Protein AF-0000000084618101 (afdb_homodimer)

Structure (mmCIF, N/CA/C/O backbone):
data_AF-0000000084618101-model_v1
#
loop_
_entity.id
_entity.type
_entity.pdbx_description
1 polymer 'Peptidase A2 domain-containing protein'
#
loop_
_atom_site.group_PDB
_atom_site.id
_atom_site.type_symbol
_atom_site.label_atom_id
_atom_site.label_alt_id
_atom_site.label_comp_id
_atom_site.label_asym_id
_atom_site.label_entity_id
_atom_site.label_seq_id
_atom_site.pdbx_PDB_ins_code
_atom_site.Cartn_x
_atom_site.Cartn_y
_atom_site.Cartn_z
_atom_site.occupancy
_atom_site.B_iso_or_equiv
_atom_site.auth_seq_id
_atom_site.auth_comp_id
_atom_site.auth_asym_id
_atom_site.auth_atom_id
_atom_site.pdbx_PDB_model_num
ATOM 1 N N . MET A 1 1 ? 6 -54.812 44.438 1 23.09 1 MET A N 1
ATOM 2 C CA . MET A 1 1 ? 6.715 -53.625 44.906 1 23.09 1 MET A CA 1
ATOM 3 C C . MET A 1 1 ? 6.289 -52.406 44.094 1 23.09 1 MET A C 1
ATOM 5 O O . MET A 1 1 ? 6.348 -52.406 42.875 1 23.09 1 MET A O 1
ATOM 9 N N . ARG A 1 2 ? 5.41 -51.438 44.719 1 24.25 2 ARG A N 1
ATOM 10 C CA . ARG A 1 2 ? 4.504 -50.344 44.375 1 24.25 2 ARG A CA 1
ATOM 11 C C . ARG A 1 2 ? 5.277 -49.094 43.969 1 24.25 2 ARG A C 1
ATOM 13 O O . ARG A 1 2 ? 5.953 -48.5 44.812 1 24.25 2 ARG A O 1
ATOM 20 N N . LEU A 1 3 ? 5.996 -49.031 42.875 1 22.92 3 LEU A N 1
ATOM 21 C CA . LEU A 1 3 ? 6.98 -48.031 42.469 1 22.92 3 LEU A CA 1
ATOM 22 C C . LEU A 1 3 ? 6.363 -46.656 42.469 1 22.92 3 LEU A C 1
ATOM 24 O O . LEU A 1 3 ? 5.492 -46.344 41.656 1 22.92 3 LEU A O 1
ATOM 28 N N . LEU A 1 4 ? 6.109 -45.969 43.562 1 23.17 4 LEU A N 1
ATOM 29 C CA . LEU A 1 4 ? 5.5 -44.688 43.938 1 23.17 4 LEU A CA 1
ATOM 30 C C . LEU A 1 4 ? 6.289 -43.531 43.375 1 23.17 4 LEU A C 1
ATOM 32 O O . LEU A 1 4 ? 7.383 -43.219 43.844 1 23.17 4 LEU A O 1
ATOM 36 N N . SER A 1 5 ? 6.613 -43.531 42.094 1 23.92 5 SER A N 1
ATOM 37 C CA . SER A 1 5 ? 7.473 -42.531 41.5 1 23.92 5 SER A CA 1
ATOM 38 C C . SER A 1 5 ? 6.957 -41.125 41.781 1 23.92 5 SER A C 1
ATOM 40 O O . SER A 1 5 ? 5.797 -40.812 41.531 1 23.92 5 SER A O 1
ATOM 42 N N . LEU A 1 6 ? 7.371 -40.438 42.844 1 23.16 6 LEU A N 1
ATOM 43 C CA . LEU A 1 6 ? 7.164 -39.156 43.5 1 23.16 6 LEU A CA 1
ATOM 44 C C . LEU A 1 6 ? 7.379 -38 42.5 1 23.16 6 LEU A C 1
ATOM 46 O O . LEU A 1 6 ? 8.484 -37.812 41.969 1 23.16 6 LEU A O 1
ATOM 50 N N . VAL A 1 7 ? 6.562 -37.719 41.562 1 21.39 7 VAL A N 1
ATOM 51 C CA . VAL A 1 7 ? 6.586 -36.688 40.5 1 21.39 7 VAL A CA 1
ATOM 52 C C . VAL A 1 7 ? 6.711 -35.312 41.125 1 21.39 7 VAL A C 1
ATOM 54 O O . VAL A 1 7 ? 5.82 -34.875 41.844 1 21.39 7 VAL A O 1
ATOM 57 N N . LYS A 1 8 ? 7.926 -34.938 41.562 1 22.08 8 LYS A N 1
ATOM 58 C CA . LYS A 1 8 ? 8.227 -33.688 42.219 1 22.08 8 LYS A CA 1
ATOM 59 C C . LYS A 1 8 ? 7.617 -32.5 41.469 1 22.08 8 LYS A C 1
ATOM 61 O O . LYS A 1 8 ? 7.637 -32.469 40.25 1 22.08 8 LYS A O 1
ATOM 66 N N . ALA A 1 9 ? 6.777 -31.734 42.062 1 21.41 9 ALA A N 1
ATOM 67 C CA . ALA A 1 9 ? 5.977 -30.531 41.844 1 21.41 9 ALA A CA 1
ATOM 68 C C . ALA A 1 9 ? 6.852 -29.359 41.438 1 21.41 9 ALA A C 1
ATOM 70 O O . ALA A 1 9 ? 7.746 -28.938 42.156 1 21.41 9 ALA A O 1
ATOM 71 N N . TYR A 1 10 ? 7.41 -29.359 40.281 1 20.33 10 TYR A N 1
ATOM 72 C CA . TYR A 1 10 ? 8.297 -28.297 39.812 1 20.33 10 TYR A CA 1
ATOM 73 C C . TYR A 1 10 ? 7.68 -26.922 40.062 1 20.33 10 TYR A C 1
ATOM 75 O O . TYR A 1 10 ? 6.57 -26.656 39.594 1 20.33 10 TYR A O 1
ATOM 83 N N . LYS A 1 11 ? 7.887 -26.344 41.188 1 21.38 11 LYS A N 1
ATOM 84 C CA . LYS A 1 11 ? 7.48 -25.016 41.625 1 21.38 11 LYS A CA 1
ATOM 85 C C . LYS A 1 11 ? 7.887 -23.953 40.625 1 21.38 11 LYS A C 1
ATOM 87 O O . LYS A 1 11 ? 9.07 -23.766 40.344 1 21.38 11 LYS A O 1
ATOM 92 N N . VAL A 1 12 ? 7.336 -23.812 39.594 1 21 12 VAL A N 1
ATOM 93 C CA . VAL A 1 12 ? 7.656 -22.812 38.594 1 21 12 VAL A CA 1
ATOM 94 C C . VAL A 1 12 ? 7.727 -21.422 39.25 1 21 12 VAL A C 1
ATOM 96 O O . VAL A 1 12 ? 6.762 -20.984 39.875 1 21 12 VAL A O 1
ATOM 99 N N . PRO A 1 13 ? 8.891 -20.984 39.688 1 21.22 13 PRO A N 1
ATOM 100 C CA . PRO A 1 13 ? 9.055 -19.734 40.438 1 21.22 13 PRO A CA 1
ATOM 101 C C . PRO A 1 13 ? 8.352 -18.547 39.781 1 21.22 13 PRO A C 1
ATOM 103 O O . PRO A 1 13 ? 8.188 -18.531 38.562 1 21.22 13 PRO A O 1
ATOM 106 N N . TYR A 1 14 ? 7.477 -17.891 40.5 1 20.5 14 TYR A N 1
ATOM 107 C CA . TYR A 1 14 ? 6.617 -16.719 40.344 1 20.5 14 TYR A CA 1
ATOM 108 C C . TYR A 1 14 ? 7.422 -15.5 39.906 1 20.5 14 TYR A C 1
ATOM 110 O O . TYR A 1 14 ? 8.469 -15.188 40.5 1 20.5 14 TYR A O 1
ATOM 118 N N . TYR A 1 15 ? 7.527 -15.281 38.656 1 19.39 15 TYR A N 1
ATOM 119 C CA . TYR A 1 15 ? 8.164 -14.156 37.969 1 19.39 15 TYR A CA 1
ATOM 120 C C . TYR A 1 15 ? 7.926 -12.859 38.75 1 19.39 15 TYR A C 1
ATOM 122 O O . TYR A 1 15 ? 6.789 -12.547 39.094 1 19.39 15 TYR A O 1
ATOM 130 N N . ASN A 1 16 ? 8.883 -12.406 39.438 1 19.7 16 ASN A N 1
ATOM 131 C CA . ASN A 1 16 ? 9.102 -11.227 40.281 1 19.7 16 ASN A CA 1
ATOM 132 C C . ASN A 1 16 ? 8.5 -9.977 39.625 1 19.7 16 ASN A C 1
ATOM 134 O O . ASN A 1 16 ? 8.227 -9.961 38.438 1 19.7 16 ASN A O 1
ATOM 138 N N . HIS A 1 17 ? 8.508 -8.773 40.438 1 20.56 17 HIS A N 1
ATOM 139 C CA . HIS A 1 17 ? 7.961 -7.441 40.656 1 20.56 17 HIS A CA 1
ATOM 140 C C . HIS A 1 17 ? 8.461 -6.449 39.625 1 20.56 17 HIS A C 1
ATOM 142 O O . HIS A 1 17 ? 9.664 -6.262 39.469 1 20.56 17 HIS A O 1
ATOM 148 N N . VAL A 1 18 ? 8.07 -6.469 38.562 1 19.34 18 VAL A N 1
ATOM 149 C CA . VAL A 1 18 ? 8.406 -5.453 37.594 1 19.34 18 VAL A CA 1
ATOM 150 C C . VAL A 1 18 ? 8.328 -4.066 38.219 1 19.34 18 VAL A C 1
ATOM 152 O O . VAL A 1 18 ? 7.262 -3.639 38.656 1 19.34 18 VAL A O 1
ATOM 155 N N . LYS A 1 19 ? 9.367 -3.742 38.844 1 22.08 19 LYS A N 1
ATOM 156 C CA . LYS A 1 19 ? 9.609 -2.449 39.469 1 22.08 19 LYS A CA 1
ATOM 157 C C . LYS A 1 19 ? 9.266 -1.302 38.531 1 22.08 19 LYS A C 1
ATOM 159 O O . LYS A 1 19 ? 9.609 -1.341 37.344 1 22.08 19 LYS A O 1
ATOM 164 N N . ALA A 1 20 ? 8.242 -0.545 38.844 1 21.41 20 ALA A N 1
ATOM 165 C CA . ALA A 1 20 ? 7.734 0.733 38.344 1 21.41 20 ALA A CA 1
ATOM 166 C C . ALA A 1 20 ? 8.867 1.745 38.188 1 21.41 20 ALA A C 1
ATOM 168 O O . ALA A 1 20 ? 9.594 2.033 39.125 1 21.41 20 ALA A O 1
ATOM 169 N N . TYR A 1 21 ? 9.641 1.607 37.25 1 20.06 21 TYR A N 1
ATOM 170 C CA . TYR A 1 21 ? 10.68 2.613 37.062 1 20.06 21 TYR A CA 1
ATOM 171 C C . TYR A 1 21 ? 10.141 4.008 37.375 1 20.06 21 TYR A C 1
ATOM 173 O O . TYR A 1 21 ? 9.102 4.402 36.844 1 20.06 21 TYR A O 1
ATOM 181 N N . ASN A 1 22 ? 10.359 4.5 38.5 1 21 22 ASN A N 1
ATOM 182 C CA . ASN A 1 22 ? 10.117 5.797 39.125 1 21 22 ASN A CA 1
ATOM 183 C C . ASN A 1 22 ? 10.609 6.941 38.25 1 21 22 ASN A C 1
ATOM 185 O O . ASN A 1 22 ? 11.82 7.133 38.094 1 21 22 ASN A O 1
ATOM 189 N N . VAL A 1 23 ? 10.18 7.082 37.125 1 20.05 23 VAL A N 1
ATOM 190 C CA . VAL A 1 23 ? 10.648 8.289 36.438 1 20.05 23 VAL A CA 1
ATOM 191 C C . VAL A 1 23 ? 10.43 9.5 37.344 1 20.05 23 VAL A C 1
ATOM 193 O O . VAL A 1 23 ? 9.312 9.75 37.812 1 20.05 23 VAL A O 1
ATOM 196 N N . PRO A 1 24 ? 11.422 9.859 38 1 20.36 24 PRO A N 1
ATOM 197 C CA . PRO A 1 24 ? 11.367 11 38.906 1 20.36 24 PRO A CA 1
ATOM 198 C C . PRO A 1 24 ? 10.781 12.25 38.25 1 20.36 24 PRO A C 1
ATOM 200 O O . PRO A 1 24 ? 11.18 12.617 37.156 1 20.36 24 PRO A O 1
ATOM 203 N N . CYS A 1 25 ? 9.508 12.453 38.344 1 20.16 25 CYS A N 1
ATOM 204 C CA . CYS A 1 25 ? 8.859 13.711 38 1 20.16 25 CYS A CA 1
ATOM 205 C C . CYS A 1 25 ? 9.578 14.891 38.625 1 20.16 25 CYS A C 1
ATOM 207 O O . CYS A 1 25 ? 9.789 14.914 39.844 1 20.16 25 CYS A O 1
ATOM 209 N N . TYR A 1 26 ? 10.594 15.312 38 1 19.22 26 TYR A N 1
ATOM 210 C CA . TYR A 1 26 ? 11.266 16.484 38.531 1 19.22 26 TYR A CA 1
ATOM 211 C C . TYR A 1 26 ? 10.25 17.5 39.062 1 19.22 26 TYR A C 1
ATOM 213 O O . TYR A 1 26 ? 9.164 17.656 38.5 1 19.22 26 TYR A O 1
ATOM 221 N N . ASN A 1 27 ? 10.25 17.75 40.281 1 19.95 27 ASN A N 1
ATOM 222 C CA . ASN A 1 27 ? 9.523 18.609 41.25 1 19.95 27 ASN A CA 1
ATOM 223 C C . ASN A 1 27 ? 9.492 20.062 40.781 1 19.95 27 ASN A C 1
ATOM 225 O O . ASN A 1 27 ? 10.438 20.812 41 1 19.95 27 ASN A O 1
ATOM 229 N N . TYR A 1 28 ? 9.18 20.406 39.5 1 18.86 28 TYR A N 1
ATOM 230 C CA . TYR A 1 28 ? 9.117 21.859 39.344 1 18.86 28 TYR A CA 1
ATOM 231 C C . TYR A 1 28 ? 8.242 22.5 40.406 1 18.86 28 TYR A C 1
ATOM 233 O O . TYR A 1 28 ? 7.191 21.953 40.75 1 18.86 28 TYR A O 1
ATOM 241 N N . LYS A 1 29 ? 8.836 23.25 41.188 1 22.36 29 LYS A N 1
ATOM 242 C CA . LYS A 1 29 ? 8.344 24.062 42.281 1 22.36 29 LYS A CA 1
ATOM 243 C C . LYS A 1 29 ? 7.059 24.797 41.906 1 22.36 29 LYS A C 1
ATOM 245 O O . LYS A 1 29 ? 6.93 25.281 40.781 1 22.36 29 LYS A O 1
ATOM 250 N N . LYS A 1 30 ? 5.992 24.844 42.75 1 23.34 30 LYS A N 1
ATOM 251 C CA . LYS A 1 30 ? 4.574 25.156 42.906 1 23.34 30 LYS A CA 1
ATOM 252 C C . LYS A 1 30 ? 4.312 26.656 42.781 1 23.34 30 LYS A C 1
ATOM 254 O O . LYS A 1 30 ? 4.191 27.359 43.781 1 23.34 30 LYS A O 1
ATOM 259 N N . PRO A 1 31 ? 4.777 27.484 41.812 1 21.61 31 PRO A N 1
ATOM 260 C CA . PRO A 1 31 ? 4.406 28.781 42.375 1 21.61 31 PRO A CA 1
ATOM 261 C C . PRO A 1 31 ? 2.928 28.875 42.719 1 21.61 31 PRO A C 1
ATOM 263 O O . PRO A 1 31 ? 2.121 28.078 42.25 1 21.61 31 PRO A O 1
ATOM 266 N N . ALA A 1 32 ? 2.461 29.906 43.438 1 20.88 32 ALA A N 1
ATOM 267 C CA . ALA A 1 32 ? 1.272 30.344 44.188 1 20.88 32 ALA A CA 1
ATOM 268 C C . ALA A 1 32 ? 0.041 30.312 43.281 1 20.88 32 ALA A C 1
ATOM 270 O O . ALA A 1 32 ? 0.158 30.391 42.062 1 20.88 32 ALA A O 1
ATOM 271 N N . ILE A 1 33 ? -1.319 30.25 43.812 1 21.89 33 ILE A N 1
ATOM 272 C CA . ILE A 1 33 ? -2.654 29.656 43.75 1 21.89 33 ILE A CA 1
ATOM 273 C C . ILE A 1 33 ? -3.52 30.5 42.812 1 21.89 33 ILE A C 1
ATOM 275 O O . ILE A 1 33 ? -4.672 30.156 42.531 1 21.89 33 ILE A O 1
ATOM 279 N N . VAL A 1 34 ? -3.229 31.688 42.375 1 20.73 34 VAL A N 1
ATOM 280 C CA . VAL A 1 34 ? -4.383 32.562 42.469 1 20.73 34 VAL A CA 1
ATOM 281 C C . VAL A 1 34 ? -5.562 31.953 41.719 1 20.73 34 VAL A C 1
ATOM 283 O O . VAL A 1 34 ? -6.582 31.609 42.312 1 20.73 34 VAL A O 1
ATOM 286 N N . GLY A 1 35 ? -6.387 32.844 40.875 1 20.59 35 GLY A N 1
ATOM 287 C CA . GLY A 1 35 ? -7.77 32.938 40.438 1 20.59 35 GLY A CA 1
ATOM 288 C C . GLY A 1 35 ? -8.211 31.781 39.562 1 20.59 35 GLY A C 1
ATOM 289 O O . GLY A 1 35 ? -7.375 31.125 38.938 1 20.59 35 GLY A O 1
ATOM 290 N N . ILE A 1 36 ? -9.508 31.219 39.781 1 19.14 36 ILE A N 1
ATOM 291 C CA . ILE A 1 36 ? -10.195 29.984 39.375 1 19.14 36 ILE A CA 1
ATOM 292 C C . ILE A 1 36 ? -10.281 29.922 37.875 1 19.14 36 ILE A C 1
ATOM 294 O O . ILE A 1 36 ? -11.07 30.641 37.25 1 19.14 36 ILE A O 1
ATOM 298 N N . LYS A 1 37 ? -9.297 30.25 37.25 1 21.98 37 LYS A N 1
ATOM 299 C CA . LYS A 1 37 ? -9.578 30.203 35.812 1 21.98 37 LYS A CA 1
ATOM 300 C C . LYS A 1 37 ? -10.234 28.891 35.406 1 21.98 37 LYS A C 1
ATOM 302 O O . LYS A 1 37 ? -9.75 27.812 35.781 1 21.98 37 LYS A O 1
ATOM 307 N N . THR A 1 38 ? -11.617 28.812 35.25 1 20.12 38 THR A N 1
ATOM 308 C CA . THR A 1 38 ? -12.523 27.766 34.781 1 20.12 38 THR A CA 1
ATOM 309 C C . THR A 1 38 ? -11.883 26.953 33.688 1 20.12 38 THR A C 1
ATOM 311 O O . THR A 1 38 ? -11.492 27.5 32.656 1 20.12 38 THR A O 1
ATOM 314 N N . PHE A 1 39 ? -11.141 26.062 34.062 1 20.86 39 PHE A N 1
ATOM 315 C CA . PHE A 1 39 ? -10.609 24.984 33.25 1 20.86 39 PHE A CA 1
ATOM 316 C C . PHE A 1 39 ? -11.688 24.438 32.312 1 20.86 39 PHE A C 1
ATOM 318 O O . PHE A 1 39 ? -12.742 24 32.781 1 20.86 39 PHE A O 1
ATOM 325 N N . CYS A 1 40 ? -12.078 25.188 31.312 1 20.36 40 CYS A N 1
ATOM 326 C CA . CYS A 1 40 ? -12.969 24.578 30.344 1 20.36 40 CYS A CA 1
ATOM 327 C C . CYS A 1 40 ? -12.711 23.078 30.234 1 20.36 40 CYS A C 1
ATOM 329 O O . CYS A 1 40 ? -11.594 22.656 29.906 1 20.36 40 CYS A O 1
ATOM 331 N N . THR A 1 41 ? -13.219 22.312 31.141 1 22.88 41 THR A N 1
ATOM 332 C CA . THR A 1 41 ? -13.422 20.859 31.109 1 22.88 41 THR A CA 1
ATOM 333 C C . THR A 1 41 ? -13.781 20.391 29.703 1 22.88 41 THR A C 1
ATOM 335 O O . THR A 1 41 ? -14.906 20.594 29.234 1 22.88 41 THR A O 1
ATOM 338 N N . LEU A 1 42 ? -13.125 20.828 28.766 1 21.61 42 LEU A N 1
ATOM 339 C CA . LEU A 1 42 ? -13.398 20.156 27.516 1 21.61 42 LEU A CA 1
ATOM 340 C C . LEU A 1 42 ? -13.633 18.656 27.734 1 21.61 42 LEU A C 1
ATOM 342 O O . LEU A 1 42 ? -12.719 17.938 28.156 1 21.61 42 LEU A O 1
ATOM 346 N N . ASN A 1 43 ? -14.727 18.25 28.391 1 24.62 43 ASN A N 1
ATOM 347 C CA . ASN A 1 43 ? -15.398 16.953 28.375 1 24.62 43 ASN A CA 1
ATOM 348 C C . ASN A 1 43 ? -15.188 16.219 27.047 1 24.62 43 ASN A C 1
ATOM 350 O O . ASN A 1 43 ? -15.984 16.344 26.125 1 24.62 43 ASN A O 1
ATOM 354 N N . PHE A 1 44 ? -14.188 16.422 26.422 1 22.97 44 PHE A N 1
ATOM 355 C CA . PHE A 1 44 ? -13.883 15.641 25.219 1 22.97 44 PHE A CA 1
ATOM 356 C C . PHE A 1 44 ? -14.375 14.211 25.359 1 22.97 44 PHE A C 1
ATOM 358 O O . PHE A 1 44 ? -14.656 13.75 26.469 1 22.97 44 PHE A O 1
ATOM 365 N N . TYR A 1 45 ? -14.289 13.391 24.219 1 24.02 45 TYR A N 1
ATOM 366 C CA . TYR A 1 45 ? -14.852 12.055 24.062 1 24.02 45 TYR A CA 1
ATOM 367 C C . TYR A 1 45 ? -14.555 11.18 25.266 1 24.02 45 TYR A C 1
ATOM 369 O O . TYR A 1 45 ? -13.477 11.273 25.859 1 24.02 45 TYR A O 1
ATOM 377 N N . LYS A 1 46 ? -15.461 10.898 26.094 1 25.47 46 LYS A N 1
ATOM 378 C CA . LYS A 1 46 ? -15.539 9.727 26.969 1 25.47 46 LYS A CA 1
ATOM 379 C C . LYS A 1 46 ? -14.586 8.633 26.5 1 25.47 46 LYS A C 1
ATOM 381 O O . LYS A 1 46 ? -14.352 8.484 25.297 1 25.47 46 LYS A O 1
ATOM 386 N N . LYS A 1 47 ? -13.891 7.934 27.359 1 28.45 47 LYS A N 1
ATOM 387 C CA . LYS A 1 47 ? -13.016 6.766 27.391 1 28.45 47 LYS A CA 1
ATOM 388 C C . LYS A 1 47 ? -13.547 5.656 26.484 1 28.45 47 LYS A C 1
ATOM 390 O O . LYS A 1 47 ? -14.227 4.738 26.953 1 28.45 47 LYS A O 1
ATOM 395 N N . SER A 1 48 ? -14.391 5.93 25.609 1 27.09 48 SER A N 1
ATOM 396 C CA . SER A 1 48 ? -14.766 4.691 24.938 1 27.09 48 SER A CA 1
ATOM 397 C C . SER A 1 48 ? -13.547 3.854 24.594 1 27.09 48 SER A C 1
ATOM 399 O O . SER A 1 48 ? -12.492 4.398 24.234 1 27.09 48 SER A O 1
ATOM 401 N N . ASP A 1 49 ? -13.43 2.664 25.188 1 28.92 49 ASP A N 1
ATOM 402 C CA . ASP A 1 49 ? -12.633 1.447 25.078 1 28.92 49 ASP A CA 1
ATOM 403 C C . ASP A 1 49 ? -12.117 1.261 23.656 1 28.92 49 ASP A C 1
ATOM 405 O O . ASP A 1 49 ? -11.57 0.209 23.312 1 28.92 49 ASP A O 1
ATOM 409 N N . VAL A 1 50 ? -12.719 1.959 22.828 1 26.67 50 VAL A N 1
ATOM 410 C CA . VAL A 1 50 ? -12.305 1.505 21.5 1 26.67 50 VAL A CA 1
ATOM 411 C C . VAL A 1 50 ? -10.867 1.94 21.219 1 26.67 50 VAL A C 1
ATOM 413 O O . VAL A 1 50 ? -10.633 2.945 20.547 1 26.67 50 VAL A O 1
ATOM 416 N N . PHE A 1 51 ? -10.211 2.436 22.234 1 29.48 51 PHE A N 1
ATOM 417 C CA . PHE A 1 51 ? -8.805 2.514 21.875 1 29.48 51 PHE A CA 1
ATOM 418 C C . PHE A 1 51 ? -8.328 1.207 21.25 1 29.48 51 PHE A C 1
ATOM 420 O O . PHE A 1 51 ? -8.156 0.206 21.938 1 29.48 51 PHE A O 1
ATOM 427 N N . ALA A 1 52 ? -8.781 0.947 20.125 1 30.69 52 ALA A N 1
ATOM 428 C CA . ALA A 1 52 ? -8.102 -0.212 19.562 1 30.69 52 ALA A CA 1
ATOM 429 C C . ALA A 1 52 ? -6.602 -0.159 19.844 1 30.69 52 ALA A C 1
ATOM 431 O O . ALA A 1 52 ? -5.977 0.895 19.703 1 30.69 52 ALA A O 1
ATOM 432 N N . PRO A 1 53 ? -6.129 -0.895 20.812 1 30.75 53 PRO A N 1
ATOM 433 C CA . PRO A 1 53 ? -4.684 -0.992 21.016 1 30.75 53 PRO A CA 1
ATOM 434 C C . PRO A 1 53 ? -3.893 -0.75 19.734 1 30.75 53 PRO A C 1
ATOM 436 O O . PRO A 1 53 ? -4.383 -1.039 18.641 1 30.75 53 PRO A O 1
ATOM 439 N N . ILE A 1 54 ? -3.049 0.313 19.734 1 35.31 54 ILE A N 1
ATOM 440 C CA . ILE A 1 54 ? -2.049 0.346 18.672 1 35.31 54 ILE A CA 1
ATOM 441 C C . ILE A 1 54 ? -1.588 -1.074 18.344 1 35.31 54 ILE A C 1
ATOM 443 O O . ILE A 1 54 ? -0.922 -1.715 19.172 1 35.31 54 ILE A O 1
ATOM 447 N N . MET A 1 55 ? -2.424 -1.814 17.906 1 37.66 55 MET A N 1
ATOM 448 C CA . MET A 1 55 ? -1.952 -3.135 17.5 1 37.66 55 MET A CA 1
ATOM 449 C C . MET A 1 55 ? -0.563 -3.049 16.875 1 37.66 55 MET A C 1
ATOM 451 O O . MET A 1 55 ? -0.303 -2.174 16.047 1 37.66 55 MET A O 1
ATOM 455 N N . PRO A 1 56 ? 0.42 -3.477 17.641 1 40.78 56 PRO A N 1
ATOM 456 C CA . PRO A 1 56 ? 1.712 -3.605 16.969 1 40.78 56 PRO A CA 1
ATOM 457 C C . PRO A 1 56 ? 1.568 -3.938 15.477 1 40.78 56 PRO A C 1
ATOM 459 O O . PRO A 1 56 ? 0.583 -4.562 15.07 1 40.78 56 PRO A O 1
ATOM 462 N N . ASP A 1 57 ? 2.094 -3.062 14.695 1 50.28 57 ASP A N 1
ATOM 463 C CA . ASP A 1 57 ? 2.184 -3.346 13.266 1 50.28 57 ASP A CA 1
ATOM 464 C C . ASP A 1 57 ? 2.48 -4.82 13.016 1 50.28 57 ASP A C 1
ATOM 466 O O . ASP A 1 57 ? 3.217 -5.164 12.086 1 50.28 57 ASP A O 1
ATOM 470 N N . ASP A 1 58 ? 2.156 -5.641 14.023 1 56.03 58 ASP A N 1
ATOM 471 C CA . ASP A 1 58 ? 2.256 -7.074 13.75 1 56.03 58 ASP A CA 1
ATOM 472 C C . ASP A 1 58 ? 1.312 -7.484 12.617 1 56.03 58 ASP A C 1
ATOM 474 O O . ASP A 1 58 ? 0.268 -6.859 12.414 1 56.03 58 ASP A O 1
ATOM 478 N N . SER A 1 59 ? 1.952 -8.227 11.727 1 63.44 59 SER A N 1
ATOM 479 C CA . SER A 1 59 ? 1.072 -8.766 10.695 1 63.44 59 SER A CA 1
ATOM 480 C C . SER A 1 59 ? -0.155 -9.43 11.312 1 63.44 59 SER A C 1
ATOM 482 O O . SER A 1 59 ? -0.028 -10.328 12.148 1 63.44 59 SER A O 1
ATOM 484 N N . ASP A 1 60 ? -1.267 -8.805 11.234 1 79.94 60 ASP A N 1
ATOM 485 C CA . ASP A 1 60 ? -2.539 -9.328 11.719 1 79.94 60 ASP A CA 1
ATOM 486 C C . ASP A 1 60 ? -2.988 -10.531 10.898 1 79.94 60 ASP A C 1
ATOM 488 O O . ASP A 1 60 ? -3.973 -11.188 11.242 1 79.94 60 ASP A O 1
ATOM 492 N N . VAL A 1 61 ? -2.24 -10.883 9.867 1 85.69 61 VAL A N 1
ATOM 493 C CA . VAL A 1 61 ? -2.52 -12.023 9.008 1 85.69 61 VAL A CA 1
ATOM 494 C C . VAL A 1 61 ? -1.282 -12.914 8.914 1 85.69 61 VAL A C 1
ATOM 496 O O . VAL A 1 61 ? -0.17 -12.422 8.711 1 85.69 61 VAL A O 1
ATOM 499 N N . LYS A 1 62 ? -1.519 -14.195 9.102 1 86.5 62 LYS A N 1
ATOM 500 C CA . LYS A 1 62 ? -0.442 -15.18 9.047 1 86.5 62 LYS A CA 1
ATOM 501 C C . LYS A 1 62 ? -0.714 -16.219 7.969 1 86.5 62 LYS A C 1
ATOM 503 O O . LYS A 1 62 ? -1.799 -16.25 7.383 1 86.5 62 LYS A O 1
ATOM 508 N N . SER A 1 63 ? 0.324 -17.016 7.73 1 88.88 63 SER A N 1
ATOM 509 C CA . SER A 1 63 ? 0.232 -18.047 6.699 1 88.88 63 SER A CA 1
ATOM 510 C C . SER A 1 63 ? -0.988 -18.938 6.906 1 88.88 63 SER A C 1
ATOM 512 O O . SER A 1 63 ? -1.668 -19.297 5.945 1 88.88 63 SER A O 1
ATOM 514 N N . LYS A 1 64 ? -1.224 -19.266 8.086 1 90.88 64 LYS A N 1
ATOM 515 C CA . LYS A 1 64 ? -2.365 -20.125 8.383 1 90.88 64 LYS A CA 1
ATOM 516 C C . LYS A 1 64 ? -3.662 -19.516 7.855 1 90.88 64 LYS A C 1
ATOM 518 O O . LYS A 1 64 ? -4.551 -20.234 7.395 1 90.88 64 LYS A O 1
ATOM 523 N N . ASP A 1 65 ? -3.836 -18.25 7.965 1 92.62 65 ASP A N 1
ATOM 524 C CA . ASP A 1 65 ? -5.027 -17.562 7.48 1 92.62 65 ASP A CA 1
ATOM 525 C C . ASP A 1 65 ? -5.195 -17.75 5.973 1 92.62 65 ASP A C 1
ATOM 527 O O . ASP A 1 65 ? -6.32 -17.781 5.469 1 92.62 65 ASP A O 1
ATOM 531 N N . LEU A 1 66 ? -4.082 -17.859 5.254 1 94.38 66 LEU A N 1
ATOM 532 C CA . LEU A 1 66 ? -4.145 -18.031 3.807 1 94.38 66 LEU A CA 1
ATOM 533 C C . LEU A 1 66 ? -4.742 -19.391 3.455 1 94.38 66 LEU A C 1
ATOM 535 O O . LEU A 1 66 ? -5.535 -19.5 2.518 1 94.38 66 LEU A O 1
ATOM 539 N N . TYR A 1 67 ? -4.414 -20.328 4.176 1 94.81 67 TYR A N 1
ATOM 540 C CA . TYR A 1 67 ? -4.871 -21.688 3.912 1 94.81 67 TYR A CA 1
ATOM 541 C C . TYR A 1 67 ? -6.344 -21.844 4.277 1 94.81 67 TYR A C 1
ATOM 543 O O . TYR A 1 67 ? -7.039 -22.688 3.713 1 94.81 67 TYR A O 1
ATOM 551 N N . GLU A 1 68 ? -6.773 -21.094 5.113 1 95.38 68 GLU A N 1
ATOM 552 C CA . GLU A 1 68 ? -8.109 -21.312 5.656 1 95.38 68 GLU A CA 1
ATOM 553 C C . GLU A 1 68 ? -9.055 -20.188 5.234 1 95.38 68 GLU A C 1
ATOM 555 O O . GLU A 1 68 ? -9.641 -20.234 4.152 1 95.38 68 GLU A O 1
ATOM 560 N N . LYS A 1 69 ? -9.117 -19.109 6.027 1 94.75 69 LYS A N 1
ATOM 561 C CA . LYS A 1 69 ? -10.148 -18.094 5.898 1 94.75 69 LYS A CA 1
ATOM 562 C C . LYS A 1 69 ? -10.039 -17.359 4.562 1 94.75 69 LYS A C 1
ATOM 564 O O . LYS A 1 69 ? -11.039 -17.156 3.867 1 94.75 69 LYS A O 1
ATOM 569 N N . VAL A 1 70 ? -8.906 -17 4.219 1 96.25 70 VAL A N 1
ATOM 570 C CA . VAL A 1 70 ? -8.727 -16.219 3 1 96.25 70 VAL A CA 1
ATOM 571 C C . VAL A 1 70 ? -9.023 -17.094 1.78 1 96.25 70 VAL A C 1
ATOM 573 O O . VAL A 1 70 ? -9.703 -16.656 0.85 1 96.25 70 VAL A O 1
ATOM 576 N N . SER A 1 71 ? -8.523 -18.297 1.795 1 97.19 71 SER A N 1
ATOM 577 C CA . SER A 1 71 ? -8.805 -19.25 0.726 1 97.19 71 SER A CA 1
ATOM 578 C C . SER A 1 71 ? -10.305 -19.469 0.57 1 97.19 71 SER A C 1
ATOM 580 O O . SER A 1 71 ? -10.812 -19.578 -0.55 1 97.19 71 SER A O 1
ATOM 582 N N . GLU A 1 72 ? -10.938 -19.578 1.648 1 96.69 72 GLU A N 1
ATOM 583 C CA . GLU A 1 72 ? -12.383 -19.781 1.623 1 96.69 72 GLU A CA 1
ATOM 584 C C . GLU A 1 72 ? -13.102 -18.594 0.988 1 96.69 72 GLU A C 1
ATOM 586 O O . GLU A 1 72 ? -13.945 -18.781 0.108 1 96.69 72 GLU A O 1
ATOM 591 N N . ILE A 1 73 ? -12.773 -17.438 1.372 1 96.88 73 ILE A N 1
ATOM 592 C CA . ILE A 1 73 ? -13.438 -16.234 0.879 1 96.88 73 ILE A CA 1
ATOM 593 C C . ILE A 1 73 ? -13.156 -16.062 -0.613 1 96.88 73 ILE A C 1
ATOM 595 O O . ILE A 1 73 ? -14.055 -15.719 -1.384 1 96.88 73 ILE A O 1
ATOM 599 N N . LEU A 1 74 ? -11.953 -16.359 -0.983 1 97.62 74 LEU A N 1
ATOM 600 C CA . LEU A 1 74 ? -11.539 -16.172 -2.367 1 97.62 74 LEU A CA 1
ATOM 601 C C . LEU A 1 74 ? -11.906 -17.375 -3.223 1 97.62 74 LEU A C 1
ATOM 603 O O . LEU A 1 74 ? -11.75 -17.344 -4.445 1 97.62 74 LEU A O 1
ATOM 607 N N . ASN A 1 75 ? -12.32 -18.391 -2.627 1 96.81 75 ASN A N 1
ATOM 608 C CA . ASN A 1 75 ? -12.703 -19.625 -3.291 1 96.81 75 ASN A CA 1
ATOM 609 C C . ASN A 1 75 ? -11.555 -20.219 -4.105 1 96.81 75 ASN A C 1
ATOM 611 O O . ASN A 1 75 ? -11.727 -20.547 -5.277 1 96.81 75 ASN A O 1
ATOM 615 N N . VAL A 1 76 ? -10.414 -20.219 -3.539 1 97.56 76 VAL A N 1
ATOM 616 C CA . VAL A 1 76 ? -9.219 -20.828 -4.109 1 97.56 76 VAL A CA 1
ATOM 617 C C . VAL A 1 76 ? -8.438 -21.547 -3.02 1 97.56 76 VAL A C 1
ATOM 619 O O . VAL A 1 76 ? -8.305 -21.047 -1.902 1 97.56 76 VAL A O 1
ATOM 622 N N . LYS A 1 77 ? -7.922 -22.703 -3.291 1 96.88 77 LYS A N 1
ATOM 623 C CA . LYS A 1 77 ? -7.066 -23.422 -2.348 1 96.88 77 LYS A CA 1
ATOM 624 C C . LYS A 1 77 ? -5.609 -22.984 -2.488 1 96.88 77 LYS A C 1
ATOM 626 O O . LYS A 1 77 ? -4.973 -23.25 -3.508 1 96.88 77 LYS A O 1
ATOM 631 N N . TYR A 1 78 ? -5.086 -22.422 -1.477 1 97.25 78 TYR A N 1
ATOM 632 C CA . TYR A 1 78 ? -3.723 -21.906 -1.468 1 97.25 78 TYR A CA 1
ATOM 633 C C . TYR A 1 78 ? -2.715 -23.016 -1.732 1 97.25 78 TYR A C 1
ATOM 635 O O . TYR A 1 78 ? -2.816 -24.109 -1.158 1 97.25 78 TYR A O 1
ATOM 643 N N . LEU A 1 79 ? -1.829 -22.766 -2.646 1 96.25 79 LEU A N 1
ATOM 644 C CA . LEU A 1 79 ? -0.701 -23.609 -3.027 1 96.25 79 LEU A CA 1
ATOM 645 C C . LEU A 1 79 ? -1.177 -24.859 -3.775 1 96.25 79 LEU A C 1
ATOM 647 O O . LEU A 1 79 ? -0.396 -25.781 -4.012 1 96.25 79 LEU A O 1
ATOM 651 N N . SER A 1 80 ? -2.426 -24.859 -4.191 1 96.88 80 SER A N 1
ATOM 652 C CA . SER A 1 80 ? -2.916 -25.969 -5.004 1 96.88 80 SER A CA 1
ATOM 653 C C . SER A 1 80 ? -2.41 -25.859 -6.441 1 96.88 80 SER A C 1
ATOM 655 O O . SER A 1 80 ? -2.119 -24.766 -6.926 1 96.88 80 SER A O 1
ATOM 657 N N . ASP A 1 81 ? -2.398 -27 -7.082 1 96.44 81 ASP A N 1
ATOM 658 C CA . ASP A 1 81 ? -2.012 -27.062 -8.492 1 96.44 81 ASP A CA 1
ATOM 659 C C . ASP A 1 81 ? -3.16 -26.625 -9.391 1 96.44 81 ASP A C 1
ATOM 661 O O . ASP A 1 81 ? -4.332 -26.812 -9.055 1 96.44 81 ASP A O 1
ATOM 665 N N . THR A 1 82 ? -2.77 -25.953 -10.469 1 97.06 82 THR A N 1
ATOM 666 C CA . THR A 1 82 ? -3.732 -25.594 -11.508 1 97.06 82 THR A CA 1
ATOM 667 C C . THR A 1 82 ? -3.1 -25.703 -12.891 1 97.06 82 THR A C 1
ATOM 669 O O . THR A 1 82 ? -1.879 -25.828 -13.016 1 97.06 82 THR A O 1
ATOM 672 N N . THR A 1 83 ? -3.918 -25.781 -13.914 1 95.75 83 THR A N 1
ATOM 673 C CA . THR A 1 83 ? -3.436 -25.844 -15.289 1 95.75 83 THR A CA 1
ATOM 674 C C . THR A 1 83 ? -3.625 -24.516 -16 1 95.75 83 THR A C 1
ATOM 676 O O . THR A 1 83 ? -3.127 -24.328 -17.109 1 95.75 83 THR A O 1
ATOM 679 N N . GLN A 1 84 ? -4.332 -23.641 -15.352 1 95.81 84 GLN A N 1
ATOM 680 C CA . GLN A 1 84 ? -4.648 -22.375 -15.992 1 95.81 84 GLN A CA 1
ATOM 681 C C . GLN A 1 84 ? -3.994 -21.203 -15.258 1 95.81 84 GLN A C 1
ATOM 683 O O . GLN A 1 84 ? -4.078 -21.109 -14.031 1 95.81 84 GLN A O 1
ATOM 688 N N . GLU A 1 85 ? -3.393 -20.391 -16.062 1 97.12 85 GLU A N 1
ATOM 689 C CA . GLU A 1 85 ? -2.854 -19.156 -15.5 1 97.12 85 GLU A CA 1
ATOM 690 C C . GLU A 1 85 ? -3.904 -18.047 -15.492 1 97.12 85 GLU A C 1
ATOM 692 O O . GLU A 1 85 ? -4.695 -17.922 -16.422 1 97.12 85 GLU A O 1
ATOM 697 N N . LEU A 1 86 ? -3.844 -17.266 -14.508 1 97.12 86 LEU A N 1
ATOM 698 C CA . LEU A 1 86 ? -4.715 -16.094 -14.422 1 97.12 86 LEU A CA 1
ATOM 699 C C . LEU A 1 86 ? -4.09 -14.898 -15.133 1 97.12 86 LEU A C 1
ATOM 701 O O . LEU A 1 86 ? -2.881 -14.875 -15.375 1 97.12 86 LEU A O 1
ATOM 705 N N . ASP A 1 87 ? -4.953 -13.969 -15.5 1 97.06 87 ASP A N 1
ATOM 706 C CA . ASP A 1 87 ? -4.469 -12.75 -16.141 1 97.06 87 ASP A CA 1
ATOM 707 C C . ASP A 1 87 ? -4.578 -11.555 -15.203 1 97.06 87 ASP A C 1
ATOM 709 O O . ASP A 1 87 ? -3.596 -10.852 -14.969 1 97.06 87 ASP A O 1
ATOM 713 N N . GLU A 1 88 ? -5.754 -11.359 -14.672 1 97.75 88 GLU A N 1
ATOM 714 C CA . GLU A 1 88 ? -5.996 -10.258 -13.742 1 97.75 88 GLU A CA 1
ATOM 715 C C . GLU A 1 88 ? -5.871 -10.727 -12.289 1 97.75 88 GLU A C 1
ATOM 717 O O . GLU A 1 88 ? -5.809 -11.93 -12.023 1 97.75 88 GLU A O 1
ATOM 722 N N . VAL A 1 89 ? -5.699 -9.805 -11.43 1 98.38 89 VAL A N 1
ATOM 723 C CA . VAL A 1 89 ? -5.688 -10.094 -10 1 98.38 89 VAL A CA 1
ATOM 724 C C . VAL A 1 89 ? -6.988 -9.609 -9.359 1 98.38 89 VAL A C 1
ATOM 726 O O . VAL A 1 89 ? -7.34 -8.438 -9.461 1 98.38 89 VAL A O 1
ATOM 729 N N . ASN A 1 90 ? -7.695 -10.516 -8.812 1 98.38 90 ASN A N 1
ATOM 730 C CA . ASN A 1 90 ? -8.859 -10.195 -7.996 1 98.38 90 ASN A CA 1
ATOM 731 C C . ASN A 1 90 ? -8.633 -10.57 -6.535 1 98.38 90 ASN A C 1
ATOM 733 O O . ASN A 1 90 ? -8.016 -11.594 -6.238 1 98.38 90 ASN A O 1
ATOM 737 N N . GLY A 1 91 ? -9.133 -9.688 -5.688 1 98.5 91 GLY A N 1
ATOM 738 C CA . GLY A 1 91 ? -8.859 -9.953 -4.285 1 98.5 91 GLY A CA 1
ATOM 739 C C . GLY A 1 91 ? -9.82 -9.25 -3.346 1 98.5 91 GLY A C 1
ATOM 740 O O . GLY A 1 91 ? -10.852 -8.727 -3.781 1 98.5 91 GLY A O 1
ATOM 741 N N . ILE A 1 92 ? -9.508 -9.398 -2.117 1 98.19 92 ILE A N 1
ATOM 742 C CA . ILE A 1 92 ? -10.344 -8.891 -1.035 1 98.19 92 ILE A CA 1
ATOM 743 C C . ILE A 1 92 ? -9.5 -8.055 -0.075 1 98.19 92 ILE A C 1
ATOM 745 O O . ILE A 1 92 ? -8.273 -8.133 -0.091 1 98.19 92 ILE A O 1
ATOM 749 N N . LEU A 1 93 ? -10.188 -7.223 0.655 1 97.06 93 LEU A N 1
ATOM 750 C CA . LEU A 1 93 ? -9.625 -6.582 1.84 1 97.06 93 LEU A CA 1
ATOM 751 C C . LEU A 1 93 ? -9.953 -7.387 3.096 1 97.06 93 LEU A C 1
ATOM 753 O O . LEU A 1 93 ? -11.125 -7.602 3.412 1 97.06 93 LEU A O 1
ATOM 757 N N . TYR A 1 94 ? -8.875 -7.824 3.807 1 95.31 94 TYR A N 1
ATOM 758 C CA . TYR A 1 94 ? -9.07 -8.82 4.855 1 95.31 94 TYR A CA 1
ATOM 759 C C . TYR A 1 94 ? -8.312 -8.438 6.117 1 95.31 94 TYR A C 1
ATOM 761 O O . TYR A 1 94 ? -7.246 -7.82 6.047 1 95.31 94 TYR A O 1
ATOM 769 N N . GLY A 1 95 ? -8.891 -8.914 7.27 1 91.19 95 GLY A N 1
ATOM 770 C CA . GLY A 1 95 ? -8.258 -8.727 8.562 1 91.19 95 GLY A CA 1
ATOM 771 C C . GLY A 1 95 ? -8.594 -7.398 9.211 1 91.19 95 GLY A C 1
ATOM 772 O O . GLY A 1 95 ? -9.305 -6.578 8.625 1 91.19 95 GLY A O 1
ATOM 773 N N . TYR A 1 96 ? -8.031 -7.238 10.367 1 86.81 96 TYR A N 1
ATOM 774 C CA . TYR A 1 96 ? -8.281 -6.016 11.117 1 86.81 96 TYR A CA 1
ATOM 775 C C . TYR A 1 96 ? -7.715 -4.801 10.398 1 86.81 96 TYR A C 1
ATOM 777 O O . TYR A 1 96 ? -8.266 -3.701 10.484 1 86.81 96 TYR A O 1
ATOM 785 N N . SER A 1 97 ? -6.723 -5.047 9.602 1 89.44 97 SER A N 1
ATOM 786 C CA . SER A 1 97 ? -6.027 -3.949 8.938 1 89.44 97 SER A CA 1
ATOM 787 C C . SER A 1 97 ? -6.512 -3.775 7.504 1 89.44 97 SER A C 1
ATOM 789 O O . SER A 1 97 ? -5.984 -2.947 6.758 1 89.44 97 SER A O 1
ATOM 791 N N . ASN A 1 98 ? -7.48 -4.512 7.109 1 93.81 98 ASN A N 1
ATOM 792 C CA . ASN A 1 98 ? -8.008 -4.434 5.754 1 93.81 98 ASN A CA 1
ATOM 793 C C . ASN A 1 98 ? -6.898 -4.547 4.711 1 93.81 98 ASN A C 1
ATOM 795 O O . ASN A 1 98 ? -6.805 -3.713 3.809 1 93.81 98 ASN A O 1
ATOM 799 N N . ARG A 1 99 ? -6.184 -5.574 4.875 1 92.75 99 ARG A N 1
ATOM 800 C CA . ARG A 1 99 ? -5.074 -5.793 3.953 1 92.75 99 ARG A CA 1
ATOM 801 C C . ARG A 1 99 ? -5.57 -6.363 2.629 1 92.75 99 ARG A C 1
ATOM 803 O O . ARG A 1 99 ? -6.531 -7.137 2.6 1 92.75 99 ARG A O 1
ATOM 810 N N . PHE A 1 100 ? -4.797 -6.035 1.577 1 96.94 100 PHE A N 1
ATOM 811 C CA . PHE A 1 100 ? -5.16 -6.469 0.234 1 96.94 100 PHE A CA 1
ATOM 812 C C . PHE A 1 100 ? -4.625 -7.867 -0.05 1 96.94 100 PHE A C 1
ATOM 814 O O . PHE A 1 100 ? -3.414 -8.055 -0.176 1 96.94 100 PHE A O 1
ATOM 821 N N . PHE A 1 101 ? -5.555 -8.766 -0.177 1 97.56 101 PHE A N 1
ATOM 822 C CA . PHE A 1 101 ? -5.129 -10.102 -0.577 1 97.56 101 PHE A CA 1
ATOM 823 C C . PHE A 1 101 ? -5.758 -10.492 -1.911 1 97.56 101 PHE A C 1
ATOM 825 O O . PHE A 1 101 ? -6.977 -10.438 -2.068 1 97.56 101 PHE A O 1
ATOM 832 N N . GLY A 1 102 ? -4.895 -10.836 -2.828 1 98.31 102 GLY A N 1
ATOM 833 C CA . GLY A 1 102 ? -5.355 -11.211 -4.156 1 98.31 102 GLY A CA 1
ATOM 834 C C . GLY A 1 102 ? -4.859 -12.57 -4.602 1 98.31 102 GLY A C 1
ATOM 835 O O . GLY A 1 102 ? -3.787 -13.016 -4.184 1 98.31 102 GLY A O 1
ATOM 836 N N . VAL A 1 103 ? -5.609 -13.188 -5.465 1 98.62 103 VAL A N 1
ATOM 837 C CA . VAL A 1 103 ? -5.246 -14.484 -6.027 1 98.62 103 VAL A CA 1
ATOM 838 C C . VAL A 1 103 ? -4.395 -14.289 -7.281 1 98.62 103 VAL A C 1
ATOM 840 O O . VAL A 1 103 ? -4.723 -13.461 -8.133 1 98.62 103 VAL A O 1
ATOM 843 N N . MET A 1 104 ? -3.307 -15.023 -7.27 1 98.38 104 MET A N 1
ATOM 844 C CA . MET A 1 104 ? -2.449 -15.062 -8.453 1 98.38 104 MET A CA 1
ATOM 845 C C . MET A 1 104 ? -1.974 -16.484 -8.727 1 98.38 104 MET A C 1
ATOM 847 O O . MET A 1 104 ? -2.035 -17.344 -7.848 1 98.38 104 MET A O 1
ATOM 851 N N . THR A 1 105 ? -1.569 -16.703 -9.938 1 98.31 105 THR A N 1
ATOM 852 C CA . THR A 1 105 ? -0.922 -17.969 -10.273 1 98.31 105 THR A CA 1
ATOM 853 C C . THR A 1 105 ? 0.562 -17.766 -10.562 1 98.31 105 THR A C 1
ATOM 855 O O . THR A 1 105 ? 0.951 -16.734 -11.133 1 98.31 105 THR A O 1
ATOM 858 N N . MET A 1 106 ? 1.302 -18.703 -10.18 1 97.31 106 MET A N 1
ATOM 859 C CA . MET A 1 106 ? 2.73 -18.703 -10.477 1 97.31 106 MET A CA 1
ATOM 860 C C . MET A 1 106 ? 3.139 -19.953 -11.242 1 97.31 106 MET A C 1
ATOM 862 O O . MET A 1 106 ? 2.75 -21.062 -10.875 1 97.31 106 MET A O 1
ATOM 866 N N . ASN A 1 107 ? 3.83 -19.703 -12.25 1 95.69 107 ASN A N 1
ATOM 867 C CA . ASN A 1 107 ? 4.398 -20.781 -13.055 1 95.69 107 ASN A CA 1
ATOM 868 C C . ASN A 1 107 ? 5.918 -20.828 -12.945 1 95.69 107 ASN A C 1
ATOM 870 O O . ASN A 1 107 ? 6.594 -19.859 -13.281 1 95.69 107 ASN A O 1
ATOM 874 N N . ILE A 1 108 ? 6.371 -21.859 -12.359 1 86.19 108 ILE A N 1
ATOM 875 C CA . ILE A 1 108 ? 7.805 -22.125 -12.328 1 86.19 108 ILE A CA 1
ATOM 876 C C . ILE A 1 108 ? 8.078 -23.531 -12.859 1 86.19 108 ILE A C 1
ATOM 878 O O . ILE A 1 108 ? 7.551 -24.516 -12.336 1 86.19 108 ILE A O 1
ATOM 882 N N . ASN A 1 109 ? 8.859 -23.609 -13.922 1 82.88 109 ASN A N 1
ATOM 883 C CA . A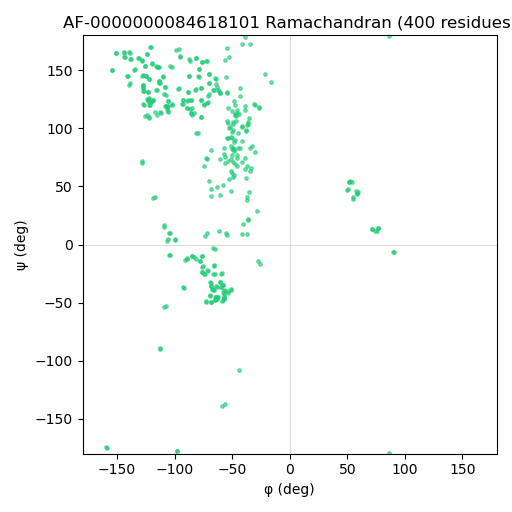SN A 1 109 ? 9.219 -24.875 -14.547 1 82.88 109 ASN A CA 1
ATOM 884 C C . ASN A 1 109 ? 7.984 -25.688 -14.93 1 82.88 109 ASN A C 1
ATOM 886 O O . ASN A 1 109 ? 7.902 -26.875 -14.625 1 82.88 109 ASN A O 1
ATOM 890 N N . ASP A 1 110 ? 6.977 -25.078 -15.406 1 86.88 110 ASP A N 1
ATOM 891 C CA . ASP A 1 110 ? 5.762 -25.672 -15.961 1 86.88 110 ASP A CA 1
ATOM 892 C C . ASP A 1 110 ? 4.855 -26.203 -14.852 1 86.88 110 ASP A C 1
ATOM 894 O O . ASP A 1 110 ? 3.984 -27.031 -15.102 1 86.88 110 ASP A O 1
ATOM 898 N N . LYS A 1 111 ? 5.164 -25.859 -13.695 1 90.38 111 LYS A N 1
ATOM 899 C CA . LYS A 1 111 ? 4.266 -26.094 -12.57 1 90.38 111 LYS A CA 1
ATOM 900 C C . LYS A 1 111 ? 3.545 -24.797 -12.172 1 90.38 111 LYS A C 1
ATOM 902 O O . LYS A 1 111 ? 4.188 -23.797 -11.852 1 90.38 111 LYS A O 1
ATOM 907 N N . ILE A 1 112 ? 2.238 -24.953 -12.273 1 96.12 112 ILE A N 1
ATOM 908 C CA . ILE A 1 112 ? 1.449 -23.766 -11.977 1 96.12 112 ILE A CA 1
ATOM 909 C C . ILE A 1 112 ? 0.72 -23.953 -10.648 1 96.12 112 ILE A C 1
ATOM 911 O O . ILE A 1 112 ? 0.047 -24.953 -10.43 1 96.12 112 ILE A O 1
ATOM 915 N N . LYS A 1 113 ? 0.875 -22.969 -9.805 1 97.25 113 LYS A N 1
ATOM 916 C CA . LYS A 1 113 ? 0.233 -23.031 -8.5 1 97.25 113 LYS A CA 1
ATOM 917 C C . LYS A 1 113 ? -0.635 -21.797 -8.25 1 97.25 113 LYS A C 1
ATOM 919 O O . LYS A 1 113 ? -0.301 -20.688 -8.695 1 97.25 113 LYS A O 1
ATOM 924 N N . ASN A 1 114 ? -1.749 -22.047 -7.551 1 98 114 ASN A N 1
ATOM 925 C CA . ASN A 1 114 ? -2.545 -20.953 -7.008 1 98 114 ASN A CA 1
ATOM 926 C C . ASN A 1 114 ? -1.899 -20.359 -5.762 1 98 114 ASN A C 1
ATOM 928 O O . ASN A 1 114 ? -1.638 -21.062 -4.789 1 98 114 ASN A O 1
ATOM 932 N N . LEU A 1 115 ? -1.687 -19.078 -5.848 1 98.06 115 LEU A N 1
ATOM 933 C CA . LEU A 1 115 ? -1.104 -18.375 -4.707 1 98.06 115 LEU A CA 1
ATOM 934 C C . LEU A 1 115 ? -1.996 -17.219 -4.266 1 98.06 115 LEU A C 1
ATOM 936 O O . LEU A 1 115 ? -2.928 -16.844 -4.977 1 98.06 115 LEU A O 1
ATOM 940 N N . ILE A 1 116 ? -1.715 -16.766 -3.082 1 98.12 116 ILE A N 1
ATOM 941 C CA . ILE A 1 116 ? -2.33 -15.57 -2.521 1 98.12 116 ILE A CA 1
ATOM 942 C C . ILE A 1 116 ? -1.245 -14.562 -2.143 1 98.12 116 ILE A C 1
ATOM 944 O O . ILE A 1 116 ? -0.297 -14.906 -1.431 1 98.12 116 ILE A O 1
ATOM 948 N N . PHE A 1 117 ? -1.416 -13.383 -2.682 1 97.69 117 PHE A N 1
ATOM 949 C CA . PHE A 1 117 ? -0.435 -12.328 -2.459 1 97.69 117 PHE A CA 1
ATOM 950 C C . PHE A 1 117 ? -1.034 -11.195 -1.633 1 97.69 117 PHE A C 1
ATOM 952 O O . PHE A 1 117 ? -2.193 -10.828 -1.828 1 97.69 117 PHE A O 1
ATOM 959 N N . LEU A 1 118 ? -0.242 -10.688 -0.721 1 96.06 118 LEU A N 1
ATOM 960 C CA . LEU A 1 118 ? -0.476 -9.352 -0.176 1 96.06 118 LEU A CA 1
ATOM 961 C C . LEU A 1 118 ? -0.075 -8.273 -1.181 1 96.06 118 LEU A C 1
ATOM 963 O O . LEU A 1 118 ? 1.071 -8.242 -1.632 1 96.06 118 LEU A O 1
ATOM 967 N N . ILE A 1 119 ? -1.021 -7.434 -1.591 1 96.69 119 ILE A N 1
ATOM 96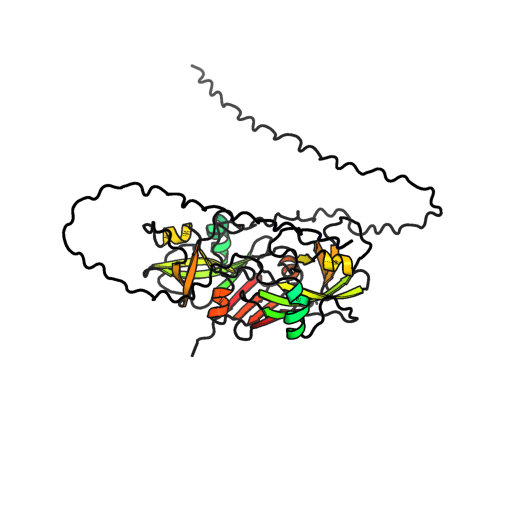8 C CA . ILE A 1 119 ? -0.69 -6.281 -2.422 1 96.69 119 ILE A CA 1
ATOM 969 C C . ILE A 1 119 ? -0.223 -5.125 -1.538 1 96.69 119 ILE A C 1
ATOM 971 O O . ILE A 1 119 ? -1.003 -4.578 -0.753 1 96.69 119 ILE A O 1
ATOM 975 N N . ASP A 1 120 ? 1.036 -4.785 -1.667 1 91.75 120 ASP A N 1
ATOM 976 C CA . ASP A 1 120 ? 1.618 -3.779 -0.783 1 91.75 120 ASP A CA 1
ATOM 977 C C . ASP A 1 120 ? 2.262 -2.648 -1.584 1 91.75 120 ASP A C 1
ATOM 979 O O . ASP A 1 120 ? 3.377 -2.797 -2.09 1 91.75 120 ASP A O 1
ATOM 983 N N . THR A 1 121 ? 1.609 -1.477 -1.488 1 91.56 121 THR A N 1
ATOM 984 C CA . THR A 1 121 ? 2.098 -0.335 -2.252 1 91.56 121 THR A CA 1
ATOM 985 C C . THR A 1 121 ? 3.346 0.257 -1.604 1 91.56 121 THR A C 1
ATOM 987 O O . THR A 1 121 ? 4.055 1.056 -2.223 1 91.56 121 THR A O 1
ATOM 990 N N . GLY A 1 122 ? 3.646 -0.183 -0.438 1 85.5 122 GLY A N 1
ATOM 991 C CA . GLY A 1 122 ? 4.867 0.255 0.219 1 85.5 122 GLY A CA 1
ATOM 992 C C . GLY A 1 122 ? 6.066 -0.615 -0.109 1 85.5 122 GLY A C 1
ATOM 993 O O . GLY A 1 122 ? 7.207 -0.235 0.16 1 85.5 122 GLY A O 1
ATOM 994 N N . SER A 1 123 ? 5.805 -1.688 -0.678 1 88.56 123 SER A N 1
ATOM 995 C CA . SER A 1 123 ? 6.891 -2.598 -1.029 1 88.56 123 SER A CA 1
ATOM 996 C C . SER A 1 123 ? 7.387 -2.344 -2.449 1 88.56 123 SER A C 1
ATOM 998 O O . SER A 1 123 ? 6.629 -2.484 -3.41 1 88.56 123 SER A O 1
ATOM 1000 N N . PRO A 1 124 ? 8.695 -2.084 -2.566 1 90 124 PRO A N 1
ATOM 1001 C CA . PRO A 1 124 ? 9.219 -1.829 -3.912 1 90 124 PRO A CA 1
ATOM 1002 C C . PRO A 1 124 ? 9.406 -3.109 -4.723 1 90 124 PRO A C 1
ATOM 1004 O O . PRO A 1 124 ? 9.562 -3.051 -5.945 1 90 124 PRO A O 1
ATOM 1007 N N . LYS A 1 125 ? 9.359 -4.242 -4.023 1 91.69 125 LYS A N 1
ATOM 1008 C CA . LYS A 1 125 ? 9.688 -5.504 -4.688 1 91.69 125 LYS A CA 1
ATOM 1009 C C . LYS A 1 125 ? 8.625 -6.562 -4.398 1 91.69 125 LYS A C 1
ATOM 1011 O O . LYS A 1 125 ? 7.859 -6.441 -3.441 1 91.69 125 LYS A O 1
ATOM 1016 N N . THR A 1 126 ? 8.672 -7.512 -5.262 1 94.56 126 THR A N 1
ATOM 1017 C CA . THR A 1 126 ? 7.805 -8.672 -5.117 1 94.56 126 THR A CA 1
ATOM 1018 C C . THR A 1 126 ? 8.547 -9.82 -4.438 1 94.56 126 THR A C 1
ATOM 1020 O O . THR A 1 126 ? 9.688 -10.117 -4.789 1 94.56 126 THR A O 1
ATOM 1023 N N . TYR A 1 127 ? 7.852 -10.406 -3.469 1 93.38 127 TYR A N 1
ATOM 1024 C CA . TYR A 1 127 ? 8.453 -11.469 -2.672 1 93.38 127 TYR A CA 1
ATOM 1025 C C . TYR A 1 127 ? 7.566 -12.711 -2.66 1 93.38 127 TYR A C 1
ATOM 1027 O O . TYR A 1 127 ? 6.34 -12.609 -2.615 1 93.38 127 TYR A O 1
ATOM 1035 N N . ILE A 1 128 ? 8.25 -13.844 -2.631 1 93.38 128 ILE A N 1
ATOM 1036 C CA . ILE A 1 128 ? 7.566 -15.094 -2.324 1 93.38 128 ILE A CA 1
ATOM 1037 C C . ILE A 1 128 ? 8.18 -15.719 -1.074 1 93.38 128 ILE A C 1
ATOM 1039 O O . ILE A 1 128 ? 9.32 -15.43 -0.723 1 93.38 128 ILE A O 1
ATOM 1043 N N . THR A 1 129 ? 7.352 -16.531 -0.445 1 91.19 129 THR A N 1
ATOM 1044 C CA . THR A 1 129 ? 7.828 -17.172 0.773 1 91.19 129 THR A CA 1
ATOM 1045 C C . THR A 1 129 ? 8.672 -18.406 0.44 1 91.19 129 THR A C 1
ATOM 1047 O O . THR A 1 129 ? 8.578 -18.953 -0.662 1 91.19 129 THR A O 1
ATOM 1050 N N . LYS A 1 130 ? 9.445 -18.766 1.443 1 86.31 130 LYS A N 1
ATOM 1051 C CA . LYS A 1 130 ? 10.219 -20 1.30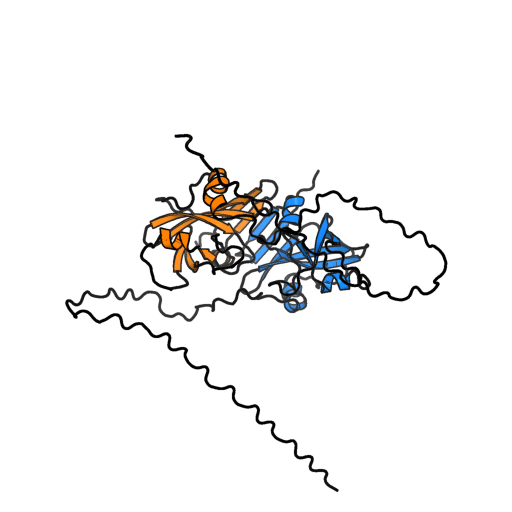7 1 86.31 130 LYS A CA 1
ATOM 1052 C C . LYS A 1 130 ? 9.305 -21.203 1.092 1 86.31 130 LYS A C 1
ATOM 1054 O O . LYS A 1 130 ? 9.641 -22.125 0.346 1 86.31 130 LYS A O 1
ATOM 1059 N N . GLU A 1 131 ? 8.203 -21.203 1.725 1 88.69 131 GLU A N 1
ATOM 1060 C CA . GLU A 1 131 ? 7.227 -22.281 1.574 1 88.69 131 GLU A CA 1
ATOM 1061 C C . GLU A 1 131 ? 6.812 -22.453 0.115 1 88.69 131 GLU A C 1
ATOM 1063 O O . GLU A 1 131 ? 6.723 -23.578 -0.382 1 88.69 131 GLU A O 1
ATOM 1068 N N . VAL A 1 132 ? 6.566 -21.375 -0.514 1 91.12 132 VAL A N 1
ATOM 106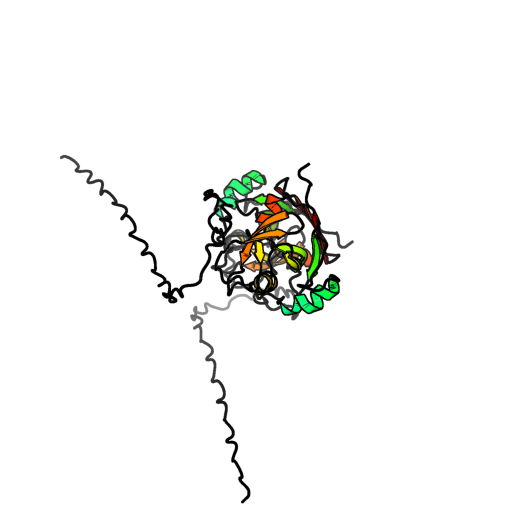9 C CA . VAL A 1 132 ? 6.164 -21.406 -1.916 1 91.12 132 VAL A CA 1
ATOM 1070 C C . VAL A 1 132 ? 7.305 -21.938 -2.775 1 91.12 132 VAL A C 1
ATOM 1072 O O . VAL A 1 132 ? 7.094 -22.797 -3.631 1 91.12 132 VAL A O 1
ATOM 1075 N N . LEU A 1 133 ? 8.438 -21.422 -2.564 1 86.38 133 LEU A N 1
ATOM 1076 C CA . LEU A 1 133 ? 9.602 -21.875 -3.318 1 86.38 133 LEU A CA 1
ATOM 1077 C C . LEU A 1 133 ? 9.812 -23.375 -3.156 1 86.38 133 LEU A C 1
ATOM 1079 O O . LEU A 1 133 ? 10.023 -24.094 -4.141 1 86.38 133 LEU A O 1
ATOM 1083 N N . ASP A 1 134 ? 9.734 -23.781 -1.975 1 85.25 134 ASP A N 1
ATOM 1084 C CA . ASP A 1 134 ? 9.922 -25.203 -1.688 1 85.25 134 ASP A CA 1
ATOM 1085 C C . ASP A 1 134 ? 8.844 -26.047 -2.357 1 85.25 134 ASP A C 1
ATOM 1087 O O . ASP A 1 134 ? 9.109 -27.188 -2.77 1 85.25 134 ASP A O 1
ATOM 1091 N N . SER A 1 135 ? 7.711 -25.531 -2.393 1 87.44 135 SER A N 1
ATOM 1092 C CA . SER A 1 135 ? 6.598 -26.266 -2.998 1 87.44 135 SER A CA 1
ATOM 1093 C C . SER A 1 135 ? 6.773 -26.391 -4.508 1 87.44 135 SER A C 1
ATOM 1095 O O . SER A 1 135 ? 6.34 -27.375 -5.105 1 87.44 135 SER A O 1
ATOM 1097 N N . CYS A 1 136 ? 7.371 -25.406 -5.062 1 85.12 136 CYS A N 1
ATOM 1098 C CA . CYS A 1 136 ? 7.527 -25.375 -6.512 1 85.12 136 CYS A CA 1
ATOM 1099 C C . CYS A 1 136 ? 8.852 -26 -6.934 1 85.12 136 CYS A C 1
ATOM 1101 O O . CYS A 1 136 ? 8.969 -26.531 -8.031 1 85.12 136 CYS A O 1
ATOM 1103 N N . LEU A 1 137 ? 9.797 -25.75 -6.148 1 79.56 137 LEU A N 1
ATOM 1104 C CA . LEU A 1 137 ? 11.133 -26.266 -6.434 1 79.56 137 LEU A CA 1
ATOM 1105 C C . LEU A 1 137 ? 11.703 -27 -5.234 1 79.56 137 LEU A C 1
ATOM 1107 O O . LEU A 1 137 ? 12.664 -26.547 -4.605 1 79.56 137 LEU A O 1
ATOM 1111 N N . PRO A 1 138 ? 11.211 -28.125 -4.938 1 70.56 138 PRO A N 1
ATOM 1112 C CA . PRO A 1 138 ? 11.625 -28.812 -3.719 1 70.56 138 PRO A CA 1
ATOM 1113 C C . PRO A 1 138 ? 13.125 -29.109 -3.691 1 70.56 138 PRO A C 1
ATOM 1115 O O . PRO A 1 138 ? 13.711 -29.234 -2.615 1 70.56 138 PRO A O 1
ATOM 1118 N N . ASN A 1 139 ? 13.781 -29.219 -4.711 1 67.06 139 ASN A N 1
ATOM 1119 C CA . ASN A 1 139 ? 15.172 -29.656 -4.695 1 67.06 139 ASN A CA 1
ATOM 1120 C C . ASN A 1 139 ? 16.125 -28.5 -4.953 1 67.06 139 ASN A C 1
ATOM 1122 O O . ASN A 1 139 ? 17.312 -28.703 -5.227 1 67.06 139 ASN A O 1
ATOM 1126 N N . ILE A 1 140 ? 15.484 -27.375 -5.031 1 60.19 140 ILE A N 1
ATOM 1127 C CA . ILE A 1 140 ? 16.406 -26.266 -5.297 1 60.19 140 ILE A CA 1
ATOM 1128 C C . ILE A 1 140 ? 17.062 -25.812 -3.994 1 60.19 140 ILE A C 1
ATOM 1130 O O . ILE A 1 140 ? 16.359 -25.469 -3.031 1 60.19 140 ILE A O 1
ATOM 1134 N N . THR A 1 141 ? 18.203 -26.328 -3.795 1 54.97 141 THR A N 1
ATOM 1135 C CA . THR A 1 141 ? 19.031 -25.906 -2.67 1 54.97 141 THR A CA 1
ATOM 1136 C C . THR A 1 141 ? 19.578 -24.5 -2.904 1 54.97 141 THR A C 1
ATOM 1138 O O . THR A 1 141 ? 20.203 -23.922 -2.014 1 54.97 141 THR A O 1
ATOM 1141 N N . ASN A 1 142 ? 19.609 -24.188 -4.172 1 53.03 142 ASN A N 1
ATOM 1142 C CA . ASN A 1 142 ? 20.422 -23.031 -4.527 1 53.03 142 ASN A CA 1
ATOM 1143 C C . ASN A 1 142 ? 19.781 -21.734 -4.035 1 53.03 142 ASN A C 1
ATOM 1145 O O . ASN A 1 142 ? 18.562 -21.625 -3.992 1 53.03 142 ASN A O 1
ATOM 1149 N N . THR A 1 143 ? 20.594 -20.953 -3.316 1 55.06 143 THR A N 1
ATOM 1150 C CA . THR A 1 143 ? 20.641 -19.656 -2.674 1 55.06 143 THR A CA 1
ATOM 1151 C C . THR A 1 143 ? 20.328 -18.547 -3.674 1 55.06 143 THR A C 1
ATOM 1153 O O . THR A 1 143 ? 20.5 -17.359 -3.373 1 55.06 143 THR A O 1
ATOM 1156 N N . TYR A 1 144 ? 19.859 -18.906 -4.914 1 59.22 144 TYR A N 1
ATOM 1157 C CA . TYR A 1 144 ? 19.797 -17.781 -5.832 1 59.22 144 TYR A CA 1
ATOM 1158 C C . TYR A 1 144 ? 18.578 -16.906 -5.531 1 59.22 144 TYR A C 1
ATOM 1160 O O . TYR A 1 144 ? 17.469 -17.422 -5.387 1 59.22 144 TYR A O 1
ATOM 1168 N N . ASN A 1 145 ? 18.75 -15.844 -5.07 1 72.25 145 ASN A N 1
ATOM 1169 C CA . ASN A 1 145 ? 17.859 -14.695 -4.938 1 72.25 145 ASN A CA 1
ATOM 1170 C C . ASN A 1 145 ? 18.359 -13.508 -5.773 1 72.25 145 ASN A C 1
ATOM 1172 O O . ASN A 1 145 ? 19.531 -13.133 -5.699 1 72.25 145 ASN A O 1
ATOM 1176 N N . PRO A 1 146 ? 17.531 -13.109 -6.965 1 83.81 146 PRO A N 1
ATOM 1177 C CA . PRO A 1 146 ? 16.109 -13.359 -7.207 1 83.81 146 PRO A CA 1
ATOM 1178 C C . PRO A 1 146 ? 15.859 -14.562 -8.117 1 83.81 146 PRO A C 1
ATOM 1180 O O . PRO A 1 146 ? 16.797 -15.055 -8.758 1 83.81 146 PRO A O 1
ATOM 1183 N N . PHE A 1 147 ? 14.539 -15.047 -8.188 1 84.56 147 PHE A N 1
ATOM 1184 C CA . PHE A 1 147 ? 14.047 -16.125 -9.039 1 84.56 147 PHE A CA 1
ATOM 1185 C C . PHE A 1 147 ? 13.172 -15.586 -10.156 1 84.56 147 PHE A C 1
ATOM 1187 O O . PHE A 1 147 ? 12.305 -14.742 -9.922 1 84.56 147 PHE A O 1
ATOM 1194 N N . SER A 1 148 ? 13.492 -16.188 -11.32 1 89.81 148 SER A N 1
ATOM 1195 C CA . SER A 1 148 ? 12.633 -15.828 -12.438 1 89.81 148 SER A CA 1
ATOM 1196 C C . SER A 1 148 ? 11.383 -16.703 -12.477 1 89.81 148 SER A C 1
ATOM 1198 O O . SER A 1 148 ? 11.484 -17.938 -12.508 1 89.81 148 SER A O 1
ATOM 1200 N N . VAL A 1 149 ? 10.258 -16.031 -12.469 1 93.88 149 VAL A N 1
ATOM 1201 C CA . VAL A 1 149 ? 9 -16.766 -12.484 1 93.88 149 VAL A CA 1
ATOM 1202 C C . VAL A 1 149 ? 8.008 -16.078 -13.422 1 93.88 149 VAL A C 1
ATOM 1204 O O . VAL A 1 149 ? 8.281 -14.984 -13.922 1 93.88 149 VAL A O 1
ATOM 1207 N N . ILE A 1 150 ? 6.938 -16.844 -13.75 1 96.12 150 ILE A N 1
ATOM 1208 C CA . ILE A 1 150 ? 5.801 -16.234 -14.438 1 96.12 150 ILE A CA 1
ATOM 1209 C C . ILE A 1 150 ? 4.637 -16.062 -13.469 1 96.12 150 ILE A C 1
ATOM 1211 O O . ILE A 1 150 ? 4.137 -17.047 -12.906 1 96.12 150 ILE A O 1
ATOM 1215 N N . LEU A 1 151 ? 4.309 -14.797 -13.219 1 97.06 151 LEU A N 1
ATOM 1216 C CA . LEU A 1 151 ? 3.15 -14.461 -12.398 1 97.06 151 LEU A CA 1
ATOM 1217 C C . LEU A 1 151 ? 2.01 -13.93 -13.258 1 97.06 151 LEU A C 1
ATOM 1219 O O . LEU A 1 151 ? 2.146 -12.891 -13.906 1 97.06 151 LEU A O 1
ATOM 1223 N N . ASN A 1 152 ? 0.887 -14.648 -13.273 1 97.62 152 ASN A N 1
ATOM 1224 C CA . ASN A 1 152 ? -0.255 -14.234 -14.086 1 97.62 152 ASN A CA 1
ATOM 1225 C C . ASN A 1 152 ? 0.156 -13.938 -15.523 1 97.62 152 ASN A C 1
ATOM 1227 O O . ASN A 1 152 ? -0.181 -12.883 -16.062 1 97.62 152 ASN A O 1
ATOM 1231 N N . LYS A 1 153 ? 0.892 -14.82 -16.062 1 95.94 153 LYS A N 1
ATOM 1232 C CA . LYS A 1 153 ? 1.281 -14.844 -17.469 1 95.94 153 LYS A CA 1
ATOM 1233 C C . LYS A 1 153 ? 2.377 -13.812 -17.75 1 95.94 153 LYS A C 1
ATOM 1235 O O . LYS A 1 153 ? 2.66 -13.508 -18.906 1 95.94 153 LYS A O 1
ATOM 1240 N N . ARG A 1 154 ? 2.977 -13.312 -16.75 1 96.38 154 ARG A N 1
ATOM 1241 C CA . ARG A 1 154 ? 3.982 -12.266 -16.922 1 96.38 154 ARG A CA 1
ATOM 1242 C C . ARG A 1 154 ? 5.285 -12.633 -16.219 1 96.38 154 ARG A C 1
ATOM 1244 O O . ARG A 1 154 ? 5.273 -13.047 -15.055 1 96.38 154 ARG A O 1
ATOM 1251 N N . HIS A 1 155 ? 6.359 -12.422 -16.922 1 95.56 155 HIS A N 1
ATOM 1252 C CA . HIS A 1 155 ? 7.672 -12.758 -16.375 1 95.56 155 HIS A CA 1
ATOM 1253 C C . HIS A 1 155 ? 8.133 -11.727 -15.359 1 95.56 155 HIS A C 1
ATOM 1255 O O . HIS A 1 155 ? 7.977 -10.516 -15.578 1 95.56 155 HIS A O 1
ATOM 1261 N N . ILE A 1 156 ? 8.656 -12.258 -14.234 1 94.38 156 ILE A N 1
ATOM 1262 C CA . ILE A 1 156 ? 9.203 -11.352 -13.234 1 94.38 156 ILE A CA 1
ATOM 1263 C C . ILE A 1 156 ? 10.258 -12.078 -12.406 1 94.38 156 ILE A C 1
ATOM 1265 O O . ILE A 1 156 ? 10.195 -13.297 -12.242 1 94.38 156 ILE A O 1
ATOM 1269 N N . ALA A 1 157 ? 11.234 -11.258 -11.945 1 92.44 157 ALA A N 1
ATOM 1270 C CA . ALA A 1 157 ? 12.148 -11.758 -10.922 1 92.44 157 ALA A CA 1
ATOM 1271 C C . ALA A 1 157 ? 11.602 -11.5 -9.523 1 92.44 157 ALA A C 1
ATOM 1273 O O . ALA A 1 157 ? 11.25 -10.367 -9.188 1 92.44 157 ALA A O 1
ATOM 1274 N N . VAL A 1 158 ? 11.492 -12.539 -8.773 1 92.5 158 VAL A N 1
ATOM 1275 C CA . VAL A 1 158 ? 10.984 -12.391 -7.41 1 92.5 158 VAL A CA 1
ATOM 1276 C C . VAL A 1 158 ? 12.078 -12.734 -6.406 1 92.5 158 VAL A C 1
ATOM 1278 O O . VAL A 1 158 ? 13.008 -13.484 -6.719 1 92.5 158 VAL A O 1
ATOM 1281 N N . ASN A 1 159 ? 11.961 -12.117 -5.234 1 89.56 159 ASN A N 1
ATOM 1282 C CA . ASN A 1 159 ? 12.836 -12.406 -4.102 1 89.56 159 ASN A CA 1
ATOM 1283 C C . ASN A 1 159 ? 12.141 -13.289 -3.066 1 89.56 159 ASN A C 1
ATOM 1285 O O . ASN A 1 159 ? 10.914 -13.297 -2.979 1 89.56 159 ASN A O 1
ATOM 1289 N N . VAL A 1 160 ? 12.969 -14.008 -2.377 1 88.56 160 VAL A N 1
ATOM 1290 C CA . VAL A 1 160 ? 12.414 -14.703 -1.222 1 88.56 160 VAL A CA 1
ATOM 1291 C C . VAL A 1 160 ? 12.32 -13.75 -0.034 1 88.56 160 VAL A C 1
ATOM 1293 O O . VAL A 1 160 ? 13.242 -12.977 0.223 1 88.56 160 VAL A O 1
ATOM 1296 N N . SER A 1 161 ? 11.141 -13.828 0.58 1 84.69 161 SER A N 1
ATOM 1297 C CA . SER A 1 161 ? 10.938 -12.938 1.72 1 84.69 161 SER A CA 1
ATOM 1298 C C . SER A 1 161 ? 12.039 -13.109 2.76 1 84.69 161 SER A C 1
ATOM 1300 O O . SER A 1 161 ? 12.367 -14.234 3.145 1 84.69 161 SER A O 1
ATOM 1302 N N . PRO A 1 162 ? 12.602 -11.938 3.16 1 77 162 PRO A N 1
ATOM 1303 C CA . PRO A 1 162 ? 13.641 -12.055 4.195 1 77 162 PRO A CA 1
ATOM 1304 C C . PRO A 1 162 ? 13.094 -12.602 5.512 1 77 162 PRO A C 1
ATOM 1306 O O . PRO A 1 162 ? 12.016 -12.203 5.949 1 77 162 PRO A O 1
ATOM 1309 N N . VAL A 1 163 ? 13.914 -13.375 6.074 1 74.62 163 VAL A N 1
ATOM 1310 C CA . VAL A 1 163 ? 13.531 -13.953 7.359 1 74.62 163 VAL A CA 1
ATOM 1311 C C . VAL A 1 163 ? 13.414 -12.844 8.406 1 74.62 163 VAL A C 1
ATOM 1313 O O . VAL A 1 163 ? 14.258 -11.945 8.469 1 74.62 163 VAL A O 1
ATOM 1316 N N . GLY A 1 164 ? 12.32 -12.82 9.211 1 72.75 164 GLY A N 1
ATOM 1317 C CA . GLY A 1 164 ? 12.164 -11.875 10.305 1 72.75 164 GLY A CA 1
ATOM 1318 C C . GLY A 1 164 ? 11.484 -10.586 9.891 1 72.75 164 GLY A C 1
ATOM 1319 O O . GLY A 1 164 ? 11.172 -9.742 10.742 1 72.75 164 GLY A O 1
ATOM 1320 N N . SER A 1 165 ? 11.273 -10.469 8.656 1 76.75 165 SER A N 1
ATOM 1321 C CA . SER A 1 165 ? 10.539 -9.289 8.234 1 76.75 165 SER A CA 1
ATOM 1322 C C . SER A 1 165 ? 9.062 -9.383 8.625 1 76.75 165 SER A C 1
ATOM 1324 O O . SER A 1 165 ? 8.578 -10.461 8.977 1 76.75 165 SER A O 1
ATOM 1326 N N . THR A 1 166 ? 8.352 -8.25 8.719 1 75.44 166 THR A N 1
ATOM 1327 C CA . THR A 1 166 ? 6.973 -8.156 9.188 1 75.44 166 THR A CA 1
ATOM 1328 C C . THR A 1 166 ? 6.078 -9.148 8.453 1 75.44 166 THR A C 1
ATOM 1330 O O . THR A 1 166 ? 5.223 -9.789 9.055 1 75.44 166 THR A O 1
ATOM 1333 N N . PHE A 1 167 ? 6.293 -9.32 7.156 1 82.19 167 PHE A N 1
ATOM 1334 C CA . PHE A 1 167 ? 5.422 -10.172 6.352 1 82.19 167 PHE A CA 1
ATOM 1335 C C . PHE A 1 167 ? 6.195 -11.352 5.773 1 82.19 167 PHE A C 1
ATOM 1337 O O . PHE A 1 167 ? 5.949 -11.766 4.637 1 82.19 167 PHE A O 1
ATOM 1344 N N . SER A 1 168 ? 7.059 -11.914 6.59 1 83.62 168 SER A N 1
ATOM 1345 C CA . SER A 1 168 ? 7.953 -12.961 6.113 1 83.62 168 SER A CA 1
ATOM 1346 C C . SER A 1 168 ? 7.18 -14.211 5.727 1 83.62 168 SER A C 1
ATOM 1348 O O . SER A 1 168 ? 7.668 -15.039 4.949 1 83.62 168 SER A O 1
ATOM 1350 N N . ASP A 1 169 ? 6 -14.352 6.176 1 87.94 169 ASP A N 1
ATOM 1351 C CA . ASP A 1 169 ? 5.242 -15.57 5.91 1 87.94 169 ASP A CA 1
ATOM 1352 C C . ASP A 1 169 ? 4.188 -15.336 4.832 1 87.94 169 ASP A C 1
ATOM 1354 O O . ASP A 1 169 ? 3.326 -16.188 4.602 1 87.94 169 ASP A O 1
ATOM 1358 N N . LEU A 1 170 ? 4.277 -14.219 4.219 1 93.19 170 LEU A N 1
ATOM 1359 C CA . LEU A 1 170 ? 3.314 -13.875 3.18 1 93.19 170 LEU A CA 1
ATOM 1360 C C . LEU A 1 170 ? 4.02 -13.586 1.859 1 93.19 170 LEU A C 1
ATOM 1362 O O . LEU A 1 170 ? 5.125 -13.039 1.849 1 93.19 170 LEU A O 1
ATOM 1366 N N . ASN A 1 171 ? 3.396 -14.008 0.762 1 95.12 171 ASN A N 1
ATOM 1367 C CA . ASN A 1 171 ? 3.82 -13.492 -0.537 1 95.12 171 ASN A CA 1
ATOM 1368 C C . ASN A 1 171 ? 3.436 -12.023 -0.713 1 95.12 171 ASN A C 1
ATOM 1370 O O . ASN A 1 171 ? 2.338 -11.617 -0.335 1 95.12 171 ASN A O 1
ATOM 1374 N N . ILE A 1 172 ? 4.324 -11.25 -1.275 1 95.19 172 ILE A N 1
ATOM 1375 C CA . ILE A 1 172 ? 4.07 -9.82 -1.428 1 95.19 172 ILE A CA 1
ATOM 1376 C C . ILE A 1 172 ? 4.164 -9.43 -2.902 1 95.19 172 ILE A C 1
ATOM 1378 O O . ILE A 1 172 ? 5.145 -9.766 -3.574 1 95.19 172 ILE A O 1
ATOM 1382 N N . LEU A 1 173 ? 3.146 -8.875 -3.393 1 96.62 173 LEU A N 1
ATOM 1383 C CA . LEU A 1 173 ? 3.238 -8.195 -4.68 1 96.62 173 LEU A CA 1
ATOM 1384 C C . LEU A 1 173 ? 3.631 -6.734 -4.5 1 96.62 173 LEU A C 1
ATOM 1386 O O . LEU A 1 173 ? 2.895 -5.961 -3.881 1 96.62 173 LEU A O 1
ATOM 1390 N N . GLY A 1 174 ? 4.719 -6.387 -5.012 1 94.44 174 GLY A N 1
ATOM 1391 C CA . GLY A 1 174 ? 5.234 -5.035 -4.863 1 94.44 174 GLY A CA 1
ATOM 1392 C C . GLY A 1 174 ? 4.941 -4.148 -6.059 1 94.44 174 GLY A C 1
ATOM 1393 O O . GLY A 1 174 ? 4.297 -4.582 -7.016 1 94.44 174 GLY A O 1
ATOM 1394 N N . THR A 1 175 ? 5.461 -2.932 -5.941 1 94.69 175 THR A N 1
ATOM 1395 C CA . THR A 1 175 ? 5.188 -1.943 -6.98 1 94.69 175 THR A CA 1
ATOM 1396 C C . THR A 1 175 ? 6.02 -2.225 -8.227 1 94.69 175 THR A C 1
ATOM 1398 O O . THR A 1 175 ? 5.703 -1.733 -9.312 1 94.69 175 THR A O 1
ATOM 1401 N N . ASP A 1 176 ? 7.09 -2.994 -8.109 1 93.31 176 ASP A N 1
ATOM 1402 C CA . ASP A 1 176 ? 7.895 -3.336 -9.281 1 93.31 176 ASP A CA 1
ATOM 1403 C C . ASP A 1 176 ? 7.055 -4.043 -10.336 1 93.31 176 ASP A C 1
ATOM 1405 O O . ASP A 1 176 ? 7.043 -3.633 -11.5 1 93.31 176 ASP A O 1
ATOM 1409 N N . TYR A 1 177 ? 6.297 -5.035 -9.867 1 96 177 TYR A N 1
ATOM 1410 C CA . TYR A 1 177 ? 5.43 -5.785 -10.773 1 96 177 TYR A CA 1
ATOM 1411 C C . TYR A 1 177 ? 4.367 -4.879 -11.383 1 96 177 TYR A C 1
ATOM 1413 O O . TYR A 1 177 ? 4.156 -4.891 -12.602 1 96 177 TYR A O 1
ATOM 1421 N N . MET A 1 178 ? 3.768 -4.078 -10.602 1 96.56 178 MET A N 1
ATOM 1422 C CA . MET A 1 178 ? 2.672 -3.219 -11.039 1 96.56 178 MET A CA 1
ATOM 1423 C C . MET A 1 178 ? 3.174 -2.145 -12 1 96.56 178 MET A C 1
ATOM 1425 O O . MET A 1 178 ? 2.482 -1.785 -12.953 1 96.56 178 MET A O 1
ATOM 1429 N N . SER A 1 179 ? 4.344 -1.723 -11.711 1 95.38 179 SER A N 1
ATOM 1430 C CA . SER A 1 179 ? 4.918 -0.685 -12.562 1 95.38 179 SER A CA 1
ATOM 1431 C C . SER A 1 179 ? 5.336 -1.248 -13.914 1 95.38 179 SER A C 1
ATOM 1433 O O . SER A 1 179 ? 5 -0.684 -14.953 1 95.38 179 SER A O 1
ATOM 1435 N N . VAL A 1 180 ? 6.051 -2.338 -13.883 1 94.69 180 VAL A N 1
ATOM 1436 C CA . VAL A 1 180 ? 6.578 -2.936 -15.109 1 94.69 180 VAL A CA 1
ATOM 1437 C C . VAL A 1 180 ? 5.43 -3.271 -16.062 1 94.69 180 VAL A C 1
ATOM 1439 O O . VAL A 1 180 ? 5.535 -3.068 -17.266 1 94.69 180 VAL A O 1
ATOM 1442 N N . TYR A 1 181 ? 4.34 -3.652 -15.531 1 96.5 181 TYR A N 1
ATOM 1443 C CA . TYR A 1 181 ? 3.256 -4.121 -16.391 1 96.5 181 TYR A CA 1
ATOM 1444 C C . TYR A 1 181 ? 2.111 -3.115 -16.422 1 96.5 181 TYR A C 1
ATOM 1446 O O . TYR A 1 181 ? 0.988 -3.453 -16.797 1 96.5 181 TYR A O 1
ATOM 1454 N N . ARG A 1 182 ? 2.363 -1.944 -15.984 1 96 182 ARG A N 1
ATOM 1455 C CA . ARG A 1 182 ? 1.461 -0.809 -16.141 1 96 182 ARG A CA 1
ATOM 1456 C C . ARG A 1 182 ? 0.069 -1.141 -15.609 1 96 182 ARG A C 1
ATOM 1458 O O . ARG A 1 182 ? -0.928 -0.942 -16.312 1 96 182 ARG A O 1
ATOM 1465 N N . ALA A 1 183 ? -0.001 -1.575 -14.406 1 97.62 183 ALA A N 1
ATOM 1466 C CA . ALA A 1 183 ? -1.221 -2.068 -13.773 1 97.62 183 ALA A CA 1
ATOM 1467 C C . ALA A 1 183 ? -2.203 -0.931 -13.508 1 97.62 183 ALA A C 1
ATOM 1469 O O . ALA A 1 183 ? -1.797 0.216 -13.312 1 97.62 183 ALA A O 1
ATOM 1470 N N . LYS A 1 184 ? -3.434 -1.28 -13.617 1 98.25 184 LYS A N 1
ATOM 1471 C CA . LYS A 1 184 ? -4.508 -0.463 -13.062 1 98.25 184 LYS A CA 1
ATOM 1472 C C . LYS A 1 184 ? -5.109 -1.119 -11.82 1 98.25 184 LYS A C 1
ATOM 1474 O O . LYS A 1 184 ? -5.594 -2.25 -11.883 1 98.25 184 LYS A O 1
ATOM 1479 N N . LEU A 1 185 ? -5.023 -0.455 -10.75 1 98.38 185 LEU A N 1
ATOM 1480 C CA . LEU A 1 185 ? -5.555 -0.94 -9.484 1 98.38 185 LEU A CA 1
ATOM 1481 C C . LEU A 1 185 ? -6.84 -0.204 -9.117 1 98.38 185 LEU A C 1
ATOM 1483 O O . LEU A 1 185 ? -6.859 1.027 -9.062 1 98.38 185 LEU A O 1
ATOM 1487 N N . ASP A 1 186 ? -7.879 -0.984 -8.914 1 98.44 186 ASP A N 1
ATOM 1488 C CA . ASP A 1 186 ? -9.156 -0.469 -8.43 1 98.44 186 ASP A CA 1
ATOM 1489 C C . ASP A 1 186 ? -9.562 -1.151 -7.129 1 98.44 186 ASP A C 1
ATOM 1491 O O . ASP A 1 186 ? -9.734 -2.373 -7.09 1 98.44 186 ASP A O 1
ATOM 1495 N N . ALA A 1 187 ? -9.711 -0.344 -6.086 1 98.44 187 ALA A N 1
ATOM 1496 C CA . ALA A 1 187 ? -10.078 -0.9 -4.781 1 98.44 187 ALA A CA 1
ATOM 1497 C C . ALA A 1 187 ? -11.289 -0.188 -4.203 1 98.44 187 ALA A C 1
ATOM 1499 O O . ALA A 1 187 ? -11.414 1.035 -4.305 1 98.44 187 ALA A O 1
ATOM 1500 N N . ASP A 1 188 ? -12.164 -1.007 -3.652 1 97.94 188 ASP A N 1
ATOM 1501 C CA . ASP A 1 188 ? -13.375 -0.518 -3.012 1 97.94 188 ASP A CA 1
ATOM 1502 C C . ASP A 1 188 ? -13.453 -0.975 -1.557 1 97.94 188 ASP A C 1
ATOM 1504 O O . ASP A 1 188 ? -13.758 -2.137 -1.28 1 97.94 188 ASP A O 1
ATOM 1508 N N . PHE A 1 189 ? -13.289 -0.037 -0.634 1 97.12 189 PHE A N 1
ATOM 1509 C CA . PHE A 1 189 ? -13.242 -0.377 0.783 1 97.12 189 PHE A CA 1
ATOM 1510 C C . PHE A 1 189 ? -14.641 -0.668 1.315 1 97.12 189 PHE A C 1
ATOM 1512 O O . PHE A 1 189 ? -14.789 -1.329 2.346 1 97.12 189 PHE A O 1
ATOM 1519 N N . LYS A 1 190 ? -15.617 -0.16 0.682 1 95.94 190 LYS A N 1
ATOM 1520 C CA . LYS A 1 190 ? -16.984 -0.501 1.078 1 95.94 190 LYS A CA 1
ATOM 1521 C C . LYS A 1 190 ? -17.297 -1.958 0.755 1 95.94 190 LYS A C 1
ATOM 1523 O O . LYS A 1 190 ? -17.797 -2.693 1.608 1 95.94 190 LYS A O 1
ATOM 1528 N N . GLN A 1 191 ? -17.016 -2.35 -0.442 1 96.81 191 GLN A N 1
ATOM 1529 C CA . GLN A 1 191 ? -17.281 -3.715 -0.884 1 96.81 191 GLN A CA 1
ATOM 1530 C C . GLN A 1 191 ? -16.188 -4.668 -0.43 1 96.81 191 GLN A C 1
ATOM 1532 O O . GLN A 1 191 ? -16.328 -5.891 -0.542 1 96.81 191 GLN A O 1
ATOM 1537 N N . LYS A 1 192 ? -15.133 -4.137 0.021 1 97.25 192 LYS A N 1
ATOM 1538 C CA . LYS A 1 192 ? -13.984 -4.879 0.536 1 97.25 192 LYS A CA 1
ATOM 1539 C C . LYS A 1 192 ? -13.406 -5.805 -0.528 1 97.25 192 LYS A C 1
ATOM 1541 O O . LYS A 1 192 ? -13.148 -6.98 -0.261 1 97.25 192 LYS A O 1
ATOM 1546 N N . ASN A 1 193 ? -13.289 -5.207 -1.663 1 98.31 193 ASN A N 1
ATOM 1547 C CA . ASN A 1 193 ? -12.672 -5.949 -2.754 1 98.31 193 ASN A CA 1
ATOM 1548 C C . ASN A 1 193 ? -11.82 -5.043 -3.641 1 98.31 193 ASN A C 1
ATOM 1550 O O . ASN A 1 193 ? -11.836 -3.822 -3.475 1 98.31 193 ASN A O 1
ATOM 1554 N N . PHE A 1 194 ? -10.969 -5.652 -4.477 1 98.5 194 PHE A N 1
ATOM 1555 C CA . PHE A 1 194 ? -10.156 -4.906 -5.43 1 98.5 194 PHE A CA 1
ATOM 1556 C C . PHE A 1 194 ? -9.859 -5.754 -6.66 1 98.5 194 PHE A C 1
ATOM 1558 O O . PHE A 1 194 ? -10.078 -6.965 -6.656 1 98.5 194 PHE A O 1
ATOM 1565 N N . SER A 1 195 ? -9.406 -5.07 -7.676 1 98.69 195 SER A N 1
ATOM 1566 C CA . SER A 1 195 ? -8.914 -5.719 -8.891 1 98.69 195 SER A CA 1
ATOM 1567 C C . SER A 1 195 ? -7.688 -5.004 -9.438 1 98.69 195 SER A C 1
ATOM 1569 O O . SER A 1 195 ? -7.539 -3.791 -9.266 1 98.69 195 SER A O 1
ATOM 1571 N N . ILE A 1 196 ? -6.797 -5.801 -10 1 98.44 196 ILE A N 1
ATOM 1572 C CA . ILE A 1 196 ? -5.664 -5.289 -10.758 1 98.44 196 ILE A CA 1
ATOM 1573 C C . ILE A 1 196 ? -5.727 -5.82 -12.188 1 98.44 196 ILE A C 1
ATOM 1575 O O . ILE A 1 196 ? -5.746 -7.035 -12.406 1 98.44 196 ILE A O 1
ATOM 1579 N N . LYS A 1 197 ? -5.746 -4.887 -13.062 1 98.12 197 LYS A N 1
ATOM 1580 C CA . LYS A 1 197 ? -5.75 -5.227 -14.484 1 98.12 197 LYS A CA 1
ATOM 1581 C C . LYS A 1 197 ? -4.477 -4.738 -15.172 1 98.12 197 LYS A C 1
ATOM 1583 O O . LYS A 1 197 ? -3.865 -3.762 -14.734 1 98.12 197 LYS A O 1
ATOM 1588 N N . PHE A 1 198 ? -4.137 -5.477 -16.25 1 95.31 198 PHE A N 1
ATOM 1589 C CA . PHE A 1 198 ? -2.902 -5.156 -16.953 1 95.31 198 PHE A CA 1
ATOM 1590 C C . PHE A 1 198 ? -3.184 -4.871 -18.422 1 95.31 198 PHE A C 1
ATOM 1592 O O . PHE A 1 198 ? -4.059 -5.5 -19.031 1 95.31 198 PHE A O 1
ATOM 1599 N N . LYS A 1 199 ? -2.729 -3.625 -18.859 1 78.38 199 LYS A N 1
ATOM 1600 C CA . LYS A 1 199 ? -2.938 -3.301 -20.266 1 78.38 199 LYS A CA 1
ATOM 1601 C C . LYS A 1 199 ? -2.025 -4.133 -21.156 1 78.38 199 LYS A C 1
ATOM 1603 O O . LYS A 1 199 ? -0.882 -4.418 -20.797 1 78.38 199 LYS A O 1
ATOM 1608 N N . SER A 1 200 ? -2.631 -4.906 -22.125 1 61.78 200 SER A N 1
ATOM 1609 C CA . SER A 1 200 ? -1.901 -5.672 -23.125 1 61.78 200 SER A CA 1
ATOM 1610 C C . SER A 1 200 ? -0.939 -4.781 -23.906 1 61.78 200 SER A C 1
ATOM 1612 O O . SER A 1 200 ? -1.214 -3.598 -24.125 1 61.78 200 SER A O 1
ATOM 1614 N N . SER A 1 201 ? 0.376 -4.883 -23.641 1 47.72 201 SER A N 1
ATOM 1615 C CA . SER A 1 201 ? 1.301 -4.258 -24.578 1 47.72 201 SER A CA 1
ATOM 1616 C C . SER A 1 201 ? 0.811 -4.398 -26.016 1 47.72 201 SER A C 1
ATOM 1618 O O . SER A 1 201 ? 0.801 -5.5 -26.562 1 47.72 201 SER A O 1
ATOM 1620 N N . TYR A 1 202 ? -0.452 -4.316 -26.469 1 37.16 202 TYR A N 1
ATOM 1621 C CA . TYR A 1 202 ? -0.464 -4.371 -27.938 1 37.16 202 TYR A CA 1
ATOM 1622 C C . TYR A 1 202 ? 0.154 -3.113 -28.531 1 37.16 202 TYR A C 1
ATOM 1624 O O . TYR A 1 202 ? -0.001 -2.018 -27.984 1 37.16 202 TYR A O 1
ATOM 1632 N N . MET B 1 1 ? 54.656 40.438 4.641 1 24.09 1 MET B N 1
ATOM 1633 C CA . MET B 1 1 ? 54.719 39.125 5.266 1 24.09 1 MET B CA 1
ATOM 1634 C C . MET B 1 1 ? 53.688 38.156 4.648 1 24.09 1 MET B C 1
ATOM 1636 O O . MET B 1 1 ? 52.562 38.562 4.379 1 24.09 1 MET B O 1
ATOM 1640 N N . ARG B 1 2 ? 54.219 37.062 3.939 1 24.98 2 ARG B N 1
ATOM 1641 C CA . ARG B 1 2 ? 53.719 36 3.035 1 24.98 2 ARG B CA 1
ATOM 1642 C C . ARG B 1 2 ? 52.688 35.125 3.721 1 24.98 2 ARG B C 1
ATOM 1644 O O . ARG B 1 2 ? 53 34.469 4.73 1 24.98 2 ARG B O 1
ATOM 1651 N N . LEU B 1 3 ? 51.5 35.656 3.918 1 23.33 3 LEU B N 1
ATOM 1652 C CA . LEU B 1 3 ? 50.344 35.062 4.57 1 23.33 3 LEU B CA 1
ATOM 1653 C C . LEU B 1 3 ? 50.125 33.625 4.059 1 23.33 3 LEU B C 1
ATOM 1655 O O . LEU B 1 3 ? 49.844 33.438 2.871 1 23.33 3 LEU B O 1
ATOM 1659 N N . LEU B 1 4 ? 50.938 32.688 4.547 1 22.5 4 LEU B N 1
ATOM 1660 C CA . LEU B 1 4 ? 51.062 31.234 4.359 1 22.5 4 LEU B CA 1
ATOM 1661 C C . LEU B 1 4 ? 49.688 30.562 4.555 1 22.5 4 LEU B C 1
ATOM 1663 O O . LEU B 1 4 ? 49.156 30.562 5.66 1 22.5 4 LEU B O 1
ATOM 1667 N N . SER B 1 5 ? 48.719 30.938 3.684 1 22.44 5 SER B N 1
ATOM 1668 C CA . SER B 1 5 ? 47.344 30.406 3.59 1 22.44 5 SER B CA 1
ATOM 1669 C C . SER B 1 5 ? 47.344 28.875 3.58 1 22.44 5 SER B C 1
ATOM 1671 O O . SER B 1 5 ? 47.812 28.266 2.609 1 22.44 5 SER B O 1
ATOM 1673 N N . LEU B 1 6 ? 47.875 28.219 4.629 1 22.42 6 LEU B N 1
ATOM 1674 C CA . LEU B 1 6 ? 48.062 26.781 4.84 1 22.42 6 LEU B CA 1
ATOM 1675 C C . LEU B 1 6 ? 46.719 26.047 4.609 1 22.42 6 LEU B C 1
ATOM 1677 O O . LEU B 1 6 ? 45.781 26.203 5.387 1 22.42 6 LEU B O 1
ATOM 1681 N N . VAL B 1 7 ? 46.125 26.219 3.443 1 21.48 7 VAL B N 1
ATOM 1682 C CA . VAL B 1 7 ? 44.875 25.516 3.137 1 21.48 7 VAL B CA 1
ATOM 1683 C C . VAL B 1 7 ? 45.031 24.031 3.463 1 21.48 7 VAL B C 1
ATOM 1685 O O . VAL B 1 7 ? 45.906 23.359 2.93 1 21.48 7 VAL B O 1
ATOM 1688 N N . LYS B 1 8 ? 44.844 23.688 4.766 1 21.78 8 LYS B N 1
ATOM 1689 C CA . LYS B 1 8 ? 44.875 22.328 5.297 1 21.78 8 LYS B CA 1
ATOM 1690 C C . LYS B 1 8 ? 44.094 21.375 4.406 1 21.78 8 LYS B C 1
ATOM 1692 O O . LYS B 1 8 ? 42.938 21.641 4.082 1 21.78 8 LYS B O 1
ATOM 1697 N N . ALA B 1 9 ? 44.719 20.656 3.502 1 21.09 9 ALA B N 1
ATOM 1698 C CA . ALA B 1 9 ? 44.25 19.594 2.602 1 21.09 9 ALA B CA 1
ATOM 1699 C C . ALA B 1 9 ? 43.469 18.531 3.357 1 21.09 9 ALA B C 1
ATOM 1701 O O . ALA B 1 9 ? 43.969 17.953 4.328 1 21.09 9 ALA B O 1
ATOM 1702 N N . TYR B 1 10 ? 42.188 18.766 3.627 1 20.16 10 TYR B N 1
ATOM 1703 C CA . TYR B 1 10 ? 41.281 17.797 4.207 1 20.16 10 TYR B CA 1
ATOM 1704 C C . TYR B 1 10 ? 41.406 16.438 3.512 1 20.16 10 TYR B C 1
ATOM 1706 O O . TYR B 1 10 ? 41.094 16.312 2.32 1 20.16 10 TYR B O 1
ATOM 1714 N N . LYS B 1 11 ? 42.5 15.766 3.654 1 20.23 11 LYS B N 1
ATOM 1715 C CA . LYS B 1 11 ? 42.594 14.422 3.082 1 20.23 11 LYS B CA 1
ATOM 1716 C C . LYS B 1 11 ? 41.438 13.547 3.488 1 20.23 11 LYS B C 1
ATOM 1718 O O . LYS B 1 11 ? 41.188 13.328 4.676 1 20.23 11 LYS B O 1
ATOM 1723 N N . VAL B 1 12 ? 40.344 13.578 2.85 1 20.36 12 VAL B N 1
ATOM 1724 C CA . VAL B 1 12 ? 39.219 12.664 3.029 1 20.36 12 VAL B CA 1
ATOM 1725 C C . VAL B 1 12 ? 39.719 11.227 3.049 1 20.36 12 VAL B C 1
ATOM 1727 O O . VAL B 1 12 ? 40.375 10.773 2.105 1 20.36 12 VAL B O 1
ATOM 1730 N N . PRO B 1 13 ? 40.062 10.672 4.227 1 20.08 13 PRO B N 1
ATOM 1731 C CA . PRO B 1 13 ? 40.531 9.297 4.312 1 20.08 13 PRO B CA 1
ATOM 1732 C C . PRO B 1 13 ? 39.688 8.312 3.512 1 20.08 13 PRO B C 1
ATOM 1734 O O . PRO B 1 13 ? 38.469 8.5 3.393 1 20.08 13 PRO B O 1
ATOM 1737 N N . TYR B 1 14 ? 40.25 7.719 2.449 1 19.81 14 TYR B N 1
ATOM 1738 C CA . TYR B 1 14 ? 39.812 6.625 1.588 1 19.81 14 TYR B CA 1
ATOM 1739 C C . TYR B 1 14 ? 39.344 5.434 2.416 1 19.81 14 TYR B C 1
ATOM 1741 O O . TYR B 1 14 ? 40.062 4.945 3.281 1 19.81 14 TYR B O 1
ATOM 1749 N N . TYR B 1 15 ? 38.094 5.492 2.914 1 18.3 15 TYR B N 1
ATOM 1750 C CA . TYR B 1 15 ? 37.469 4.371 3.609 1 18.3 15 TYR B CA 1
ATOM 1751 C C . TYR B 1 15 ? 37.906 3.045 2.99 1 18.3 15 TYR B C 1
ATOM 1753 O O . TYR B 1 15 ? 37.875 2.885 1.768 1 18.3 15 TYR B O 1
ATOM 1761 N N . ASN B 1 16 ? 38.75 2.268 3.703 1 19.3 16 ASN B N 1
ATOM 1762 C CA . ASN B 1 16 ? 39.344 0.946 3.541 1 19.3 16 ASN B CA 1
ATOM 1763 C C . ASN B 1 16 ? 38.344 -0.045 2.938 1 19.3 16 ASN B C 1
ATOM 1765 O O . ASN B 1 16 ? 37.156 0.191 2.957 1 19.3 16 ASN B O 1
ATOM 1769 N N . HIS B 1 17 ? 38.875 -1.399 2.717 1 19.72 17 HIS B N 1
AT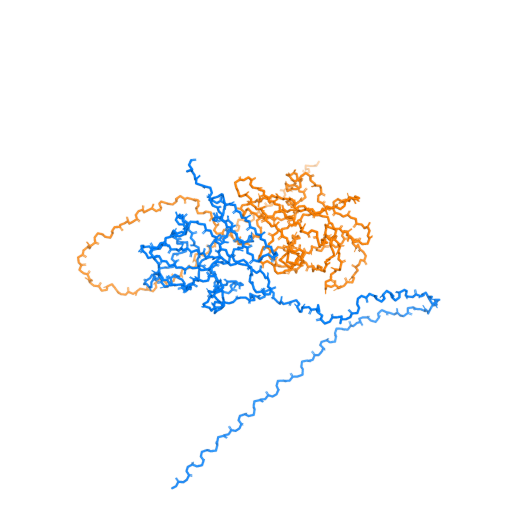OM 1770 C CA . HIS B 1 17 ? 38.781 -2.711 2.088 1 19.72 17 HIS B CA 1
ATOM 1771 C C . HIS B 1 17 ? 37.656 -3.537 2.709 1 19.72 17 HIS B C 1
ATOM 1773 O O . HIS B 1 17 ? 37.688 -3.791 3.916 1 19.72 17 HIS B O 1
ATOM 1779 N N . VAL B 1 18 ? 36.531 -3.311 2.502 1 18.94 18 VAL B N 1
ATOM 1780 C CA . VAL B 1 18 ? 35.5 -4.227 2.949 1 18.94 18 VAL B CA 1
ATOM 1781 C C . VAL B 1 18 ? 35.938 -5.668 2.695 1 18.94 18 VAL B C 1
ATOM 1783 O O . VAL B 1 18 ? 36.188 -6.059 1.551 1 18.94 18 VAL B O 1
ATOM 1786 N N . LYS B 1 19 ? 36.625 -6.246 3.672 1 20.5 19 LYS B N 1
ATOM 1787 C CA . LYS B 1 19 ? 37.031 -7.645 3.752 1 20.5 19 LYS B CA 1
ATOM 1788 C C . LYS B 1 19 ? 35.875 -8.57 3.342 1 20.5 19 LYS B C 1
ATOM 1790 O O . LYS B 1 19 ? 34.75 -8.43 3.82 1 20.5 19 LYS B O 1
ATOM 1795 N N . ALA B 1 20 ? 35.969 -9.258 2.244 1 19.83 20 ALA B N 1
ATOM 1796 C CA . ALA B 1 20 ? 35.219 -10.359 1.643 1 19.83 20 ALA B CA 1
ATOM 1797 C C . ALA B 1 20 ? 35.031 -11.492 2.639 1 19.83 20 ALA B C 1
ATOM 1799 O O . ALA B 1 20 ? 36 -12.016 3.199 1 19.83 20 ALA B O 1
ATOM 1800 N N . TYR B 1 21 ? 34.156 -11.422 3.582 1 20.19 21 TYR B N 1
ATOM 1801 C CA . TYR B 1 21 ? 33.875 -12.562 4.441 1 20.19 21 TYR B CA 1
ATOM 1802 C C . TYR B 1 21 ? 33.906 -13.867 3.648 1 20.19 21 TYR B C 1
ATOM 1804 O O . TYR B 1 21 ? 33.219 -13.984 2.617 1 20.19 21 TYR B O 1
ATOM 1812 N N . ASN B 1 22 ? 34.969 -14.594 3.668 1 20.94 22 ASN B N 1
ATOM 1813 C CA . ASN B 1 22 ? 35.312 -15.922 3.168 1 20.94 22 ASN B CA 1
ATOM 1814 C C . ASN B 1 22 ? 34.281 -16.969 3.633 1 20.94 22 ASN B C 1
ATOM 1816 O O . ASN B 1 22 ? 34.25 -17.297 4.82 1 20.94 22 ASN B O 1
ATOM 1820 N N . VAL B 1 23 ? 33.094 -16.953 3.32 1 19.88 23 VAL B N 1
ATOM 1821 C CA . VAL B 1 23 ? 32.281 -18.109 3.689 1 19.88 23 VAL B CA 1
ATOM 1822 C C . VAL B 1 23 ? 32.938 -19.391 3.184 1 19.88 23 VAL B C 1
ATOM 1824 O O . VAL B 1 23 ? 33.25 -19.5 1.996 1 19.88 23 VAL B O 1
ATOM 1827 N N . PRO B 1 24 ? 33.594 -20.078 4.039 1 20.41 24 PRO B N 1
ATOM 1828 C CA . PRO B 1 24 ? 34.25 -21.344 3.695 1 20.41 24 PRO B CA 1
ATOM 1829 C C . PRO B 1 24 ? 33.312 -22.328 3.006 1 20.41 24 PRO B C 1
ATOM 1831 O O . PRO B 1 24 ? 32.188 -22.516 3.451 1 20.41 24 PRO B O 1
ATOM 1834 N N . CYS B 1 25 ? 33.375 -22.453 1.753 1 20.02 25 CYS B N 1
ATOM 1835 C CA . CYS B 1 25 ? 32.719 -23.484 0.964 1 20.02 25 CYS B CA 1
ATOM 1836 C C . CYS B 1 25 ? 33.125 -24.875 1.43 1 20.02 25 CYS B C 1
ATOM 1838 O O . CYS B 1 25 ? 34.312 -25.172 1.496 1 20.02 25 CYS B O 1
ATOM 1840 N N . TYR B 1 26 ? 32.531 -25.391 2.414 1 19.36 26 TYR B N 1
ATOM 1841 C CA . TYR B 1 26 ? 32.812 -26.766 2.83 1 19.36 26 TYR B CA 1
ATOM 1842 C C . TYR B 1 26 ? 33 -27.672 1.622 1 19.36 26 TYR B C 1
ATOM 1844 O O . TYR B 1 26 ? 32.312 -27.516 0.617 1 19.36 26 TYR B O 1
ATOM 1852 N N . ASN B 1 27 ? 34.094 -28.25 1.479 1 19.92 27 ASN B N 1
ATOM 1853 C CA . ASN B 1 27 ? 34.719 -29.188 0.548 1 19.92 27 ASN B CA 1
ATOM 1854 C C . ASN B 1 27 ? 33.938 -30.484 0.436 1 19.92 27 ASN B C 1
ATOM 1856 O O . ASN B 1 27 ? 34.094 -31.375 1.276 1 19.92 27 ASN B O 1
ATOM 1860 N N . TYR B 1 28 ? 32.688 -30.594 0.198 1 18.39 28 TYR B N 1
ATOM 1861 C CA . TYR B 1 28 ? 32.188 -31.953 0.007 1 18.39 28 TYR B CA 1
ATOM 1862 C C . TYR B 1 28 ? 33 -32.656 -1.076 1 18.39 28 TYR B C 1
ATOM 1864 O O . TYR B 1 28 ? 33.344 -32.062 -2.1 1 18.39 28 TYR B O 1
ATOM 1872 N N . LYS B 1 29 ? 33.656 -33.688 -0.683 1 21.67 29 LYS B N 1
ATOM 1873 C CA . LYS B 1 29 ? 34.406 -34.688 -1.445 1 21.67 29 LYS B CA 1
ATOM 1874 C C . LYS B 1 29 ? 33.656 -35.125 -2.688 1 21.67 29 LYS B C 1
ATOM 1876 O O . LYS B 1 29 ? 32.469 -35.438 -2.617 1 21.67 29 LYS B O 1
ATOM 1881 N N . LYS B 1 30 ? 34.219 -35.125 -3.959 1 22.92 30 LYS B N 1
ATOM 1882 C CA . LYS B 1 30 ? 33.969 -35.281 -5.391 1 22.92 30 LYS B CA 1
ATOM 1883 C C . LYS B 1 30 ? 33.625 -36.75 -5.73 1 22.92 30 LYS B C 1
ATOM 1885 O O . LYS B 1 30 ? 34.531 -37.562 -5.812 1 22.92 30 LYS B O 1
ATOM 1890 N N . PRO B 1 31 ? 32.688 -37.469 -5.195 1 22.25 31 PRO B N 1
ATOM 1891 C CA . PRO B 1 31 ? 32.906 -38.781 -5.789 1 22.25 31 PRO B CA 1
ATOM 1892 C C . PRO B 1 31 ? 32.969 -38.75 -7.312 1 22.25 31 PRO B C 1
ATOM 1894 O O . PRO B 1 31 ? 32.5 -37.781 -7.926 1 22.25 31 PRO B O 1
ATOM 1897 N N . ALA B 1 32 ? 33.531 -39.781 -8.078 1 23.14 32 ALA B N 1
ATOM 1898 C CA . ALA B 1 32 ? 33.969 -40.156 -9.422 1 23.14 32 ALA B CA 1
ATOM 1899 C C . ALA B 1 32 ? 32.781 -40.125 -10.414 1 23.14 32 ALA B C 1
ATOM 1901 O O . ALA B 1 32 ? 32.906 -40.594 -11.539 1 23.14 32 ALA B O 1
ATOM 1902 N N . ILE B 1 33 ? 31.625 -39.594 -10.094 1 22.23 33 ILE B N 1
ATOM 1903 C CA . ILE B 1 33 ? 30.531 -40 -10.961 1 22.23 33 ILE B CA 1
ATOM 1904 C C . ILE B 1 33 ? 30.859 -39.688 -12.414 1 22.23 33 ILE B C 1
ATOM 1906 O O . ILE B 1 33 ? 31.484 -38.656 -12.695 1 22.23 33 ILE B O 1
ATOM 1910 N N . VAL B 1 34 ? 30.469 -40.5 -13.43 1 21.66 34 VAL B N 1
ATOM 1911 C CA . VAL B 1 34 ? 30.578 -40.906 -14.828 1 21.66 34 VAL B CA 1
ATOM 1912 C C . VAL B 1 34 ? 30.25 -39.719 -15.727 1 21.66 34 VAL B C 1
ATOM 1914 O O . VAL B 1 34 ? 29.766 -38.688 -15.242 1 21.66 34 VAL B O 1
ATOM 1917 N N . GLY B 1 35 ? 29.438 -40 -16.891 1 20.86 35 GLY B N 1
ATOM 1918 C CA . GLY B 1 35 ? 29.312 -39.406 -18.219 1 20.86 35 GLY B CA 1
ATOM 1919 C C . GLY B 1 35 ? 28.828 -37.969 -18.203 1 20.86 35 GLY B C 1
ATOM 1920 O O . GLY B 1 35 ? 28.141 -37.562 -17.266 1 20.86 35 GLY B O 1
ATOM 1921 N N . ILE B 1 36 ? 29.422 -37.031 -18.984 1 19.64 36 ILE B N 1
ATOM 1922 C CA . ILE B 1 36 ? 29.484 -35.594 -19.078 1 19.64 36 ILE B CA 1
ATOM 1923 C C . ILE B 1 36 ? 28.125 -35.031 -19.516 1 19.64 36 ILE B C 1
ATOM 1925 O O . ILE B 1 36 ? 27.781 -35.125 -20.703 1 19.64 36 ILE B O 1
ATOM 1929 N N . LYS B 1 37 ? 27.078 -35.531 -19 1 22.45 37 LYS B N 1
ATOM 1930 C CA . LYS B 1 37 ? 25.859 -35 -19.578 1 22.45 37 LYS B CA 1
ATOM 1931 C C . LYS B 1 37 ? 25.922 -33.469 -19.656 1 22.45 37 LYS B C 1
ATOM 1933 O O . LYS B 1 37 ? 26.406 -32.812 -18.719 1 22.45 37 LYS B O 1
ATOM 1938 N N . THR B 1 38 ? 26 -32.812 -20.891 1 20.27 38 THR B N 1
ATOM 1939 C CA . THR B 1 38 ? 26 -31.453 -21.375 1 20.27 38 THR B CA 1
ATOM 1940 C C . THR B 1 38 ? 25.016 -30.594 -20.594 1 20.27 38 THR B C 1
ATOM 1942 O O . THR B 1 38 ? 23.812 -30.859 -20.625 1 20.27 38 THR B O 1
ATOM 1945 N N . PHE B 1 39 ? 25.406 -30.312 -19.484 1 20.8 39 PHE B N 1
ATOM 1946 C CA . PHE B 1 39 ? 24.703 -29.359 -18.641 1 20.8 39 PHE B CA 1
ATOM 1947 C C . PHE B 1 39 ? 24.312 -28.125 -19.438 1 20.8 39 PHE B C 1
ATOM 1949 O O . PHE B 1 39 ? 25.172 -27.5 -20.062 1 20.8 39 PHE B O 1
ATOM 1956 N N . CYS B 1 40 ? 23.203 -28.172 -20.156 1 20.67 40 CYS B N 1
ATOM 1957 C CA . CYS B 1 40 ? 22.672 -26.969 -20.812 1 20.67 40 CYS B CA 1
ATOM 1958 C C . CYS B 1 40 ? 22.969 -25.734 -19.984 1 20.67 40 CYS B C 1
ATOM 1960 O O . CYS B 1 40 ? 22.594 -25.656 -18.812 1 20.67 40 CYS B O 1
ATOM 1962 N N . THR B 1 41 ? 24.125 -25.203 -20.156 1 23.47 41 THR B N 1
ATOM 1963 C CA . THR B 1 41 ? 24.547 -23.875 -19.766 1 23.47 41 THR B CA 1
ATOM 1964 C C . THR B 1 41 ? 23.438 -22.859 -19.969 1 23.47 41 THR B C 1
ATOM 1966 O O . THR B 1 41 ? 23.062 -22.562 -21.109 1 23.47 41 THR B O 1
ATOM 1969 N N . LEU B 1 42 ? 22.391 -23.094 -19.375 1 22.39 42 LEU B N 1
ATOM 1970 C CA . LEU B 1 42 ? 21.438 -21.984 -19.422 1 22.39 42 LEU B CA 1
ATOM 1971 C C . LEU B 1 42 ? 22.141 -20.641 -19.281 1 22.39 42 LEU B C 1
ATOM 1973 O O . LEU B 1 42 ? 22.688 -20.344 -18.203 1 22.39 42 LEU B O 1
ATOM 1977 N N . ASN B 1 43 ? 22.984 -20.234 -20.203 1 26.23 43 ASN B N 1
ATOM 1978 C CA . ASN B 1 43 ? 23.547 -18.938 -20.562 1 26.23 43 ASN B CA 1
ATOM 1979 C C . ASN B 1 43 ? 22.531 -17.828 -20.406 1 26.23 43 ASN B C 1
ATOM 1981 O O . ASN B 1 43 ? 22.078 -17.234 -21.391 1 26.23 43 ASN B O 1
ATOM 1985 N N . PHE B 1 44 ? 21.453 -18.125 -19.844 1 23.47 44 PHE B N 1
ATOM 1986 C CA . PHE B 1 44 ? 20.469 -17.031 -19.906 1 23.47 44 PHE B CA 1
ATOM 1987 C C . PHE B 1 44 ? 21.125 -15.703 -19.578 1 23.47 44 PHE B C 1
ATOM 1989 O O . PHE B 1 44 ? 21 -14.742 -20.344 1 23.47 44 PHE B O 1
ATOM 1996 N N . TYR B 1 45 ? 20.781 -15.195 -18.344 1 23.3 45 TYR B N 1
ATOM 1997 C CA . TYR B 1 45 ? 20.859 -13.766 -18.078 1 23.3 45 TYR B CA 1
ATOM 1998 C C . TYR B 1 45 ? 22.312 -13.305 -18.062 1 23.3 45 TYR B C 1
ATOM 2000 O O . TYR B 1 45 ? 23.125 -13.828 -17.297 1 23.3 45 TYR B O 1
ATOM 2008 N N . LYS B 1 46 ? 22.984 -13.047 -19.109 1 26.19 46 LYS B N 1
ATOM 2009 C CA . LYS B 1 46 ? 24.078 -12.078 -19.078 1 26.19 46 LYS B CA 1
ATOM 2010 C C . LYS B 1 46 ? 23.938 -11.117 -17.891 1 26.19 46 LYS B C 1
ATOM 2012 O O . LYS B 1 46 ? 22.812 -10.812 -17.469 1 26.19 46 LYS B O 1
ATOM 2017 N N . LYS B 1 47 ? 25.094 -10.641 -17.266 1 28.66 47 LYS B N 1
ATOM 2018 C CA . LYS B 1 47 ? 25.422 -9.586 -16.297 1 28.66 47 LYS B CA 1
ATOM 2019 C C . LYS B 1 47 ? 24.641 -8.312 -16.594 1 28.66 47 LYS B C 1
ATOM 2021 O O . LYS B 1 47 ? 25.203 -7.332 -17.094 1 28.66 47 LYS B O 1
ATOM 2026 N N . SER B 1 48 ? 23.75 -8.258 -17.406 1 27.2 48 SER B N 1
ATOM 2027 C CA . SER B 1 48 ? 23.312 -6.867 -17.5 1 27.2 48 SER B CA 1
ATOM 2028 C C . SER B 1 48 ? 23.125 -6.258 -16.109 1 27.2 48 SER B C 1
ATOM 2030 O O . SER B 1 48 ? 22.625 -6.926 -15.195 1 27.2 48 SER B O 1
ATOM 2032 N N . ASP B 1 49 ? 24 -5.352 -15.781 1 28.8 49 ASP B N 1
ATOM 2033 C CA . ASP B 1 49 ? 24.172 -4.402 -14.68 1 28.8 49 ASP B CA 1
ATOM 2034 C C . ASP B 1 49 ? 22.828 -4.012 -14.078 1 28.8 49 ASP B C 1
ATOM 2036 O O . ASP B 1 49 ? 22.75 -3.086 -13.266 1 28.8 49 ASP B O 1
ATOM 2040 N N . VAL B 1 50 ? 21.812 -4.344 -14.812 1 27.19 50 VAL B N 1
ATOM 2041 C CA . VAL B 1 50 ? 20.609 -3.752 -14.258 1 27.19 50 VAL B CA 1
ATOM 2042 C C . VAL B 1 50 ? 20.203 -4.5 -12.984 1 27.19 50 VAL B C 1
ATOM 2044 O O . VAL B 1 50 ? 19.219 -5.242 -12.984 1 27.19 50 VAL B O 1
ATOM 2047 N N . PHE B 1 51 ? 21.016 -5.348 -12.586 1 30.33 51 PHE B N 1
ATOM 2048 C CA . PHE B 1 51 ? 20.625 -5.715 -11.227 1 30.33 51 PHE B CA 1
ATOM 2049 C C . PHE B 1 51 ? 20.391 -4.477 -10.375 1 30.33 51 PHE B C 1
ATOM 2051 O O . PHE B 1 51 ? 21.344 -3.797 -9.977 1 30.33 51 PHE B O 1
ATOM 2058 N N . ALA B 1 52 ? 19.359 -3.846 -10.672 1 30.78 52 ALA B N 1
ATOM 2059 C CA . ALA B 1 52 ? 19.125 -2.797 -9.688 1 30.78 52 ALA B CA 1
ATOM 2060 C C . ALA B 1 52 ? 19.391 -3.301 -8.273 1 30.78 52 ALA B C 1
ATOM 2062 O O . ALA B 1 52 ? 19 -4.422 -7.918 1 30.78 52 ALA B O 1
ATOM 2063 N N . PRO B 1 53 ? 20.531 -2.961 -7.711 1 31.08 53 PRO B N 1
ATOM 2064 C CA . PRO B 1 53 ? 20.75 -3.312 -6.305 1 31.08 53 PRO B CA 1
ATOM 2065 C C . PRO B 1 53 ? 19.438 -3.443 -5.523 1 31.08 53 PRO B C 1
ATOM 2067 O O . PRO B 1 53 ? 18.453 -2.77 -5.84 1 31.08 53 PRO B O 1
ATOM 2070 N N . ILE B 1 54 ? 19.188 -4.684 -5.012 1 35.44 54 ILE B N 1
ATOM 2071 C CA . ILE B 1 54 ? 18.156 -4.73 -3.98 1 35.44 54 ILE B CA 1
ATOM 2072 C C . ILE B 1 54 ? 18.188 -3.441 -3.164 1 35.44 54 ILE B C 1
ATOM 2074 O O . ILE B 1 54 ? 19.141 -3.186 -2.428 1 35.44 54 ILE B O 1
ATOM 2078 N N . MET B 1 55 ? 17.891 -2.449 -3.773 1 38 55 MET B N 1
ATOM 2079 C CA . MET B 1 55 ? 17.797 -1.233 -2.967 1 38 55 MET B CA 1
ATOM 2080 C C . MET B 1 55 ? 17.219 -1.534 -1.59 1 38 55 MET B C 1
ATOM 2082 O O . MET B 1 55 ? 16.203 -2.227 -1.476 1 38 55 MET B O 1
ATOM 2086 N N . PRO B 1 56 ? 18.094 -1.551 -0.622 1 40.66 56 PRO B N 1
ATOM 2087 C CA . PRO B 1 56 ? 17.5 -1.615 0.717 1 40.66 56 PRO B CA 1
ATOM 2088 C C . PRO B 1 56 ? 16.141 -0.925 0.797 1 40.66 56 PRO B C 1
ATOM 2090 O O . PRO B 1 56 ? 15.875 0.008 0.036 1 40.66 56 PRO B O 1
ATOM 2093 N N . ASP B 1 57 ? 15.203 -1.721 1.176 1 50.56 57 ASP B N 1
ATOM 2094 C CA . ASP B 1 57 ? 13.891 -1.155 1.475 1 50.56 57 ASP B CA 1
ATOM 2095 C C . ASP B 1 57 ? 14.023 0.216 2.135 1 50.56 57 ASP B C 1
ATOM 2097 O O . ASP B 1 57 ? 13.227 0.565 3.014 1 50.56 57 ASP B O 1
ATOM 2101 N N . ASP B 1 58 ? 15.172 0.845 1.94 1 56.53 58 ASP B N 1
ATOM 2102 C CA . ASP B 1 58 ? 15.266 2.229 2.398 1 56.53 58 ASP B CA 1
ATOM 2103 C C . ASP B 1 58 ? 14.258 3.115 1.662 1 56.53 58 ASP B C 1
ATOM 2105 O O . ASP B 1 58 ? 13.891 2.826 0.523 1 56.53 58 ASP B O 1
ATOM 2109 N N . SER B 1 59 ? 13.602 3.869 2.488 1 63.22 59 SER B N 1
ATOM 2110 C CA . SER B 1 59 ? 12.719 4.836 1.833 1 63.22 59 SER B CA 1
ATOM 2111 C C . SER B 1 59 ? 13.461 5.605 0.745 1 63.22 59 SER B C 1
ATOM 2113 O O . SER B 1 59 ? 14.508 6.207 1.005 1 63.22 59 SER B O 1
ATOM 2115 N N . ASP B 1 60 ? 13.234 5.281 -0.496 1 79.5 60 ASP B N 1
ATOM 2116 C CA . ASP B 1 60 ? 13.812 5.969 -1.646 1 79.5 60 ASP B CA 1
ATOM 2117 C C . ASP B 1 60 ? 13.32 7.41 -1.729 1 79.5 60 ASP B C 1
ATOM 2119 O O . ASP B 1 60 ? 13.805 8.188 -2.551 1 79.5 60 ASP B O 1
ATOM 2123 N N . VAL B 1 61 ? 12.406 7.812 -0.845 1 85.44 61 VAL B N 1
ATOM 2124 C CA . VAL B 1 61 ? 11.859 9.164 -0.779 1 85.44 61 VAL B CA 1
ATOM 2125 C C . VAL B 1 61 ? 12.023 9.719 0.635 1 85.44 61 VAL B C 1
ATOM 2127 O O . VAL B 1 61 ? 11.727 9.031 1.615 1 85.44 61 VAL B O 1
ATOM 2130 N N . LYS B 1 62 ? 12.531 10.93 0.681 1 86.44 62 LYS B N 1
ATOM 2131 C CA . LYS B 1 62 ? 12.742 11.602 1.958 1 86.44 62 LYS B CA 1
ATOM 2132 C C . LYS B 1 62 ? 11.953 12.906 2.035 1 86.44 62 LYS B C 1
ATOM 2134 O O . LYS B 1 62 ? 11.367 13.344 1.042 1 86.44 62 LYS B O 1
ATOM 2139 N N . SER B 1 63 ? 11.945 13.453 3.244 1 88.88 63 SER B N 1
ATOM 2140 C CA . SER B 1 63 ? 11.195 14.68 3.49 1 88.88 63 SER B CA 1
ATOM 2141 C C . SER B 1 63 ? 11.586 15.773 2.502 1 88.88 63 SER B C 1
ATOM 2143 O O . SER B 1 63 ? 10.734 16.516 2.02 1 88.88 63 SER B O 1
ATOM 2145 N N . LYS B 1 64 ? 12.805 15.844 2.24 1 90.56 64 LYS B N 1
ATOM 2146 C CA . LYS B 1 64 ? 13.281 16.875 1.315 1 90.56 64 LYS B CA 1
ATOM 2147 C C . LYS B 1 64 ? 12.578 16.75 -0.036 1 90.56 64 LYS B C 1
ATOM 2149 O O . LYS B 1 64 ? 12.297 17.766 -0.682 1 90.56 64 LYS B O 1
ATOM 2154 N N . ASP B 1 65 ? 12.352 15.594 -0.503 1 92.56 65 ASP B N 1
ATOM 2155 C CA . ASP B 1 65 ? 11.672 15.359 -1.776 1 92.56 65 ASP B CA 1
ATOM 2156 C C . ASP B 1 65 ? 10.258 15.938 -1.762 1 92.56 65 ASP B C 1
ATOM 2158 O O . ASP B 1 65 ? 9.758 16.375 -2.795 1 92.56 65 ASP B O 1
ATOM 2162 N N . LEU B 1 66 ? 9.617 15.93 -0.599 1 94.31 66 LEU B N 1
ATOM 2163 C CA . LEU B 1 66 ? 8.266 16.469 -0.488 1 94.31 66 LEU B CA 1
ATOM 2164 C C . LEU B 1 66 ? 8.25 17.969 -0.715 1 94.31 66 LEU B C 1
ATOM 2166 O O . LEU B 1 66 ? 7.348 18.5 -1.365 1 94.31 66 LEU B O 1
ATOM 2170 N N . TYR B 1 67 ? 9.203 18.594 -0.244 1 94.44 67 TYR B N 1
ATOM 2171 C CA . TYR B 1 67 ? 9.281 20.047 -0.347 1 94.44 67 TYR B CA 1
ATOM 2172 C C . TYR B 1 67 ? 9.641 20.469 -1.766 1 94.44 67 TYR B C 1
ATOM 2174 O O . TYR B 1 67 ? 9.297 21.578 -2.193 1 94.44 67 TYR B O 1
ATOM 2182 N N . GLU B 1 68 ? 10.242 19.672 -2.439 1 95.25 68 GLU B N 1
ATOM 2183 C CA . GLU B 1 68 ? 10.781 20.062 -3.736 1 95.25 68 GLU B CA 1
ATOM 2184 C C . GLU B 1 68 ? 10.062 19.344 -4.875 1 95.25 68 GLU B C 1
ATOM 2186 O O . GLU B 1 68 ? 9 19.781 -5.32 1 95.25 68 GLU B O 1
ATOM 2191 N N . LYS B 1 69 ? 10.57 18.172 -5.262 1 94.69 69 LYS B N 1
ATOM 2192 C CA . LYS B 1 69 ? 10.156 17.5 -6.496 1 94.69 69 LYS B CA 1
ATOM 2193 C C . LYS B 1 69 ? 8.688 17.094 -6.434 1 94.69 69 LYS B C 1
ATOM 2195 O O . LYS B 1 69 ? 7.934 17.328 -7.383 1 94.69 69 LYS B O 1
ATOM 2200 N N . VAL B 1 70 ? 8.305 16.562 -5.387 1 96.06 70 VAL B N 1
ATOM 2201 C CA . VAL B 1 70 ? 6.93 16.078 -5.285 1 96.06 70 VAL B CA 1
ATOM 2202 C C . VAL B 1 70 ? 5.961 17.25 -5.262 1 96.06 70 VAL B C 1
ATOM 2204 O O . VAL B 1 70 ? 4.938 17.234 -5.945 1 96.06 70 VAL B O 1
ATOM 2207 N N . SER B 1 71 ? 6.312 18.25 -4.496 1 96.94 71 SER B N 1
ATOM 2208 C CA . SER B 1 71 ? 5.508 19.469 -4.453 1 96.94 71 SER B CA 1
ATOM 2209 C C . SER B 1 71 ? 5.375 20.094 -5.836 1 96.94 71 SER B C 1
ATOM 2211 O O . SER B 1 71 ? 4.305 20.578 -6.203 1 96.94 71 SER B O 1
ATOM 2213 N N . GLU B 1 72 ? 6.418 20.078 -6.527 1 96.62 72 GLU B N 1
ATOM 2214 C CA . GLU B 1 72 ? 6.406 20.641 -7.875 1 96.62 72 GLU B CA 1
ATOM 2215 C C . GLU B 1 72 ? 5.473 19.859 -8.797 1 96.62 72 GLU B C 1
ATOM 2217 O O . GLU B 1 72 ? 4.645 20.438 -9.492 1 96.62 72 GLU B O 1
ATOM 2222 N N . ILE B 1 73 ? 5.551 18.609 -8.781 1 96.81 73 ILE B N 1
ATOM 2223 C CA . ILE B 1 73 ? 4.75 17.766 -9.664 1 96.81 73 ILE B CA 1
ATOM 2224 C C . ILE B 1 73 ? 3.273 17.891 -9.297 1 96.81 73 ILE B C 1
ATOM 2226 O O . ILE B 1 73 ? 2.414 17.969 -10.18 1 96.81 73 ILE B O 1
ATOM 2230 N N . LEU B 1 74 ? 3.016 17.953 -8.023 1 97.62 74 LEU B N 1
ATOM 2231 C CA . LEU B 1 74 ? 1.639 18 -7.543 1 97.62 74 LEU B CA 1
ATOM 2232 C C . LEU B 1 74 ? 1.104 19.422 -7.551 1 97.62 74 LEU B C 1
ATOM 2234 O O . LEU B 1 74 ? -0.084 19.656 -7.309 1 97.62 74 LEU B O 1
ATOM 2238 N N . ASN B 1 75 ? 1.938 20.344 -7.766 1 96.75 75 ASN B N 1
ATOM 2239 C CA . ASN B 1 75 ? 1.601 21.766 -7.797 1 96.75 75 ASN B CA 1
ATOM 2240 C C . ASN B 1 75 ? 0.987 22.219 -6.477 1 96.75 75 ASN B C 1
ATOM 2242 O O . ASN B 1 75 ? -0.06 22.875 -6.469 1 96.75 75 ASN B O 1
ATOM 2246 N N . VAL B 1 76 ? 1.545 21.812 -5.41 1 97.56 76 VAL B N 1
ATOM 2247 C CA . VAL B 1 76 ? 1.173 22.234 -4.062 1 97.56 76 VAL B CA 1
ATOM 2248 C C . VAL B 1 76 ? 2.43 22.438 -3.223 1 97.56 76 VAL B C 1
ATOM 2250 O O . VAL B 1 76 ? 3.379 21.656 -3.301 1 97.56 76 VAL B O 1
ATOM 2253 N N . LYS B 1 77 ? 2.496 23.484 -2.445 1 96.81 77 LYS B N 1
ATOM 2254 C CA . LYS B 1 77 ? 3.611 23.703 -1.53 1 96.81 77 LYS B CA 1
ATOM 2255 C C . LYS B 1 77 ? 3.398 22.969 -0.213 1 96.81 77 LYS B C 1
ATOM 2257 O O . LYS B 1 77 ? 2.492 23.297 0.553 1 96.81 77 LYS B O 1
ATOM 2262 N N . TYR B 1 78 ? 4.25 22.062 0.074 1 97.06 78 TYR B N 1
ATOM 2263 C CA . TYR B 1 78 ? 4.156 21.234 1.271 1 97.06 78 TYR B CA 1
ATOM 2264 C C . TYR B 1 78 ? 4.199 22.094 2.531 1 97.06 78 TYR B C 1
ATOM 2266 O O . TYR B 1 78 ? 5.027 23 2.645 1 97.06 78 TYR B O 1
ATOM 2274 N N . LEU B 1 79 ? 3.268 21.859 3.418 1 96.31 79 LEU B N 1
ATOM 2275 C CA . LEU B 1 79 ? 3.139 22.453 4.742 1 96.31 79 LEU B CA 1
ATOM 2276 C C . LEU B 1 79 ? 2.717 23.922 4.637 1 96.31 79 LEU B C 1
ATOM 2278 O O . LEU B 1 79 ? 2.742 24.656 5.629 1 96.31 79 LEU B O 1
ATOM 2282 N N . SER B 1 80 ? 2.281 24.328 3.447 1 96.81 80 SER B N 1
ATOM 2283 C CA . SER B 1 80 ? 1.761 25.688 3.299 1 96.81 80 SER B CA 1
ATOM 2284 C C . SER B 1 80 ? 0.361 25.812 3.891 1 96.81 80 SER B C 1
ATOM 2286 O O . SER B 1 80 ? -0.377 24.828 3.961 1 96.81 80 SER B O 1
ATOM 2288 N N . ASP B 1 81 ? 0.034 27.031 4.23 1 96.31 81 ASP B N 1
ATOM 2289 C CA . ASP B 1 81 ? -1.303 27.312 4.742 1 96.31 81 ASP B CA 1
ATOM 2290 C C . ASP B 1 81 ? -2.318 27.406 3.604 1 96.31 81 ASP B C 1
ATOM 2292 O O . ASP B 1 81 ? -1.976 27.797 2.488 1 96.31 81 ASP B O 1
ATOM 2296 N N . THR B 1 82 ? -3.531 26.938 3.932 1 96.94 82 THR B N 1
ATOM 2297 C CA . THR B 1 82 ? -4.648 27.094 3.004 1 96.94 82 THR B CA 1
ATOM 2298 C C . THR B 1 82 ? -5.945 27.344 3.758 1 96.94 82 THR B C 1
ATOM 2300 O O . THR B 1 82 ? -6.008 27.188 4.977 1 96.94 82 THR B O 1
ATOM 2303 N N . THR B 1 83 ? -6.934 27.875 3.062 1 95.56 83 THR B N 1
ATOM 2304 C CA . THR B 1 83 ? -8.234 28.156 3.666 1 95.56 83 THR B CA 1
ATOM 2305 C C . THR B 1 83 ? -9.266 27.109 3.227 1 95.56 83 THR B C 1
ATOM 2307 O O . THR B 1 83 ? -10.375 27.078 3.758 1 95.56 83 THR B O 1
ATOM 2310 N N . GLN B 1 84 ? -8.891 26.312 2.299 1 95.75 84 GLN B N 1
ATOM 2311 C CA . GLN B 1 84 ? -9.844 25.359 1.746 1 95.75 84 GLN B CA 1
ATOM 2312 C C . GLN B 1 84 ? -9.406 23.922 2.039 1 95.75 84 GLN B C 1
ATOM 2314 O O . GLN B 1 84 ? -8.242 23.562 1.832 1 95.75 84 GLN B O 1
ATOM 2319 N N . GLU B 1 85 ? -10.367 23.188 2.496 1 97 85 GLU B N 1
ATOM 2320 C CA . GLU B 1 85 ? -10.117 21.766 2.678 1 97 85 GLU B CA 1
ATOM 2321 C C . GLU B 1 85 ? -10.406 20.984 1.396 1 97 85 GLU B C 1
ATOM 2323 O O . GLU B 1 85 ? -11.359 21.297 0.679 1 97 85 GLU B O 1
ATOM 2328 N N . LEU B 1 86 ? -9.656 20 1.188 1 97.06 86 LEU B N 1
ATOM 2329 C CA . LEU B 1 86 ? -9.891 19.109 0.061 1 97.06 86 LEU B CA 1
ATOM 2330 C C . LEU B 1 86 ? -10.859 18 0.443 1 97.06 86 LEU B C 1
ATOM 2332 O O . LEU B 1 86 ? -11.07 17.734 1.629 1 97.06 86 LEU B O 1
ATOM 2336 N N . ASP B 1 87 ? -11.461 17.406 -0.578 1 97 87 ASP B N 1
ATOM 2337 C CA . ASP B 1 87 ? -12.375 16.297 -0.348 1 97 87 ASP B CA 1
ATOM 2338 C C . ASP B 1 87 ? -11.766 14.977 -0.817 1 97 87 ASP B C 1
ATOM 2340 O O . ASP B 1 87 ? -11.68 14.016 -0.048 1 97 87 ASP B O 1
ATOM 2344 N N . GLU B 1 88 ? -11.344 14.969 -2.033 1 97.69 88 GLU B N 1
ATOM 2345 C CA . GLU B 1 88 ? -10.719 13.773 -2.605 1 97.69 88 GLU B CA 1
ATOM 2346 C C . GLU B 1 88 ? -9.195 13.844 -2.5 1 97.69 88 GLU B C 1
ATOM 2348 O O . GLU B 1 88 ? -8.641 14.891 -2.172 1 97.69 88 GLU B O 1
ATOM 2353 N N . VAL B 1 89 ? -8.57 12.727 -2.633 1 98.38 89 VAL B N 1
ATOM 2354 C CA . VAL B 1 89 ? -7.117 12.656 -2.67 1 98.38 89 VAL B CA 1
ATOM 2355 C C . VAL B 1 89 ? -6.648 12.375 -4.098 1 98.38 89 VAL B C 1
ATOM 2357 O O . VAL B 1 89 ? -7.051 11.375 -4.707 1 98.38 89 VAL B O 1
ATOM 2360 N N . ASN B 1 90 ? -5.91 13.266 -4.609 1 98.38 90 ASN B N 1
ATOM 2361 C CA . ASN B 1 90 ? -5.223 13.062 -5.879 1 98.38 90 ASN B CA 1
ATOM 2362 C C . ASN B 1 90 ? -3.711 13.008 -5.695 1 98.38 90 ASN B C 1
ATOM 2364 O O . ASN B 1 90 ? -3.152 13.742 -4.879 1 98.38 90 ASN B O 1
ATOM 2368 N N . GLY B 1 91 ? -3.113 12.102 -6.449 1 98.5 91 GLY B N 1
ATOM 2369 C CA . GLY B 1 91 ? -1.682 11.945 -6.242 1 98.5 91 GLY B CA 1
ATOM 2370 C C . GLY B 1 91 ? -0.972 11.305 -7.418 1 98.5 91 GLY B C 1
ATOM 2371 O O . GLY B 1 91 ? -1.549 11.172 -8.5 1 98.5 91 GLY B O 1
ATOM 2372 N N . ILE B 1 92 ? 0.265 11.078 -7.18 1 98.19 92 ILE B N 1
ATOM 2373 C CA . ILE B 1 92 ? 1.167 10.562 -8.203 1 98.19 92 ILE B CA 1
ATOM 2374 C C . ILE B 1 92 ? 1.911 9.344 -7.668 1 98.19 92 ILE B C 1
ATOM 2376 O O . ILE B 1 92 ? 1.949 9.109 -6.457 1 98.19 92 ILE B O 1
ATOM 2380 N N . LEU B 1 93 ? 2.387 8.547 -8.602 1 97.06 93 LEU B N 1
ATOM 2381 C CA . LEU B 1 93 ? 3.387 7.531 -8.305 1 97.06 93 LEU B CA 1
ATOM 2382 C C . LEU B 1 93 ? 4.793 8.07 -8.539 1 97.06 93 LEU B C 1
ATOM 2384 O O . LEU B 1 93 ? 5.129 8.484 -9.656 1 97.06 93 LEU B O 1
ATOM 2388 N N . TYR B 1 94 ? 5.637 8.047 -7.441 1 95.25 94 TYR B N 1
ATOM 2389 C CA . TYR B 1 94 ? 6.891 8.789 -7.492 1 95.25 94 TYR B CA 1
ATOM 2390 C C . TYR B 1 94 ? 8.039 7.945 -6.953 1 95.25 94 TYR B C 1
ATOM 2392 O O . TYR B 1 94 ? 7.848 7.117 -6.062 1 95.25 94 TYR B O 1
ATOM 2400 N N . GLY B 1 95 ? 9.25 8.25 -7.516 1 91.38 95 GLY B N 1
ATOM 2401 C CA . GLY B 1 95 ? 10.477 7.617 -7.062 1 91.38 95 GLY B CA 1
ATOM 2402 C C . GLY B 1 95 ? 10.758 6.297 -7.754 1 91.38 95 GLY B C 1
ATOM 2403 O O . GLY B 1 95 ? 9.961 5.84 -8.578 1 91.38 95 GLY B O 1
ATOM 2404 N N . TYR B 1 96 ? 11.844 5.73 -7.328 1 86.69 96 TYR B N 1
ATOM 2405 C CA . TYR B 1 96 ? 12.258 4.465 -7.922 1 86.69 96 TYR B CA 1
ATOM 2406 C C . TYR B 1 96 ? 11.273 3.354 -7.586 1 86.69 96 TYR B C 1
ATOM 2408 O O . TYR B 1 96 ? 11.062 2.436 -8.383 1 86.69 96 TYR B O 1
ATOM 2416 N N . SER B 1 97 ? 10.594 3.533 -6.512 1 89.31 97 SER B N 1
ATOM 2417 C CA . SER B 1 97 ? 9.688 2.486 -6.039 1 89.31 97 SER B CA 1
ATOM 2418 C C . SER B 1 97 ? 8.242 2.781 -6.43 1 89.31 97 SER B C 1
ATOM 2420 O O . SER B 1 97 ? 7.332 2.047 -6.047 1 89.31 97 SER B O 1
ATOM 2422 N N . ASN B 1 98 ? 8.039 3.816 -7.156 1 93.81 98 ASN B N 1
ATOM 2423 C CA . ASN B 1 98 ? 6.695 4.195 -7.574 1 93.81 98 ASN B CA 1
ATOM 2424 C C . ASN B 1 98 ? 5.738 4.266 -6.387 1 93.81 98 ASN B C 1
ATOM 2426 O O . ASN B 1 98 ? 4.66 3.67 -6.414 1 93.81 98 ASN B O 1
ATOM 2430 N N . ARG B 1 99 ? 6.168 5.02 -5.469 1 92.81 99 ARG B N 1
ATOM 2431 C CA . ARG B 1 99 ? 5.355 5.164 -4.266 1 92.81 99 ARG B CA 1
ATOM 2432 C C . ARG B 1 99 ? 4.199 6.133 -4.5 1 92.81 99 ARG B C 1
ATOM 2434 O O . ARG B 1 99 ? 4.336 7.102 -5.25 1 92.81 99 ARG B O 1
ATOM 2441 N N . PHE B 1 100 ? 3.111 5.875 -3.736 1 96.81 100 PHE B N 1
ATOM 2442 C CA . PHE B 1 100 ? 1.91 6.691 -3.867 1 96.81 100 PHE B CA 1
ATOM 2443 C C . PHE B 1 100 ? 2.002 7.934 -2.992 1 96.81 100 PHE B C 1
ATOM 2445 O O . PHE B 1 100 ? 1.967 7.84 -1.764 1 96.81 100 PHE B O 1
ATOM 2452 N N . PHE B 1 101 ? 2.068 9.047 -3.67 1 97.5 101 PHE B N 1
ATOM 2453 C CA . PHE B 1 101 ? 2.027 10.289 -2.908 1 97.5 101 PHE B CA 1
ATOM 2454 C C . PHE B 1 101 ? 0.819 11.133 -3.307 1 97.5 101 PHE B C 1
ATOM 2456 O O . PHE B 1 101 ? 0.619 11.422 -4.488 1 97.5 101 PHE B O 1
ATOM 2463 N N . GLY B 1 102 ? 0.035 11.461 -2.312 1 98.31 102 GLY B N 1
ATOM 2464 C CA . GLY B 1 102 ? -1.17 12.234 -2.559 1 98.31 102 GLY B CA 1
ATOM 2465 C C . GLY B 1 102 ? -1.247 13.5 -1.724 1 98.31 102 GLY B C 1
ATOM 2466 O O . GLY B 1 102 ? -0.707 13.547 -0.616 1 98.31 102 GLY B O 1
ATOM 2467 N N . VAL B 1 103 ? -1.956 14.469 -2.248 1 98.56 103 VAL B N 1
ATOM 2468 C CA . VAL B 1 103 ? -2.168 15.734 -1.546 1 98.56 103 VAL B CA 1
ATOM 2469 C C . VAL B 1 103 ? -3.41 15.633 -0.666 1 98.56 103 VAL B C 1
ATOM 2471 O O . VAL B 1 103 ? -4.453 15.148 -1.108 1 98.56 103 VAL B O 1
ATOM 2474 N N . MET B 1 104 ? -3.182 16.062 0.56 1 98.31 104 MET B N 1
ATOM 2475 C CA . MET B 1 104 ? -4.297 16.172 1.496 1 98.31 104 MET B CA 1
ATOM 2476 C C . MET B 1 104 ? -4.195 17.453 2.314 1 98.31 104 MET B C 1
ATOM 2478 O O . MET B 1 104 ? -3.129 18.062 2.389 1 98.31 104 MET B O 1
ATOM 2482 N N . THR B 1 105 ? -5.301 17.844 2.861 1 98.25 105 THR B N 1
ATOM 2483 C CA . THR B 1 105 ? -5.293 18.938 3.818 1 98.25 105 THR B CA 1
ATOM 2484 C C . THR B 1 105 ? -5.582 18.438 5.227 1 98.25 105 THR B C 1
ATOM 2486 O O . THR B 1 105 ? -6.367 17.5 5.41 1 98.25 105 THR B O 1
ATOM 2489 N N . MET B 1 106 ? -4.961 19.047 6.125 1 97.25 106 MET B N 1
ATOM 2490 C CA . MET B 1 106 ? -5.215 18.75 7.531 1 97.25 106 MET B CA 1
ATOM 2491 C C . MET B 1 106 ? -5.633 20 8.289 1 97.25 106 MET B C 1
ATOM 2493 O O . MET B 1 106 ? -5.012 21.062 8.141 1 97.25 106 MET B O 1
ATOM 2497 N N . ASN B 1 107 ? -6.652 19.859 9 1 95.56 107 ASN B N 1
ATOM 2498 C CA . ASN B 1 107 ? -7.145 20.922 9.867 1 95.56 107 ASN B CA 1
ATOM 2499 C C . ASN B 1 107 ? -6.996 20.547 11.344 1 95.56 107 ASN B C 1
ATOM 2501 O O . ASN B 1 107 ? -7.559 19.547 11.797 1 95.56 107 ASN B O 1
ATOM 2505 N N . ILE B 1 108 ? -6.18 21.266 11.961 1 85.88 108 ILE B N 1
ATOM 2506 C CA . ILE B 1 108 ? -6.051 21.156 13.406 1 85.88 108 ILE B CA 1
ATOM 2507 C C . ILE B 1 108 ? -6.203 22.531 14.047 1 85.88 108 ILE B C 1
ATOM 2509 O O . ILE B 1 108 ? -5.461 23.453 13.727 1 85.88 108 ILE B O 1
ATOM 2513 N N . ASN B 1 109 ? -7.188 22.672 14.922 1 82.44 109 ASN B N 1
ATOM 2514 C CA . ASN B 1 109 ? -7.465 23.922 15.617 1 82.44 109 ASN B CA 1
ATOM 2515 C C . ASN B 1 109 ? -7.656 25.078 14.641 1 82.44 109 ASN B C 1
ATOM 2517 O O . ASN B 1 109 ? -7.066 26.141 14.812 1 82.44 109 ASN B O 1
ATOM 2521 N N . ASP B 1 110 ? -8.312 24.875 13.578 1 86.5 110 ASP B N 1
ATOM 2522 C CA . ASP B 1 110 ? -8.727 25.859 12.586 1 86.5 110 ASP B CA 1
ATOM 2523 C C . ASP B 1 110 ? -7.547 26.328 11.734 1 86.5 110 ASP B C 1
ATOM 2525 O O . ASP B 1 110 ? -7.602 27.391 11.117 1 86.5 110 ASP B O 1
ATOM 2529 N N . LYS B 1 111 ? -6.5 25.656 11.859 1 90.12 111 LYS B N 1
ATOM 2530 C CA . LYS B 1 111 ? -5.371 25.828 10.945 1 90.12 111 LYS B CA 1
ATOM 2531 C C . LYS B 1 111 ? -5.32 24.703 9.914 1 90.12 111 LYS B C 1
ATOM 2533 O O . LYS B 1 111 ? -5.242 23.531 10.266 1 90.12 111 LYS B O 1
ATOM 2538 N N . ILE B 1 112 ? -5.426 25.203 8.68 1 96.19 112 ILE B N 1
ATOM 2539 C CA . ILE B 1 112 ? -5.453 24.219 7.613 1 96.19 112 ILE B CA 1
ATOM 2540 C C . ILE B 1 112 ? -4.137 24.25 6.84 1 96.19 112 ILE B C 1
ATOM 2542 O O . ILE B 1 112 ? -3.697 25.312 6.402 1 96.19 112 ILE B O 1
ATOM 2546 N N . LYS B 1 113 ? -3.547 23.062 6.691 1 97.19 113 LYS B N 1
ATOM 2547 C CA . LYS B 1 113 ? -2.277 22.969 5.977 1 97.19 113 LYS B CA 1
ATOM 2548 C C . LYS B 1 113 ? -2.369 21.969 4.824 1 97.19 113 LYS B C 1
ATOM 2550 O O . LYS B 1 113 ? -3.07 20.969 4.926 1 97.19 113 LYS B O 1
ATOM 2555 N N . ASN B 1 114 ? -1.649 22.328 3.756 1 98 114 ASN B N 1
ATOM 2556 C CA . ASN B 1 114 ? -1.422 21.359 2.68 1 98 114 ASN B CA 1
ATOM 2557 C C . ASN B 1 114 ? -0.354 20.344 3.055 1 98 114 ASN B C 1
ATOM 2559 O O . ASN B 1 114 ? 0.774 20.703 3.387 1 98 114 ASN B O 1
ATOM 2563 N N . LEU B 1 115 ? -0.748 19.109 2.969 1 98.06 115 LEU B N 1
ATOM 2564 C CA . LEU B 1 115 ? 0.189 18.031 3.27 1 98.06 115 LEU B CA 1
ATOM 2565 C C . LEU B 1 115 ? 0.302 17.062 2.096 1 98.06 115 LEU B C 1
ATOM 2567 O O . LEU B 1 115 ? -0.507 17.109 1.166 1 98.06 115 LEU B O 1
ATOM 2571 N N . ILE B 1 116 ? 1.344 16.297 2.172 1 98.12 116 ILE B N 1
ATOM 2572 C CA . ILE B 1 116 ? 1.568 15.188 1.247 1 98.12 116 ILE B CA 1
ATOM 2573 C C . ILE B 1 116 ? 1.71 13.883 2.027 1 98.12 116 ILE B C 1
ATOM 2575 O O . ILE B 1 116 ? 2.506 13.797 2.965 1 98.12 116 ILE B O 1
ATOM 2579 N N . PHE B 1 117 ? 0.887 12.93 1.638 1 97.69 117 PHE B N 1
ATOM 2580 C CA . PHE B 1 117 ? 0.864 11.641 2.316 1 97.69 117 PHE B CA 1
ATOM 2581 C C . PHE B 1 117 ? 1.367 10.531 1.395 1 97.69 117 PHE B C 1
ATOM 2583 O O . PHE B 1 117 ? 1.053 10.523 0.203 1 97.69 117 PHE B O 1
ATOM 2590 N N . LEU B 1 118 ? 2.158 9.648 1.967 1 95.94 118 LEU B N 1
ATOM 2591 C CA . LEU B 1 118 ? 2.344 8.328 1.38 1 95.94 118 LEU B CA 1
ATOM 2592 C C . LEU B 1 118 ? 1.112 7.457 1.602 1 95.94 118 LEU B C 1
ATOM 2594 O O . LEU B 1 118 ? 0.692 7.246 2.742 1 95.94 118 LEU B O 1
ATOM 2598 N N . ILE B 1 119 ? 0.489 6.98 0.516 1 96.75 119 ILE B N 1
ATOM 2599 C CA . ILE B 1 119 ? -0.6 6.016 0.633 1 96.75 119 ILE B CA 1
ATOM 2600 C C . ILE B 1 119 ? -0.029 4.602 0.734 1 96.75 119 ILE B C 1
ATOM 2602 O O . ILE B 1 119 ? 0.563 4.094 -0.221 1 96.75 119 ILE B O 1
ATOM 2606 N N . ASP B 1 120 ? -0.194 4.023 1.896 1 92.06 120 ASP B N 1
ATOM 2607 C CA . ASP B 1 120 ? 0.422 2.725 2.145 1 92.06 120 ASP B CA 1
ATOM 2608 C C . ASP B 1 120 ? -0.623 1.693 2.562 1 92.06 120 ASP B C 1
ATOM 2610 O O . ASP B 1 120 ? -1.056 1.673 3.717 1 92.06 120 ASP B O 1
ATOM 2614 N N . THR B 1 121 ? -0.825 0.723 1.65 1 91.81 121 THR B N 1
ATOM 2615 C CA . THR B 1 121 ? -1.837 -0.294 1.914 1 91.81 121 THR B CA 1
ATOM 2616 C C . THR B 1 121 ? -1.329 -1.31 2.934 1 91.81 121 THR B C 1
ATOM 2618 O O . THR B 1 121 ? -2.109 -2.092 3.48 1 91.81 121 THR B O 1
ATOM 2621 N N . GLY B 1 122 ? -0.094 -1.24 3.223 1 85.94 122 GLY B N 1
ATOM 2622 C CA . GLY B 1 122 ? 0.462 -2.113 4.242 1 85.94 122 GLY B CA 1
ATOM 2623 C C . GLY B 1 122 ? 0.396 -1.517 5.637 1 85.94 122 GLY B C 1
ATOM 2624 O O . GLY B 1 122 ? 0.595 -2.221 6.629 1 85.94 122 GLY B O 1
ATOM 2625 N N . SER B 1 123 ? 0.103 -0.303 5.688 1 88.81 123 SER B N 1
ATOM 2626 C CA . SER B 1 123 ? 0.019 0.364 6.984 1 88.81 123 SER B CA 1
ATOM 2627 C C . SER B 1 123 ? -1.405 0.338 7.527 1 88.81 123 SER B C 1
ATOM 2629 O O . SER B 1 123 ? -2.318 0.895 6.914 1 88.81 123 SER B O 1
ATOM 2631 N N . PRO B 1 124 ? -1.557 -0.201 8.734 1 90.12 124 PRO B N 1
ATOM 2632 C CA . PRO B 1 124 ? -2.91 -0.257 9.289 1 90.12 124 PRO B CA 1
ATOM 2633 C C . PRO B 1 124 ? -3.373 1.087 9.852 1 90.12 124 PRO B C 1
ATOM 2635 O O . PRO B 1 124 ? -4.566 1.284 10.078 1 90.12 124 PRO B O 1
ATOM 2638 N N . LYS B 1 125 ? -2.418 1.991 10.023 1 91.88 125 LYS B N 1
ATOM 2639 C CA . LYS B 1 125 ? -2.738 3.25 10.688 1 91.88 125 LYS B CA 1
ATOM 2640 C C . LYS B 1 125 ? -2.227 4.441 9.891 1 91.88 125 LYS B C 1
ATOM 2642 O O . LYS B 1 125 ? -1.351 4.293 9.031 1 91.88 125 LYS B O 1
ATOM 2647 N N . THR B 1 126 ? -2.826 5.52 10.219 1 94.62 126 THR B N 1
ATOM 2648 C CA . THR B 1 126 ? -2.414 6.797 9.641 1 94.62 126 THR B CA 1
ATOM 2649 C C . THR B 1 126 ? -1.454 7.527 10.578 1 94.62 126 THR B C 1
ATOM 2651 O O . THR B 1 126 ? -1.688 7.598 11.781 1 94.62 126 THR B O 1
ATOM 2654 N N . TYR B 1 127 ? -0.387 8.039 9.953 1 93.38 127 TYR B N 1
ATOM 2655 C CA . TYR B 1 127 ? 0.665 8.695 10.719 1 93.38 127 TYR B CA 1
ATOM 2656 C C . TYR B 1 127 ? 0.969 10.078 10.156 1 93.38 127 TYR B C 1
ATOM 2658 O O . TYR B 1 127 ? 0.957 10.273 8.938 1 93.38 127 TYR B O 1
ATOM 2666 N N . ILE B 1 128 ? 1.295 10.969 11.07 1 93.38 128 ILE B N 1
ATOM 2667 C CA . ILE B 1 128 ? 1.888 12.242 10.68 1 93.38 128 ILE B CA 1
ATOM 2668 C C . ILE B 1 128 ? 3.273 12.383 11.305 1 93.38 128 ILE B C 1
ATOM 2670 O O . ILE B 1 128 ? 3.572 11.734 12.32 1 93.38 128 ILE B O 1
ATOM 2674 N N . THR B 1 129 ? 4.07 13.195 10.641 1 91.38 129 THR B N 1
ATOM 2675 C CA . THR B 1 129 ? 5.426 13.383 11.148 1 91.38 129 THR B CA 1
ATOM 2676 C C . THR B 1 129 ? 5.434 14.406 12.289 1 91.38 129 THR B C 1
ATOM 2678 O O . THR B 1 129 ? 4.504 15.203 12.422 1 91.38 129 THR B O 1
ATOM 2681 N N . LYS B 1 130 ? 6.523 14.32 13.039 1 86.44 130 LYS B N 1
ATOM 2682 C CA . LYS B 1 130 ? 6.723 15.312 14.086 1 86.44 130 LYS B CA 1
ATOM 2683 C C . LYS B 1 130 ? 6.789 16.719 13.508 1 86.44 130 LYS B C 1
ATOM 2685 O O . LYS B 1 130 ? 6.312 17.672 14.117 1 86.44 130 LYS B O 1
ATOM 2690 N N . GLU B 1 131 ? 7.355 16.859 12.391 1 88.81 131 GLU B N 1
ATOM 2691 C CA . GLU B 1 131 ? 7.453 18.141 11.703 1 88.81 131 GLU B CA 1
ATOM 2692 C C . GLU B 1 131 ? 6.074 18.75 11.477 1 88.81 131 GLU B C 1
ATOM 2694 O O . GLU B 1 131 ? 5.875 19.953 11.695 1 88.81 131 GLU B O 1
ATOM 2699 N N . VAL B 1 132 ? 5.195 17.953 11.031 1 91.25 132 VAL B N 1
ATOM 2700 C CA . VAL B 1 132 ? 3.832 18.406 10.766 1 91.25 132 VAL B CA 1
ATOM 2701 C C . VAL B 1 132 ? 3.17 18.828 12.078 1 91.25 132 VAL B C 1
ATOM 2703 O O . VAL B 1 132 ? 2.553 19.891 12.148 1 91.25 132 VAL B O 1
ATOM 2706 N N . LEU B 1 133 ? 3.283 18.016 13.039 1 86.38 133 LEU B N 1
ATOM 2707 C CA . LEU B 1 133 ? 2.699 18.328 14.344 1 86.38 133 LEU B CA 1
ATOM 2708 C C . LEU B 1 133 ? 3.242 19.641 14.875 1 86.38 133 LEU B C 1
ATOM 2710 O O . LEU B 1 133 ? 2.475 20.5 15.336 1 86.38 133 LEU B O 1
ATOM 2714 N N . ASP B 1 134 ? 4.488 19.781 14.781 1 85.38 134 ASP B N 1
ATOM 2715 C CA . ASP B 1 134 ? 5.129 21 15.273 1 85.38 134 ASP B CA 1
ATOM 2716 C C . ASP B 1 134 ? 4.664 22.219 14.484 1 85.38 134 ASP B C 1
ATOM 2718 O O . ASP B 1 134 ? 4.559 23.312 15.039 1 85.38 134 ASP B O 1
ATOM 2722 N N . SER B 1 135 ? 4.457 22.016 13.266 1 87.38 135 SER B N 1
ATOM 2723 C CA . SER B 1 135 ? 4.023 23.109 12.406 1 87.38 135 SER B CA 1
ATOM 2724 C C . SER B 1 135 ? 2.602 23.562 12.742 1 87.38 135 SER B C 1
ATOM 2726 O O . SER B 1 135 ? 2.264 24.734 12.609 1 87.38 135 SER B O 1
ATOM 2728 N N . CYS B 1 136 ? 1.828 22.609 13.141 1 84.75 136 CYS B N 1
ATOM 2729 C CA . CYS B 1 136 ? 0.423 22.906 13.406 1 84.75 136 CYS B CA 1
ATOM 2730 C C . CYS B 1 136 ? 0.211 23.266 14.875 1 84.75 136 CYS B C 1
ATOM 2732 O O . CYS B 1 136 ? -0.708 24.016 15.203 1 84.75 136 CYS B O 1
ATOM 2734 N N . LEU B 1 137 ? 0.937 22.609 15.672 1 79.38 137 LEU B N 1
ATOM 2735 C CA . LEU B 1 137 ? 0.819 22.812 17.109 1 79.38 137 LEU B CA 1
ATOM 2736 C C . LEU B 1 137 ? 2.186 23.094 17.734 1 79.38 137 LEU B C 1
ATOM 2738 O O . LEU B 1 137 ? 2.695 22.281 18.5 1 79.38 137 LEU B O 1
ATOM 2742 N N . PRO B 1 138 ? 2.736 24.172 17.484 1 70.56 138 PRO B N 1
ATOM 2743 C CA . PRO B 1 138 ? 4.102 24.438 17.953 1 70.56 138 PRO B CA 1
ATOM 2744 C C . PRO B 1 138 ? 4.238 24.344 19.469 1 70.56 138 PRO B C 1
ATOM 2746 O O . PRO B 1 138 ? 5.324 24.047 19.969 1 70.56 138 PRO B O 1
ATOM 2749 N N . ASN B 1 139 ? 3.295 24.516 20.234 1 66.94 139 ASN B N 1
ATOM 2750 C CA . ASN B 1 139 ? 3.459 24.578 21.672 1 66.94 139 ASN B CA 1
ATOM 2751 C C . ASN B 1 139 ? 2.943 23.312 22.344 1 66.94 139 ASN B C 1
ATOM 2753 O O . ASN B 1 139 ? 2.771 23.281 23.562 1 66.94 139 ASN B O 1
ATOM 2757 N N . ILE B 1 140 ? 2.543 22.484 21.469 1 60.31 140 ILE B N 1
ATOM 2758 C CA . ILE B 1 140 ? 2.027 21.281 22.109 1 60.31 140 ILE B CA 1
ATOM 2759 C C . ILE B 1 140 ? 3.189 20.375 22.531 1 60.31 140 ILE B C 1
ATOM 2761 O O . ILE B 1 140 ? 4.02 20 21.703 1 60.31 140 ILE B O 1
ATOM 2765 N N . THR B 1 141 ? 3.547 20.516 23.734 1 55 141 THR B N 1
ATOM 2766 C CA . THR B 1 141 ? 4.551 19.641 24.344 1 55 141 THR B CA 1
ATOM 2767 C C . THR B 1 141 ? 3.99 18.25 24.578 1 55 141 THR B C 1
ATOM 2769 O O . THR B 1 141 ? 4.723 17.328 24.969 1 55 141 THR B O 1
ATOM 2772 N N . ASN B 1 142 ? 2.678 18.266 24.625 1 53.12 142 ASN B N 1
ATOM 2773 C CA . ASN B 1 142 ? 2.066 17.047 25.172 1 53.12 142 ASN B CA 1
ATOM 2774 C C . ASN B 1 142 ? 2.217 15.867 24.234 1 53.12 142 ASN B C 1
ATOM 2776 O O . ASN B 1 142 ? 2.227 16.031 23.016 1 53.12 142 ASN B O 1
ATOM 2780 N N . THR B 1 143 ? 2.717 14.75 24.812 1 55.22 143 THR B N 1
ATOM 2781 C CA . THR B 1 143 ? 3.002 13.344 24.531 1 55.22 143 THR B CA 1
ATOM 2782 C C . THR B 1 143 ? 1.753 12.641 24.016 1 55.22 143 THR B C 1
ATOM 2784 O O . THR B 1 143 ? 1.742 11.414 23.875 1 55.22 143 THR B O 1
ATOM 2787 N N . TYR B 1 144 ? 0.643 13.391 23.734 1 59.28 144 TYR B N 1
ATOM 2788 C CA . TYR B 1 144 ? -0.542 12.586 23.453 1 59.28 144 TYR B CA 1
ATOM 2789 C C . TYR B 1 144 ? -0.486 11.992 22.047 1 59.28 144 TYR B C 1
ATOM 2791 O O . TYR B 1 144 ? -0.198 12.695 21.078 1 59.28 144 TYR B O 1
ATOM 2799 N N . ASN B 1 145 ? -0.321 10.836 21.938 1 72.88 145 ASN B N 1
ATOM 2800 C CA . ASN B 1 145 ? -0.501 9.945 20.797 1 72.88 145 ASN B CA 1
ATOM 2801 C C . ASN B 1 145 ? -1.591 8.906 21.078 1 72.88 145 ASN B C 1
ATOM 2803 O O . ASN B 1 145 ? -1.583 8.25 22.109 1 72.88 145 ASN B O 1
ATOM 2807 N N . PRO B 1 146 ? -2.854 8.992 20.25 1 83.5 146 PRO B N 1
ATOM 2808 C CA . PRO B 1 146 ? -3.057 9.648 18.953 1 83.5 146 PRO B CA 1
ATOM 2809 C C . PRO B 1 146 ? -3.643 11.055 19.094 1 83.5 146 PRO B C 1
ATOM 2811 O O . PRO B 1 146 ? -4.105 11.43 20.172 1 83.5 146 PRO B O 1
ATOM 2814 N N . PHE B 1 147 ? -3.635 11.859 17.938 1 84.5 147 PHE B N 1
ATOM 2815 C CA . PHE B 1 147 ? -4.199 13.195 17.781 1 84.5 147 PHE B CA 1
ATOM 2816 C C . PHE B 1 147 ? -5.441 13.164 16.906 1 84.5 147 PHE B C 1
ATOM 2818 O O . PHE B 1 147 ? -5.445 12.516 15.852 1 84.5 147 PHE B O 1
ATOM 2825 N N . SER B 1 148 ? -6.414 13.922 17.453 1 89.69 148 SER B N 1
ATOM 2826 C CA . SER B 1 148 ? -7.605 14.062 16.625 1 89.69 148 SER B CA 1
ATOM 2827 C C . SER B 1 148 ? -7.453 15.203 15.625 1 89.69 148 SER B C 1
ATOM 2829 O O . SER B 1 148 ? -7.168 16.344 16 1 89.69 148 SER B O 1
ATOM 2831 N N . VAL B 1 149 ? -7.641 14.859 14.375 1 93.62 149 VAL B N 1
ATOM 2832 C CA . VAL B 1 149 ? -7.504 15.867 13.328 1 93.62 149 VAL B CA 1
ATOM 2833 C C . VAL B 1 149 ? -8.602 15.68 12.289 1 93.62 149 VAL B C 1
ATOM 2835 O O . VAL B 1 149 ? -9.359 14.711 12.344 1 93.62 149 VAL B O 1
ATOM 2838 N N . ILE B 1 150 ? -8.742 16.734 11.453 1 96.06 150 ILE B N 1
ATOM 2839 C CA . ILE B 1 150 ? -9.594 16.625 10.273 1 96.06 150 ILE B CA 1
ATOM 2840 C C . ILE B 1 150 ? -8.727 16.516 9.023 1 96.06 150 ILE B C 1
ATOM 2842 O O . ILE B 1 150 ? -7.953 17.422 8.719 1 96.06 150 ILE B O 1
ATOM 2846 N 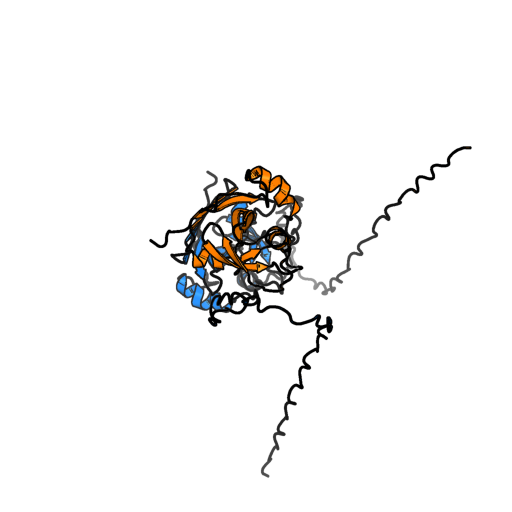N . LEU B 1 151 ? -8.812 15.352 8.383 1 97 151 LEU B N 1
ATOM 2847 C CA . LEU B 1 151 ? -8.133 15.133 7.113 1 97 151 LEU B CA 1
ATOM 2848 C C . LEU B 1 151 ? -9.133 15.125 5.961 1 97 151 LEU B C 1
ATOM 2850 O O . LEU B 1 151 ? -10.023 14.273 5.906 1 97 151 LEU B O 1
ATOM 2854 N N . ASN B 1 152 ? -8.992 16.062 5.039 1 97.62 152 ASN B N 1
ATOM 2855 C CA . ASN B 1 152 ? -9.906 16.156 3.906 1 97.62 152 ASN B CA 1
ATOM 2856 C C . ASN B 1 152 ? -11.367 16.125 4.355 1 97.62 152 ASN B C 1
ATOM 2858 O O . ASN B 1 152 ? -12.164 15.352 3.824 1 97.62 152 ASN B O 1
ATOM 2862 N N . LYS B 1 153 ? -11.641 16.906 5.34 1 95.81 153 LYS B N 1
ATOM 2863 C CA . LYS B 1 153 ? -12.984 17.156 5.84 1 95.81 153 LYS B CA 1
ATOM 2864 C C . LYS B 1 153 ? -13.492 15.992 6.68 1 95.81 153 LYS B C 1
ATOM 2866 O O . LYS B 1 153 ? -14.68 15.914 6.992 1 95.81 153 LYS B O 1
ATOM 2871 N N . ARG B 1 154 ? -12.625 15.125 7.059 1 96.38 154 ARG B N 1
ATOM 2872 C CA . ARG B 1 154 ? -13.031 13.938 7.797 1 96.38 154 ARG B CA 1
ATOM 2873 C C . ARG B 1 154 ? -12.234 13.789 9.086 1 96.38 154 ARG B C 1
ATOM 2875 O O . ARG B 1 154 ? -11 13.898 9.07 1 96.38 154 ARG B O 1
ATOM 2882 N N . HIS B 1 155 ? -12.945 13.477 10.141 1 95.31 155 HIS B N 1
ATOM 2883 C CA . HIS B 1 155 ? -12.312 13.336 11.445 1 95.31 155 HIS B CA 1
ATOM 2884 C C . HIS B 1 155 ? -11.57 12.008 11.562 1 95.31 155 HIS B C 1
ATOM 2886 O O . HIS B 1 155 ? -12.086 10.969 11.148 1 95.31 155 HIS B O 1
ATOM 2892 N N . ILE B 1 156 ? -10.344 12.125 12.102 1 94.25 156 ILE B N 1
ATOM 2893 C CA . ILE B 1 156 ? -9.586 10.898 12.336 1 94.25 156 ILE B CA 1
ATOM 2894 C C . ILE B 1 156 ? -8.578 11.125 13.461 1 94.25 156 ILE B C 1
ATOM 2896 O O . ILE B 1 156 ? -8.117 12.25 13.672 1 94.25 156 ILE B O 1
ATOM 2900 N N . ALA B 1 157 ? -8.305 9.992 14.172 1 92.19 157 ALA B N 1
ATOM 2901 C CA . ALA B 1 157 ? -7.172 9.984 15.094 1 92.19 157 ALA B CA 1
ATOM 2902 C C . ALA B 1 157 ? -5.891 9.555 14.383 1 92.19 157 ALA B C 1
ATOM 2904 O O . ALA B 1 157 ? -5.852 8.5 13.75 1 92.19 157 ALA B O 1
ATOM 2905 N N . VAL B 1 158 ? -4.914 10.375 14.445 1 92.62 158 VAL B N 1
ATOM 2906 C CA . VAL B 1 158 ? -3.648 10.055 13.797 1 92.62 158 VAL B CA 1
ATOM 2907 C C . VAL B 1 158 ? -2.562 9.859 14.852 1 92.62 158 VAL B C 1
ATOM 2909 O O . VAL B 1 158 ? -2.652 10.406 15.953 1 92.62 158 VAL B O 1
ATOM 2912 N N . ASN B 1 159 ? -1.577 9.047 14.477 1 89.5 159 ASN B N 1
ATOM 2913 C CA . ASN B 1 159 ? -0.391 8.82 15.297 1 89.5 159 ASN B CA 1
ATOM 2914 C C . ASN B 1 159 ? 0.819 9.57 14.742 1 89.5 159 ASN B C 1
ATOM 2916 O O . ASN B 1 159 ? 0.878 9.875 13.555 1 89.5 159 ASN B O 1
ATOM 2920 N N . VAL B 1 160 ? 1.716 9.867 15.656 1 88.69 160 VAL B N 1
ATOM 2921 C CA . VAL B 1 160 ? 2.996 10.383 15.188 1 88.69 160 VAL B CA 1
ATOM 2922 C C . VAL B 1 160 ? 3.902 9.234 14.773 1 88.69 160 VAL B C 1
ATOM 2924 O O . VAL B 1 160 ? 3.984 8.219 15.469 1 88.69 160 VAL B O 1
ATOM 2927 N N . SER B 1 161 ? 4.465 9.453 13.602 1 84.88 161 SER B N 1
ATOM 2928 C CA . SER B 1 161 ? 5.34 8.398 13.094 1 84.88 161 SER B CA 1
ATOM 2929 C C . SER B 1 161 ? 6.418 8.047 14.109 1 84.88 161 SER B C 1
ATOM 2931 O O . SER B 1 161 ? 7.086 8.93 14.648 1 84.88 161 SER B O 1
ATOM 2933 N N . PRO B 1 162 ? 6.551 6.719 14.344 1 77.25 162 PRO B N 1
ATOM 2934 C CA . PRO B 1 162 ? 7.602 6.32 15.281 1 77.25 162 PRO B CA 1
ATOM 2935 C C . PRO B 1 162 ? 9 6.652 14.773 1 77.25 162 PRO B C 1
ATOM 2937 O O . PRO B 1 162 ? 9.297 6.453 13.594 1 77.25 162 PRO B O 1
ATOM 2940 N N . VAL B 1 163 ? 9.781 7.023 15.711 1 74.81 163 VAL B N 1
ATOM 2941 C CA . VAL B 1 163 ? 11.156 7.348 15.367 1 74.81 163 VAL B CA 1
ATOM 2942 C C . VAL B 1 163 ? 11.883 6.09 14.898 1 74.81 163 VAL B C 1
ATOM 2944 O O . VAL B 1 163 ? 11.734 5.02 15.492 1 74.81 163 VAL B O 1
ATOM 2947 N N . GLY B 1 164 ? 12.617 6.156 13.773 1 72.88 164 GLY B N 1
ATOM 2948 C CA . GLY B 1 164 ? 13.43 5.047 13.305 1 72.88 164 GLY B CA 1
ATOM 2949 C C . GLY B 1 164 ? 12.688 4.109 12.375 1 72.88 164 GLY B C 1
ATOM 2950 O O . GLY B 1 164 ? 13.281 3.193 11.805 1 72.88 164 GLY B O 1
ATOM 2951 N N . SER B 1 165 ? 11.477 4.348 12.242 1 76.88 165 SER B N 1
ATOM 2952 C CA . SER B 1 165 ? 10.742 3.523 11.289 1 76.88 165 SER B CA 1
ATOM 2953 C C . SER B 1 165 ? 11.102 3.887 9.852 1 76.88 165 SER B C 1
ATOM 2955 O O . SER B 1 165 ? 11.703 4.934 9.609 1 76.88 165 SER B O 1
ATOM 2957 N N . THR B 1 166 ? 10.891 2.973 8.891 1 75.5 166 THR B N 1
ATOM 2958 C CA . THR B 1 166 ? 11.289 3.109 7.492 1 75.5 166 THR B CA 1
ATOM 2959 C C . THR B 1 166 ? 10.805 4.441 6.922 1 75.5 166 THR B C 1
ATOM 2961 O O . THR B 1 166 ? 11.539 5.105 6.18 1 75.5 166 THR B O 1
ATOM 2964 N N . PHE B 1 167 ? 9.609 4.883 7.297 1 82.75 167 PHE B N 1
ATOM 2965 C CA . PHE B 1 167 ? 9.023 6.086 6.719 1 82.75 167 PHE B CA 1
ATOM 2966 C C . PHE B 1 167 ? 8.781 7.141 7.793 1 82.75 167 PHE B C 1
ATOM 2968 O O . PHE B 1 167 ? 7.781 7.863 7.742 1 82.75 167 PHE B O 1
ATOM 2975 N N . SER B 1 168 ? 9.734 7.242 8.688 1 83.81 168 SER B N 1
ATOM 2976 C CA . SER B 1 168 ? 9.555 8.117 9.836 1 83.81 168 SER B CA 1
ATOM 2977 C C . SER B 1 168 ? 9.484 9.586 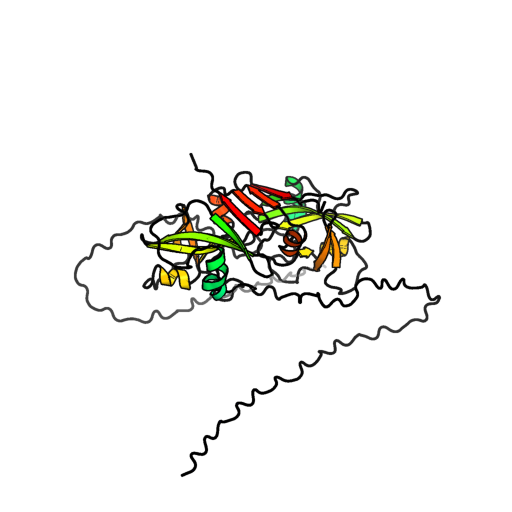9.414 1 83.81 168 SER B C 1
ATOM 2979 O O . SER B 1 168 ? 8.961 10.422 10.148 1 83.81 168 SER B O 1
ATOM 2981 N N . ASP B 1 169 ? 9.914 9.906 8.266 1 87.94 169 ASP B N 1
ATOM 2982 C CA . ASP B 1 169 ? 9.945 11.305 7.84 1 87.94 169 ASP B CA 1
ATOM 2983 C C . ASP B 1 169 ? 8.82 11.602 6.852 1 87.94 169 ASP B C 1
ATOM 2985 O O . ASP B 1 169 ? 8.789 12.672 6.238 1 87.94 169 ASP B O 1
ATOM 2989 N N . LEU B 1 170 ? 7.934 10.664 6.727 1 93.12 170 LEU B N 1
ATOM 2990 C CA . LEU B 1 170 ? 6.816 10.828 5.805 1 93.12 170 LEU B CA 1
ATOM 2991 C C . LEU B 1 170 ? 5.484 10.695 6.535 1 93.12 170 LEU B C 1
ATOM 2993 O O . LEU B 1 170 ? 5.363 9.898 7.469 1 93.12 170 LEU B O 1
ATOM 2997 N N . ASN B 1 171 ? 4.531 11.508 6.125 1 95.06 171 ASN B N 1
ATOM 2998 C CA . ASN B 1 171 ? 3.156 11.227 6.527 1 95.06 171 ASN B CA 1
ATOM 2999 C C . ASN B 1 171 ? 2.609 9.992 5.824 1 95.06 171 ASN B C 1
ATOM 3001 O O . ASN B 1 171 ? 2.855 9.789 4.637 1 95.06 171 ASN B O 1
ATOM 3005 N N . ILE B 1 172 ? 1.872 9.172 6.562 1 95.19 172 ILE B N 1
ATOM 3006 C CA . ILE B 1 172 ? 1.36 7.93 5.992 1 95.19 172 ILE B CA 1
ATOM 3007 C C . ILE B 1 172 ? -0.16 7.891 6.121 1 95.19 172 ILE B C 1
ATOM 3009 O O . ILE B 1 172 ? -0.704 8.117 7.207 1 95.19 172 ILE B O 1
ATOM 3013 N N . LEU B 1 173 ? -0.799 7.738 5.035 1 96.62 173 LEU B N 1
ATOM 301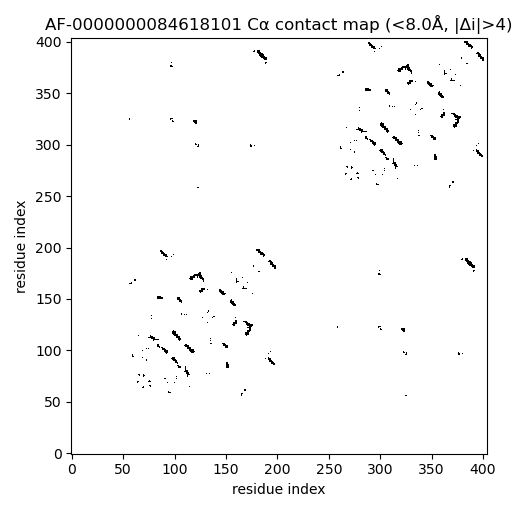4 C CA . LEU B 1 173 ? -2.215 7.387 5.07 1 96.62 173 LEU B CA 1
ATOM 3015 C C . LEU B 1 173 ? -2.398 5.875 5.094 1 96.62 173 LEU B C 1
ATOM 3017 O O . LEU B 1 173 ? -2.018 5.184 4.145 1 96.62 173 LEU B O 1
ATOM 3021 N N . GLY B 1 174 ? -2.959 5.402 6.105 1 94.44 174 GLY B N 1
ATOM 3022 C CA . GLY B 1 174 ? -3.141 3.969 6.277 1 94.44 174 GLY B CA 1
ATOM 3023 C C . GLY B 1 174 ? -4.523 3.49 5.883 1 94.44 174 GLY B C 1
ATOM 3024 O O . GLY B 1 174 ? -5.363 4.285 5.453 1 94.44 174 GLY B O 1
ATOM 3025 N N . THR B 1 175 ? -4.699 2.182 6.086 1 94.69 175 THR B N 1
ATOM 3026 C CA . THR B 1 175 ? -5.957 1.564 5.68 1 94.69 175 THR B CA 1
ATOM 3027 C C . THR B 1 175 ? -7.074 1.911 6.66 1 94.69 175 THR B C 1
ATOM 3029 O O . THR B 1 175 ? -8.258 1.78 6.332 1 94.69 175 THR B O 1
ATOM 3032 N N . ASP B 1 176 ? -6.746 2.346 7.867 1 93.5 176 ASP B N 1
ATOM 3033 C CA . ASP B 1 176 ? -7.773 2.742 8.828 1 93.5 176 ASP B CA 1
ATOM 3034 C C . ASP B 1 176 ? -8.641 3.865 8.273 1 93.5 176 ASP B C 1
ATOM 3036 O O . ASP B 1 176 ? -9.875 3.758 8.266 1 93.5 176 ASP B O 1
ATOM 3040 N N . TYR B 1 177 ? -7.953 4.891 7.738 1 95.94 177 TYR B N 1
ATOM 3041 C CA . TYR B 1 177 ? -8.664 6.02 7.152 1 95.94 177 TYR B CA 1
ATOM 3042 C C . TYR B 1 177 ? -9.508 5.578 5.961 1 95.94 177 TYR B C 1
ATOM 3044 O O . TYR B 1 177 ? -10.688 5.938 5.863 1 95.94 177 TYR B O 1
ATOM 3052 N N . MET B 1 178 ? -8.977 4.793 5.121 1 96.62 178 MET B N 1
ATOM 3053 C CA . MET B 1 178 ? -9.641 4.359 3.895 1 96.62 178 MET B CA 1
ATOM 3054 C C . MET B 1 178 ? -10.828 3.455 4.211 1 96.62 178 MET B C 1
ATOM 3056 O O . MET B 1 178 ? -11.859 3.521 3.539 1 96.62 178 MET B O 1
ATOM 3060 N N . SER B 1 179 ? -10.625 2.703 5.219 1 95.56 179 SER B N 1
ATOM 3061 C CA . SER B 1 179 ? -11.695 1.787 5.602 1 95.56 179 SER B CA 1
ATOM 3062 C C . SER B 1 179 ? -12.859 2.533 6.254 1 95.56 179 SER B C 1
ATOM 3064 O O . SER B 1 179 ? -14.016 2.334 5.883 1 95.56 179 SER B O 1
ATOM 3066 N N . VAL B 1 180 ? -12.539 3.357 7.207 1 94.81 180 VAL B N 1
ATOM 3067 C CA . VAL B 1 180 ? -13.562 4.078 7.961 1 94.81 180 VAL B CA 1
ATOM 3068 C C . VAL B 1 180 ? -14.422 4.902 7.008 1 94.81 180 VAL B C 1
ATOM 3070 O O . VAL B 1 180 ? -15.648 4.969 7.16 1 94.81 180 VAL B O 1
ATOM 3073 N N . TYR B 1 181 ? -13.836 5.41 5.992 1 96.44 181 TYR B N 1
ATOM 3074 C CA . TYR B 1 181 ? -14.578 6.32 5.125 1 96.44 181 TYR B CA 1
ATOM 3075 C C . TYR B 1 181 ? -14.883 5.664 3.783 1 96.44 181 TYR B C 1
ATOM 3077 O O . TYR B 1 181 ? -15.188 6.352 2.805 1 96.44 181 TYR B O 1
ATOM 3085 N N . ARG B 1 182 ? -14.766 4.402 3.727 1 96.06 182 ARG B N 1
ATOM 3086 C CA . ARG B 1 182 ? -15.211 3.594 2.598 1 96.06 182 ARG B CA 1
ATOM 3087 C C . ARG B 1 182 ? -14.648 4.125 1.285 1 96.06 182 ARG B C 1
ATOM 3089 O O . ARG B 1 182 ? -15.391 4.352 0.329 1 96.06 182 ARG B O 1
ATOM 3096 N N . ALA B 1 183 ? -13.375 4.266 1.213 1 97.62 183 ALA B N 1
ATOM 3097 C CA . ALA B 1 183 ? -12.672 4.883 0.095 1 97.62 183 ALA B CA 1
ATOM 3098 C C . ALA B 1 183 ? -12.719 3.996 -1.146 1 97.62 183 ALA B C 1
ATOM 3100 O O . ALA B 1 183 ? -12.805 2.77 -1.036 1 97.62 183 ALA B O 1
ATOM 3101 N N . LYS B 1 184 ? -12.758 4.664 -2.244 1 98.31 184 LYS B N 1
ATOM 3102 C CA . LYS B 1 184 ? -12.453 4.031 -3.521 1 98.31 184 LYS B CA 1
ATOM 3103 C C . LYS B 1 184 ? -11.102 4.504 -4.055 1 98.31 184 LYS B C 1
ATOM 3105 O O . LYS B 1 184 ? -10.891 5.699 -4.25 1 98.31 184 LYS B O 1
ATOM 3110 N N . LEU B 1 185 ? -10.227 3.59 -4.223 1 98.38 185 LEU B N 1
ATOM 3111 C CA . LEU B 1 185 ? -8.891 3.879 -4.734 1 98.38 185 LEU B CA 1
ATOM 3112 C C . LEU B 1 185 ? -8.75 3.42 -6.18 1 98.38 185 LEU B C 1
ATOM 3114 O O . LEU B 1 185 ? -9.016 2.256 -6.496 1 98.38 185 LEU B O 1
ATOM 3118 N N . ASP B 1 186 ? -8.398 4.355 -7.023 1 98.5 186 ASP B N 1
ATOM 3119 C CA . ASP B 1 186 ? -8.094 4.074 -8.422 1 98.5 186 ASP B CA 1
ATOM 3120 C C . ASP B 1 186 ? -6.668 4.508 -8.766 1 98.5 186 ASP B C 1
ATOM 3122 O O . ASP B 1 186 ? -6.328 5.688 -8.641 1 98.5 186 ASP B O 1
ATOM 3126 N N . ALA B 1 187 ? -5.855 3.549 -9.188 1 98.5 187 ALA B N 1
ATOM 3127 C CA . ALA B 1 187 ? -4.465 3.855 -9.516 1 98.5 187 ALA B CA 1
ATOM 3128 C C . ALA B 1 187 ? -4.109 3.352 -10.914 1 98.5 187 ALA B C 1
ATOM 3130 O O . ALA B 1 187 ? -4.52 2.258 -11.312 1 98.5 187 ALA B O 1
ATOM 3131 N N . ASP B 1 188 ? -3.4 4.219 -11.609 1 97.94 188 ASP B N 1
ATOM 3132 C CA . ASP B 1 188 ? -2.93 3.914 -12.953 1 97.94 188 ASP B CA 1
ATOM 3133 C C . ASP B 1 188 ? -1.408 4.02 -13.039 1 97.94 188 ASP B C 1
ATOM 3135 O O . ASP B 1 188 ? -0.859 5.121 -13.094 1 97.94 188 ASP B O 1
ATOM 3139 N N . PHE B 1 189 ? -0.736 2.865 -13.172 1 97 189 PHE B N 1
ATOM 3140 C CA . PHE B 1 189 ? 0.721 2.842 -13.164 1 97 189 PHE B CA 1
ATOM 3141 C C . PHE B 1 189 ? 1.278 3.342 -14.492 1 97 189 PHE B C 1
ATOM 3143 O O . PHE B 1 189 ? 2.43 3.773 -14.562 1 97 189 PHE B O 1
ATOM 3150 N N . LYS B 1 190 ? 0.521 3.248 -15.5 1 95.81 190 LYS B N 1
ATOM 3151 C CA . LYS B 1 190 ? 0.959 3.812 -16.781 1 95.81 190 LYS B CA 1
ATOM 3152 C C . LYS B 1 190 ? 1.011 5.336 -16.719 1 95.81 190 LYS B C 1
ATOM 3154 O O . LYS B 1 190 ? 2.012 5.945 -17.094 1 95.81 190 LYS B O 1
ATOM 3159 N N . GLN B 1 191 ? -0.053 5.918 -16.234 1 96.62 191 GLN B N 1
ATOM 3160 C CA . GLN B 1 191 ? -0.14 7.371 -16.156 1 96.62 191 GLN B CA 1
ATOM 3161 C C . GLN B 1 191 ? 0.56 7.887 -14.898 1 96.62 191 GLN B C 1
ATOM 3163 O O . GLN B 1 191 ? 0.745 9.094 -14.734 1 96.62 191 GLN B O 1
ATOM 3168 N N . LYS B 1 192 ? 0.898 7.016 -14.055 1 97.25 192 LYS B N 1
ATOM 3169 C CA . LYS B 1 192 ? 1.606 7.305 -12.805 1 97.25 192 LYS B CA 1
ATOM 3170 C C . LYS B 1 192 ? 0.82 8.289 -11.945 1 97.25 192 LYS B C 1
ATOM 3172 O O . LYS B 1 192 ? 1.377 9.266 -11.445 1 97.25 192 LYS B O 1
ATOM 3177 N N . ASN B 1 193 ? -0.439 7.965 -11.883 1 98.31 193 ASN B N 1
ATOM 3178 C CA . ASN B 1 193 ? -1.294 8.766 -11.008 1 98.31 193 ASN B CA 1
ATOM 3179 C C . ASN B 1 193 ? -2.359 7.91 -10.328 1 98.31 193 ASN B C 1
ATOM 3181 O O . ASN B 1 193 ? -2.504 6.727 -10.641 1 98.31 193 ASN B O 1
ATOM 3185 N N . PHE B 1 194 ? -2.994 8.477 -9.289 1 98.56 194 PHE B N 1
ATOM 3186 C CA . PHE B 1 194 ? -4.082 7.797 -8.594 1 98.56 194 PHE B CA 1
ATOM 3187 C C . PHE B 1 194 ? -5.059 8.805 -8 1 98.56 194 PHE B C 1
ATOM 3189 O O . PHE B 1 194 ? -4.758 10 -7.934 1 98.56 194 PHE B O 1
ATOM 3196 N N . SER B 1 195 ? -6.215 8.297 -7.641 1 98.69 195 SER B N 1
ATOM 3197 C CA . SER B 1 195 ? -7.211 9.07 -6.91 1 98.69 195 SER B CA 1
ATOM 3198 C C . SER B 1 195 ? -7.898 8.227 -5.844 1 98.69 195 SER B C 1
ATOM 3200 O O . SER B 1 195 ? -8.039 7.008 -6.004 1 98.69 195 SER B O 1
ATOM 3202 N N . ILE B 1 196 ? -8.203 8.875 -4.754 1 98.44 196 ILE B N 1
ATOM 3203 C CA . ILE B 1 196 ? -9.047 8.297 -3.711 1 98.44 196 ILE B CA 1
ATOM 3204 C C . ILE B 1 196 ? -10.297 9.148 -3.525 1 98.44 196 ILE B C 1
ATOM 3206 O O . ILE B 1 196 ? -10.211 10.352 -3.252 1 98.44 196 ILE B O 1
ATOM 3210 N N . LYS B 1 197 ? -11.383 8.5 -3.676 1 98.12 197 LYS B N 1
ATOM 3211 C CA . LYS B 1 197 ? -12.68 9.156 -3.479 1 98.12 197 LYS B CA 1
ATOM 3212 C C . LYS B 1 197 ? -13.43 8.539 -2.305 1 98.12 197 LYS B C 1
ATOM 3214 O O . LYS B 1 197 ? -13.234 7.363 -1.979 1 98.12 197 LYS B O 1
ATOM 3219 N N . PHE B 1 198 ? -14.281 9.367 -1.726 1 95.38 198 PHE B N 1
ATOM 3220 C CA . PHE B 1 198 ? -15.023 8.93 -0.548 1 95.38 198 PHE B CA 1
ATOM 3221 C C . PHE B 1 198 ? -16.516 9.07 -0.763 1 95.38 198 PHE B C 1
ATOM 3223 O O . PHE B 1 198 ? -16.969 10.016 -1.419 1 95.38 198 PHE B O 1
ATOM 3230 N N . LYS B 1 199 ? -17.25 7.906 -0.555 1 78.62 199 LYS B N 1
ATOM 3231 C CA . LYS B 1 199 ? -18.688 7.98 -0.711 1 78.62 199 LYS B CA 1
ATOM 3232 C C . LYS B 1 199 ? -19.328 8.758 0.437 1 78.62 199 LYS B C 1
ATOM 3234 O O . LYS B 1 199 ? -18.875 8.672 1.58 1 78.62 199 LYS B O 1
ATOM 3239 N N . SER B 1 200 ? -20.062 9.867 0.099 1 61.16 200 SER B N 1
ATOM 3240 C CA . SER B 1 200 ? -20.844 10.641 1.065 1 61.16 200 SER B CA 1
ATOM 3241 C C . SER B 1 200 ? -21.812 9.758 1.844 1 61.16 200 SER B C 1
ATOM 3243 O O . SER B 1 200 ? -22.312 8.766 1.312 1 61.16 200 SER B O 1
ATOM 3245 N N . SER B 1 201 ? -21.516 9.453 3.111 1 47.44 201 SER B N 1
ATOM 3246 C CA . SER B 1 201 ? -22.578 8.867 3.932 1 47.44 201 SER B CA 1
ATOM 3247 C C . SER B 1 201 ? -23.938 9.484 3.604 1 47.44 201 SER B C 1
ATOM 3249 O O . SER B 1 201 ? -24.172 10.656 3.898 1 47.44 201 SER B O 1
ATOM 3251 N N . TYR B 1 202 ? -24.453 9.805 2.396 1 37.19 202 TYR B N 1
ATOM 3252 C CA . TYR B 1 202 ? -25.844 10.219 2.508 1 37.19 202 TYR B CA 1
ATOM 3253 C C . TYR B 1 202 ? -26.734 9.039 2.891 1 37.19 202 TYR B C 1
ATOM 3255 O O . TYR B 1 202 ? -26.5 7.906 2.459 1 37.19 202 TYR B O 1
#

Organism: Rhizophagus irregularis (strain DAOM 197198w) (NCBI:txid1432141)

Solvent-accessible surface area (backbone atoms only — not comparable to full-atom values): 23642 Å² total; per-residue (Å²): 138,84,83,74,78,79,77,77,77,77,74,72,79,76,81,77,79,79,72,75,79,73,72,76,70,75,76,76,78,74,78,85,80,78,80,83,70,80,67,78,71,74,78,56,85,73,83,64,77,73,58,67,66,82,61,64,86,56,58,82,69,54,53,68,43,42,63,42,61,50,15,58,76,66,70,46,62,54,69,33,78,48,93,71,71,38,71,55,34,50,34,34,43,45,68,94,42,47,31,37,39,26,45,43,23,38,36,46,94,88,41,34,29,33,40,62,27,36,51,22,46,69,32,49,52,32,26,35,22,64,67,54,48,41,72,68,38,69,80,62,77,72,82,71,69,63,41,79,32,28,50,31,83,34,81,45,70,31,31,62,38,54,85,86,45,74,57,30,65,40,25,33,42,14,27,46,61,37,46,77,46,31,24,35,40,42,34,32,43,69,79,33,31,35,39,37,41,61,63,74,87,117,134,85,78,75,76,73,74,76,76,77,71,74,75,76,80,80,79,79,75,75,79,76,74,78,75,78,77,76,79,77,75,84,77,77,80,83,70,80,69,77,71,77,75,63,84,68,82,64,78,73,57,67,66,82,61,63,86,56,58,82,68,53,53,68,44,43,64,42,62,50,15,60,76,68,71,46,63,56,70,33,80,47,92,70,73,38,70,55,33,49,33,33,45,45,68,93,42,48,30,37,38,26,44,43,23,39,36,45,93,90,41,35,28,32,39,62,27,37,51,23,47,69,32,49,52,32,27,34,21,64,67,56,50,42,72,68,38,69,79,62,77,71,83,72,70,62,41,80,35,29,48,31,84,35,82,44,71,30,32,62,38,53,85,85,44,74,57,30,66,40,26,32,40,13,27,45,60,37,46,78,46,32,24,34,39,40,35,34,42,70,78,32,31,35,39,37,42,61,63,74,88,119

pLDDT: mean 71.21, std 31.53, range [18.3, 98.69]

Radius of gyration: 27.69 Å; Cα contacts (8 Å, |Δi|>4): 671; chains: 2; bounding box: 81×93×73 Å

Nearest PDB structures (foldseek):
  1uh9-assembly1_A  TM=5.543E-01  e=1.183E-02  Rhizopus microsporus var. chinensis
  1mvp-assembly1_B  TM=5.811E-01  e=2.364E-02  Avian myeloblastosis-associated virus
  6apr-assembly1_E  TM=5.469E-01  e=2.231E-02  Rhizopus microsporus var. chinensis
  5fl3-assembly1_A  TM=3.884E-01  e=5.350E+00  Thermus thermophilus
  1uh9-assembly1_A  TM=5.544E-01  e=1.259E-02  Rhizopus microsporus var. chinensis

Secondary structure (DSSP, 8-state):
--------------------------------------------S---S-------S--S--HHHIIIIIHHHHT--TT-EES---SSEEEEEETTTTEEEEEEEEEETTEEEEEEEEE-TT-SS-EE-HHHHHHH-TT------SEEEEETTEEEEEEEPPTTSTTTTSEEE-HHHHHHTTEEEEEETTTTEEEEEE----/--------------------------------------------S---S-------S--S--HHHIIIIIHHHHT--TT-EES---SSEEEEEETTTTEEEEEEEEEETTEEEEEEEEE-TT-SS-EE-HHHHHHH-TT------SEEEEETTEEEEEEEPPTTSTTTTSEEE-HHHHHHTTEEEEEETTTTEEEEEE----

Foldseek 3Di:
DPPPPCPDPPPPDDPDDPDPPCPPPPCPDDPDDDDPPPPPCPVPDDPPPPPVPPPPLAPQDFLVCVQPVQCVVQVHHAFDWDQDFAAKWKFFQDGPVRWTKTWKWKDDPNTITIHIATEDAPAAFWEDEPVNCCSRPVPPPDPDPFDWIQIRNRTDTHGHQDPPDSHNRGTYDYVNVCVVQVWDKDDDVVVRMIMIHGDPPD/DPPPPPVPPPPPPPPDDPPPPCPPPPPDDDPPDDDDPPPPPPVPDDPPVPPVPVPPLAPQDFLVCLQPVQCVVQVHHAFDWDQDFAAKWKFFQDGPVRWTKTWKWKDDPNTITIHIATEDAPAAFWEDEPVNCCSRPVPPPDPDPFDWIAIRNRTDTHGHQDPPDSHNRGTYDYVNVCVVQVWDKDDDVVVRIIMIHGDPPD

Sequence (404 aa):
MRLLSLVKAYKVPYYNHVKAYNVPCYNYKKPAIVGIKTFCTLNFYKKSDVFAPIMPDDSDVKSKDLYEKVSEILNVKYLSDTTQELDEVNGILYGYSNRFFGVMTMNINDKIKNLIFLIDTGSPKTYITKEVLDSCLPNITNTYNPFSVILNKRHIAVNVSPVGSTFSDLNILGTDYMSVYRAKLDADFKQKNFSIKFKSSYMRLLSLVKAYKVPYYNHVKAYNVPCYNYKKPAIVGIKTFCTLNFYKKSDVFAPIMPDDSDVKSKDLYEKVSEILNVKYLSDTTQELDEVNGILYGYSNRFFGVMTMNINDKIKNLIFLIDTGSPKTYITKEVLDSCLPNITNTYNPFSVILNKRHIAVNVSPVGSTFSDLNILGTDYMSVYRAKLDADFKQKNFSIKFKSSY

InterPro domains:
  IPR021109 Aspartic peptidase domain superfamily [SSF50630] (105-186)